Protein 6VLI (pdb70)

Organism: Escherichia phage 186 (NCBI:txid29252)

Radius of gyration: 29.35 Å; Cα contacts (8 Å, |Δi|>4): 976; chains: 4; bounding box: 58×49×102 Å

Nearest PDB structures (foldseek):
  6vli-assembly1_A  TM=9.812E-01  e=4.490E-22  Eganvirus ev186
  6vli-assembly1_D  TM=5.862E-01  e=4.854E-20  Eganvirus ev186
  6vmh-assembly1_B  TM=9.899E-01  e=2.681E-12  Eganvirus ev186
  6vmh-assembly1_C  TM=9.899E-01  e=1.920E-11  Eganvirus ev186
  6vli-assembly1_D  TM=9.745E-01  e=4.235E-22  Eganvirus ev186

Sequence (594 aa):
SGLVPRGSHMFDFQVSKHPHYDEACRAFAQRHNMAKLAERAGMNVQTLRNKLNPEQPHQFTPPELWLLTDLTEDSTLVDGFLAQIHCLPCVPVNELAKDKLQSYVMRAMSELGELASGAVSDERLTTARKHNMIESVNSGIRMLSLSALALHARGLVPRGSHMFDFQVSKHPHYDEACRAFAQRHNMAKLAERAGMNVQTLRNKLNPEQPHQFTPPELWLLTDLTEDSTLVDGFLAQIHCLPCVPVNELAKDKLQSYVMRAMSELGELASGAVSDERLTTARKHNMIESVNSGIRMLSLSALALHMFDFQVSKHPHYDEACRAFAQRHNMAKLAERAGMNVQTLRNKLNPEQPHQFTPPELWLLTDLTEDSTLVDGFLAQIHCLPCVPVNELAKDKLQSYVMRAMSELGELASGAVSDERLTTARKHNMIESVNSGIRMLSLSSALALHAHMFDFQVSKHPHYDEACRAFAQRHNMAKLAERAGMNVQTLRNKLNPEQPHQFTPPELWLLTDLTEDSTLVDGFLAQIHCLPCVPVNELAKDKLQSYVMRAMSELGELASGAVSDERLTTARKHNMIESVNSGIRMLSLSALALHA

Foldseek 3Di:
DVPDPDPDVVDAQAFDPDQLLLLLLVLVPVPDDLVVLCVQLVHDSVLSVLLSHPVHPRHDDPVSLVVSCVVPVDQSNQQSVQVRRVHAGDADCPVQDLQPLVVLVVQLVVLVVVLVVLVPDPDDQDSNNVVSNVVSVNSNVRSVVSSVSSVVVD/DPPDDDPVPDAQAFDPDQLLLVLLVVVPVPDPLVVLCVVLVHDSVLSNLQSHPVHPRHDDPVSLVSSCVVVVDQSNVQSVQVRRPHAGDADCPPQELVCLVVLVVLLVVLVVLLVVVVPDPDDQDVVNVVSNVVSVNSNVNSVVSNVVSVD/DDDFDFDPPQLLLVLLVVVPVPDDLVVLQVQLPHDSVLSVLCSHPVHPRHDDPVSLVSSCVVVVDQSNVQSVQVRRPHHGDDDDDDAQPDALVVLVVLLCVLVVLLVVPDPDCPVPDDVSVVSNVVSVVSNVVSVVSNVNNVVD/DDDDFDFDPDQLLLVLLVVVPVPDDLVVLCVQLVHDSVLSVLQSHPVHPRHDDPVSLVSSCVVVVDQSNVQSVQVRRPHHGDDDDDDAQPDALVVLVVLLVVLVVLLVVVVVPPDDCDPVNVVSNVVSVVSNVVSVVSSVNNVVD

Solvent-accessible surface area: 27888 Å² total; per-residue (Å²): 153,68,176,112,115,101,54,52,95,146,97,53,12,37,60,10,180,49,66,24,3,48,63,6,2,142,12,0,34,101,100,37,86,10,58,152,8,3,138,149,14,71,37,95,46,98,45,0,110,23,26,7,54,70,154,69,116,75,49,0,38,1,55,40,1,21,58,0,1,36,34,23,49,12,8,5,0,0,11,7,0,1,30,10,0,51,6,17,15,2,13,4,44,55,94,48,30,146,102,72,5,72,39,6,0,2,50,3,0,9,19,8,1,110,0,0,44,13,10,28,40,113,97,82,85,64,87,47,54,42,22,73,9,27,50,9,0,16,18,2,2,10,1,8,20,1,0,30,68,0,6,160,59,100,127,179,133,115,149,23,45,108,123,103,46,13,50,50,17,156,53,64,31,1,45,74,7,2,125,22,0,36,169,108,47,98,9,50,85,6,0,137,130,16,70,34,86,46,90,45,0,114,19,26,4,46,44,133,65,116,77,47,0,39,1,56,36,2,20,56,0,1,25,41,26,63,17,10,12,1,0,10,7,0,0,31,12,0,58,7,18,14,2,16,5,41,56,81,56,30,142,121,76,19,72,33,10,0,4,67,3,0,19,24,7,2,100,1,0,27,16,12,42,38,114,66,97,70,81,117,66,95,20,43,91,12,33,67,11,1,26,23,2,2,11,8,8,19,1,0,19,52,2,18,152,145,29,56,4,79,46,15,193,90,62,64,5,45,96,11,3,128,42,0,30,159,136,44,80,12,56,132,5,0,121,126,14,73,30,95,48,103,49,0,120,21,26,5,62,38,127,66,114,76,47,0,35,1,52,39,1,24,64,0,0,48,47,26,88,23,25,27,0,0,33,7,0,1,28,11,0,56,4,68,80,18,74,42,53,30,81,84,34,169,68,162,23,50,31,2,1,0,78,4,0,22,43,6,2,85,0,0,42,11,14,33,47,140,92,129,61,83,105,72,31,81,119,68,12,56,95,5,3,88,39,2,20,102,7,10,23,10,0,18,70,24,30,76,136,90,130,19,52,4,75,51,15,204,88,60,57,4,49,88,12,3,110,40,0,30,166,133,47,87,11,61,140,5,2,145,132,12,73,28,88,56,96,47,0,116,25,27,5,52,43,125,66,115,75,50,1,37,2,51,38,2,24,62,0,0,24,41,26,75,22,23,24,0,2,37,7,1,1,29,14,0,62,6,62,82,16,74,53,43,44,69,137,34,187,74,136,24,63,17,6,0,2,74,3,0,15,44,6,2,109,1,0,50,16,10,46,49,95,111,168,23,40,116,66,97,62,102,83,9,67,75,13,5,96,37,1,24,109,16,6,23,7,0,15,60,18,18,38,128

Secondary structure (DSSP, 8-state):
--SS---STTSSSPPPSS-HHHHHHHHHHHHS-HHHHHHHHTS-HHHHHHHT-TTSS----HHHHHHHHHHHT--HHHHHHHHHTTBPPP-B-TT--TT-HHHHHHHHHHHHHHHHHHHH--SPPPHHHHHHHHHHHHHHHHHHHHHHHHGGG-/--SPP-TTTSTTPPPSS-HHHHHHHHHHHHS-HHHHHHHHTS-HHHHHHHT-TTSS----HHHHHHHHHHH---HHHHHHHHTTTBPPP-B-TT--GGGHHHHHHHHHHHHHHHHHHHH--S---HHHHHHHHHHHHHHHHHHHHHHHHT-/-------SS-HHHHHHHHHHHHS-HHHHHHHTT--HHHHHHHH-TTSS----HHHHHHHHHHHT--HHHHHHHHTTTBPPP-B------S-HHHHHHHHHHHHHHHHHSSSSTTT--SHHHHHHHHHHHHHHHHHHHHHHHT--/--------SS-HHHHHHHHHHHHS-HHHHHHHTT--HHHHHHHH-TTSS----HHHHHHHHHHHT--HHHHHHHHHTTBPPP-B------S-HHHHHHHHHHHHHHHHHHHT-SS---HHHHHHHHHHHHHHHHHHHHHHHHTT-

InterPro domains:
  IPR009679 Bacteriophage 186, CII-like [PF06892] (10-145)

B-factor: mean 37.71, std 17.69, range [12.59, 138.12]

Structure (mmCIF, N/CA/C/O backbone):
data_6VLI
#
_entry.id   6VLI
#
_cell.length_a   55.470
_cell.length_b   53.510
_cell.length_c   106.350
_cell.angle_alpha   90.000
_cell.angle_beta   100.880
_cell.angle_gamma   90.000
#
_symmetry.space_group_name_H-M   'P 1 21 1'
#
loop_
_entity.id
_entity.type
_entity.pdbx_description
1 polymer 'Regulatory protein CII'
2 non-polymer 'ACETATE ION'
3 non-polymer 'SUCCINIC ACID'
4 non-polymer 'ACETIC ACID'
5 water water
#
loop_
_atom_site.group_PDB
_atom_site.id
_atom_site.type_symbol
_atom_site.label_atom_id
_atom_site.label_alt_id
_atom_site.label_comp_id
_atom_site.label_asym_id
_atom_site.label_entity_id
_atom_site.label_seq_id
_atom_site.pdbx_PDB_ins_code
_atom_site.Cartn_x
_atom_site.Cartn_y
_atom_site.Cartn_z
_atom_site.occupancy
_atom_site.B_iso_or_equiv
_atom_site.auth_seq_id
_atom_site.auth_comp_id
_atom_site.auth_asym_id
_atom_site.auth_atom_id
_atom_site.pdbx_PDB_model_num
ATOM 1 N N . SER A 1 12 ? 4.60282 -21.33336 94.72520 1.000 111.78720 12 SER A N 1
ATOM 2 C CA . SER A 1 12 ? 3.57878 -21.91641 95.58211 1.000 111.65205 12 SER A CA 1
ATOM 3 C C . SER A 1 12 ? 4.12977 -22.20469 96.97306 1.000 107.47469 12 SER A C 1
ATOM 4 O O . SER A 1 12 ? 4.29685 -21.29683 97.78721 1.000 108.85441 12 SER A O 1
ATOM 7 N N . GLY A 1 13 ? 4.41566 -23.47576 97.23785 1.000 62.40993 13 GLY A N 1
ATOM 8 C CA . GLY A 1 13 ? 4.89063 -23.88001 98.54378 1.000 60.72953 13 GLY A CA 1
ATOM 9 C C . GLY A 1 13 ? 6.39562 -24.01116 98.65575 1.000 58.27769 13 GLY A C 1
ATOM 10 O O . GLY A 1 13 ? 6.92462 -24.13439 99.76472 1.000 54.58791 13 GLY A O 1
ATOM 11 N N . LEU A 1 14 ? 7.10161 -23.98504 97.52375 1.000 53.59816 14 LEU A N 1
ATOM 12 C CA . LEU A 1 14 ? 8.54259 -24.19416 97.51870 1.000 52.60996 14 LEU A CA 1
ATOM 13 C C . LEU A 1 14 ? 9.34970 -22.94518 97.19290 1.000 51.56730 14 LEU A C 1
ATOM 14 O O . LEU A 1 14 ? 10.57170 -22.95932 97.37588 1.000 50.85447 14 LEU A O 1
ATOM 19 N N . VAL A 1 15 ? 8.71779 -21.88305 96.71507 1.000 51.89035 15 VAL A N 1
ATOM 20 C CA . VAL A 1 15 ? 9.41390 -20.61008 96.53627 1.000 51.33256 15 VAL A CA 1
ATOM 21 C C . VAL A 1 15 ? 9.44298 -19.88130 97.88439 1.000 50.66278 15 VAL A C 1
ATOM 22 O O . VAL A 1 15 ? 8.38799 -19.74931 98.52042 1.000 51.59368 15 VAL A O 1
ATOM 26 N N . PRO A 1 16 ? 10.60802 -19.42648 98.35146 1.000 60.05973 16 PRO A N 1
ATOM 27 C CA . PRO A 1 16 ? 10.67209 -18.80870 99.68356 1.000 60.56477 16 PRO A CA 1
ATOM 28 C C . PRO A 1 16 ? 9.74519 -17.60864 99.80976 1.000 64.98748 16 PRO A C 1
ATOM 29 O O . PRO A 1 16 ? 9.27824 -17.03644 98.82186 1.000 67.92336 16 PRO A O 1
ATOM 33 N N . ARG A 1 17 ? 9.47424 -17.24182 101.06582 1.000 61.32234 17 ARG A N 1
ATOM 34 C CA . ARG A 1 17 ? 8.59734 -16.12080 101.38301 1.000 66.42200 17 ARG A CA 1
ATOM 35 C C . ARG A 1 17 ? 9.04944 -14.86372 100.65421 1.000 67.68769 17 ARG A C 1
ATOM 36 O O . ARG A 1 17 ? 9.96951 -14.17287 101.10132 1.000 66.00780 17 ARG A O 1
ATOM 39 N N . GLY A 1 18 ? 8.41446 -14.56848 99.52327 1.000 78.55977 18 GLY A N 1
ATOM 40 C CA . GLY A 1 18 ? 8.81955 -13.44638 98.70345 1.000 77.93835 18 GLY A CA 1
ATOM 41 C C . GLY A 1 18 ? 7.73464 -12.41125 98.50762 1.000 80.37073 18 GLY A C 1
ATOM 42 O O . GLY A 1 18 ? 7.18664 -12.26803 97.40965 1.000 82.07835 18 GLY A O 1
ATOM 43 N N . SER A 1 19 ? 7.40871 -11.68840 99.57474 1.000 71.72916 19 SER A N 1
ATOM 44 C CA . SER A 1 19 ? 6.51381 -10.54031 99.48094 1.000 72.23807 19 SER A CA 1
ATOM 45 C C . SER A 1 19 ? 6.96692 -9.35848 100.31913 1.000 69.72959 19 SER A C 1
ATOM 46 O O . SER A 1 19 ? 6.53802 -8.23240 100.04432 1.000 71.20722 19 SER A O 1
ATOM 49 N N . HIS A 1 20 ? 7.81892 -9.56472 101.32409 1.000 65.25482 20 HIS A N 1
ATOM 50 C CA . HIS A 1 20 ? 8.38002 -8.46089 102.08726 1.000 64.06921 20 HIS A CA 1
ATOM 51 C C . HIS A 1 20 ? 9.46808 -7.71686 101.32337 1.000 63.01161 20 HIS A C 1
ATOM 52 O O . HIS A 1 20 ? 9.76918 -6.56795 101.66456 1.000 64.20923 20 HIS A O 1
ATOM 59 N N . MET A 1 21 ? 10.06201 -8.34075 100.30327 1.000 59.02952 21 MET A N 1
ATOM 60 C CA . MET A 1 21 ? 11.02207 -7.63670 99.45837 1.000 58.93621 21 MET A CA 1
ATOM 61 C C . MET A 1 21 ? 10.35215 -6.58650 98.58055 1.000 63.17913 21 MET A C 1
ATOM 62 O O . MET A 1 21 ? 11.04123 -5.71147 98.04469 1.000 64.20241 21 MET A O 1
ATOM 67 N N . PHE A 1 22 ? 9.03315 -6.65436 98.42755 1.000 32.79268 22 PHE A N 1
ATOM 68 C CA . PHE A 1 22 ? 8.27222 -5.70616 97.62971 1.000 33.01189 22 PHE A CA 1
ATOM 69 C C . PHE A 1 22 ? 7.34130 -4.90822 98.53085 1.000 31.77823 22 PHE A C 1
ATOM 70 O O . PHE A 1 22 ? 6.76326 -5.45033 99.47677 1.000 30.56589 22 PHE A O 1
ATOM 78 N N . ASP A 1 23 ? 7.18841 -3.62716 98.22506 1.000 29.30937 23 ASP A N 1
ATOM 79 C CA . ASP A 1 23 ? 6.28449 -2.75920 98.96421 1.000 27.41690 23 ASP A CA 1
ATOM 80 C C . ASP A 1 23 ? 4.89549 -2.78798 98.33822 1.000 25.15282 23 ASP A C 1
ATOM 81 O O . ASP A 1 23 ? 4.74246 -2.95077 97.12419 1.000 22.55748 23 ASP A O 1
ATOM 86 N N . PHE A 1 24 ? 3.87751 -2.64103 99.19225 1.000 26.36479 24 PHE A N 1
ATOM 87 C CA . PHE A 1 24 ? 2.49252 -2.42583 98.75930 1.000 23.22957 24 PHE A CA 1
ATOM 88 C C . PHE A 1 24 ? 1.94341 -3.60566 97.95811 1.000 23.66665 24 PHE A C 1
ATOM 89 O O . PHE A 1 24 ? 1.19442 -3.42843 96.99514 1.000 19.91220 24 PHE A O 1
ATOM 97 N N . GLN A 1 25 ? 2.29731 -4.81975 98.36191 1.000 28.60696 25 GLN A N 1
ATOM 98 C CA . GLN A 1 25 ? 1.78320 -6.00260 97.68672 1.000 26.67291 25 GLN A CA 1
ATOM 99 C C . GLN A 1 25 ? 0.33918 -6.25854 98.09669 1.000 23.71218 25 GLN A C 1
ATOM 100 O O . GLN A 1 25 ? -0.02880 -6.10269 99.26472 1.000 24.24480 25 GLN A O 1
ATOM 106 N N . VAL A 1 26 ? -0.48287 -6.64931 97.12564 1.000 23.97778 26 VAL A N 1
ATOM 107 C CA . VAL A 1 26 ? -1.90088 -6.87122 97.38461 1.000 22.80628 26 VAL A CA 1
ATOM 108 C C . VAL A 1 26 ? -2.05498 -8.11135 98.25441 1.000 25.33845 26 VAL A C 1
ATOM 109 O O . VAL A 1 26 ? -1.64908 -9.21332 97.86723 1.000 26.32870 26 VAL A O 1
ATOM 113 N N . SER A 1 27 ? -2.64196 -7.93349 99.43245 1.000 20.84533 27 SER A N 1
ATOM 114 C CA . SER A 1 27 ? -2.81305 -9.04463 100.35427 1.000 22.37838 27 SER A CA 1
ATOM 115 C C . SER A 1 27 ? -3.82914 -10.04245 99.81611 1.000 21.22187 27 SER A C 1
ATOM 116 O O . SER A 1 27 ? -4.78711 -9.68025 99.12618 1.000 19.41451 27 SER A O 1
ATOM 119 N N . LYS A 1 28 ? -3.60625 -11.31552 100.13390 1.000 32.21478 28 LYS A N 1
ATOM 120 C CA . LYS A 1 28 ? -4.58834 -12.34739 99.83174 1.000 32.77555 28 LYS A CA 1
ATOM 121 C C . LYS A 1 28 ? -5.79733 -12.29043 100.75576 1.000 31.73290 28 LYS A C 1
ATOM 122 O O . LYS A 1 28 ? -6.81539 -12.92329 100.45667 1.000 31.72351 28 LYS A O 1
ATOM 128 N N . HIS A 1 29 ? -5.70825 -11.55262 101.86588 1.000 24.20377 29 HIS A N 1
ATOM 129 C CA . HIS A 1 29 ? -6.84823 -11.40166 102.75992 1.000 24.83909 29 HIS A CA 1
ATOM 130 C C . HIS A 1 29 ? -7.77514 -10.30450 102.24111 1.000 22.52543 29 HIS A C 1
ATOM 131 O O . HIS A 1 29 ? -7.30605 -9.25447 101.79327 1.000 21.64844 29 HIS A O 1
ATOM 138 N N . PRO A 1 30 ? -9.08416 -10.52339 102.28208 1.000 23.70312 30 PRO A N 1
ATOM 139 C CA . PRO A 1 30 ? -10.03207 -9.47923 101.84326 1.000 23.66531 30 PRO A CA 1
ATOM 140 C C . PRO A 1 30 ? -10.26597 -8.43039 102.92443 1.000 25.29101 30 PRO A C 1
ATOM 141 O O . PRO A 1 30 ? -11.35395 -8.29539 103.49746 1.000 25.57796 30 PRO A O 1
ATOM 145 N N . HIS A 1 31 ? -9.21390 -7.66053 103.21655 1.000 19.08594 31 HIS A N 1
ATOM 146 C CA . HIS A 1 31 ? -9.31080 -6.61569 104.23072 1.000 18.97925 31 HIS A CA 1
ATOM 147 C C . HIS A 1 31 ? -10.35671 -5.57553 103.84690 1.000 17.99362 31 HIS A C 1
ATOM 148 O O . HIS A 1 31 ? -11.21467 -5.20859 104.65897 1.000 19.64424 31 HIS A O 1
ATOM 155 N N . TYR A 1 32 ? -10.29468 -5.08434 102.60698 1.000 21.31466 32 TYR A N 1
ATOM 156 C CA . TYR A 1 32 ? -11.21659 -4.04018 102.17516 1.000 21.59951 32 TYR A CA 1
ATOM 157 C C . TYR A 1 32 ? -12.64964 -4.5470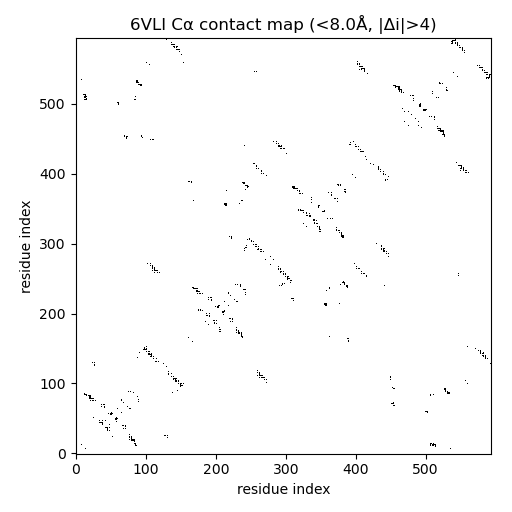5 102.10209 1.000 23.54779 32 TYR A C 1
ATOM 158 O O . TYR A 1 32 ? -13.58957 -3.78100 102.34222 1.000 25.78170 32 TYR A O 1
ATOM 167 N N . ASP A 1 33 ? -12.83875 -5.82497 101.76488 1.000 20.46127 33 ASP A N 1
ATOM 168 C CA . ASP A 1 33 ? -14.18680 -6.37985 101.71580 1.000 21.82571 33 ASP A CA 1
ATOM 169 C C . ASP A 1 33 ? -14.76080 -6.55803 103.11378 1.000 23.72280 33 ASP A C 1
ATOM 170 O O . ASP A 1 33 ? -15.95078 -6.30496 103.33783 1.000 24.46763 33 ASP A O 1
ATOM 175 N N . GLU A 1 34 ? -13.93383 -6.99125 104.06870 1.000 21.75041 34 GLU A N 1
ATOM 176 C CA . GLU A 1 34 ? -14.39283 -7.07544 105.45369 1.000 23.39576 34 GLU A CA 1
ATOM 177 C C . GLU A 1 34 ? -14.68070 -5.69251 106.02092 1.000 24.11130 34 GLU A C 1
ATOM 178 O O . GLU A 1 34 ? -15.63868 -5.51555 106.78196 1.000 24.46522 34 GLU A O 1
ATOM 184 N N . ALA A 1 35 ? -13.86362 -4.69752 105.66207 1.000 20.90107 35 ALA A N 1
ATOM 185 C CA . ALA A 1 35 ? -14.10749 -3.33657 106.12930 1.000 20.72359 35 ALA A CA 1
ATOM 186 C C . ALA A 1 35 ? -15.39845 -2.77337 105.54740 1.000 21.45471 35 ALA A C 1
ATOM 187 O O . ALA A 1 35 ? -16.12538 -2.03941 106.22953 1.000 22.34642 35 ALA A O 1
ATOM 189 N N . CYS A 1 36 ? -15.69849 -3.10313 104.28835 1.000 19.74189 36 CYS A N 1
ATOM 190 C CA . CYS A 1 36 ? -16.93345 -2.63192 103.66844 1.000 21.14392 36 CYS A CA 1
ATOM 191 C C . CYS A 1 36 ? -18.15850 -3.17693 104.38936 1.000 22.36381 36 CYS A C 1
ATOM 192 O O . CYS A 1 36 ? -19.11443 -2.43689 104.65349 1.000 21.91425 36 CYS A O 1
ATOM 195 N N . ARG A 1 37 ? -18.14861 -4.47299 104.71115 1.000 22.73855 37 ARG A N 1
ATOM 196 C CA . ARG A 1 37 ? -19.29765 -5.07499 105.37706 1.000 25.36524 37 ARG A CA 1
ATOM 197 C C . ARG A 1 37 ? -19.48259 -4.51221 106.77915 1.000 24.70698 37 ARG A C 1
ATOM 198 O O . ARG A 1 37 ? -20.61256 -4.24218 107.20021 1.000 25.47568 37 ARG A O 1
ATOM 206 N N . ALA A 1 38 ? -18.38657 -4.33042 107.52017 1.000 27.20957 38 ALA A N 1
ATOM 207 C CA . ALA A 1 38 ? -18.48750 -3.73763 108.84927 1.000 26.06100 38 ALA A CA 1
ATOM 208 C C . ALA A 1 38 ? -18.99338 -2.30357 108.77351 1.000 25.26411 38 ALA A C 1
ATOM 209 O O . ALA A 1 38 ? -19.76333 -1.86265 109.63459 1.000 24.43078 38 ALA A O 1
ATOM 211 N N . PHE A 1 39 ? -18.57132 -1.56444 107.74662 1.000 20.02330 39 PHE A N 1
ATOM 212 C CA . PHE A 1 39 ? -19.04320 -0.19737 107.55685 1.000 20.04384 39 PHE A CA 1
ATOM 213 C C . PHE A 1 39 ? -20.54020 -0.16719 107.27187 1.000 22.82071 39 PHE A C 1
ATOM 214 O O . PHE A 1 39 ? -21.26713 0.66578 107.82601 1.000 22.12971 39 PHE A O 1
ATOM 222 N N . ALA A 1 40 ? -21.01729 -1.07101 106.41273 1.000 23.30364 40 ALA A N 1
ATOM 223 C CA . ALA A 1 40 ? -22.44430 -1.11684 106.10473 1.000 25.00540 40 ALA A CA 1
ATOM 224 C C . ALA A 1 40 ? -23.27332 -1.50296 107.32368 1.000 24.85325 40 ALA A C 1
ATOM 225 O O . ALA A 1 40 ? -24.42028 -1.06088 107.45476 1.000 26.26272 40 ALA A O 1
ATOM 227 N N . GLN A 1 41 ? -22.71639 -2.32116 108.21954 1.000 41.44045 41 GLN A N 1
ATOM 228 C CA . GLN A 1 41 ? -23.44341 -2.70829 109.42448 1.000 42.62741 41 GLN A CA 1
ATOM 229 C C . GLN A 1 41 ? -23.55830 -1.54644 110.40267 1.000 41.60695 41 GLN A C 1
ATOM 230 O O . GLN A 1 41 ? -24.60228 -1.36245 111.03971 1.000 42.82646 41 GLN A O 1
ATOM 236 N N . ARG A 1 42 ? -22.49523 -0.75155 110.53179 1.000 43.84187 42 ARG A N 1
ATOM 237 C CA . ARG A 1 42 ? -22.44913 0.27027 111.57296 1.000 43.02907 42 ARG A CA 1
ATOM 238 C C . ARG A 1 42 ? -23.37503 1.43741 111.25916 1.000 42.28158 42 ARG A C 1
ATOM 239 O O . ARG A 1 42 ? -24.06998 1.93932 112.15124 1.000 44.41995 42 ARG A O 1
ATOM 247 N N . HIS A 1 43 ? -23.40500 1.88161 110.00923 1.000 24.66079 43 HIS A N 1
ATOM 248 C CA . HIS A 1 43 ? -24.08689 3.11473 109.65044 1.000 24.35841 43 HIS A CA 1
ATOM 249 C C . HIS A 1 43 ? -25.41493 2.83196 108.96340 1.000 26.17990 43 HIS A C 1
ATOM 250 O O . HIS A 1 43 ? -25.58602 1.81208 108.29024 1.000 27.84660 43 HIS A O 1
ATOM 257 N N . ASN A 1 44 ? -26.36084 3.75001 109.14656 1.000 26.85503 44 ASN A N 1
ATOM 258 C CA . ASN A 1 44 ? -27.62886 3.68024 108.43156 1.000 28.43800 44 ASN A CA 1
ATOM 259 C C . ASN A 1 44 ? -27.40483 4.09546 106.98362 1.000 29.24479 44 ASN A C 1
ATOM 260 O O . ASN A 1 44 ? -27.05973 5.24947 106.70881 1.000 28.38557 44 ASN A O 1
ATOM 265 N N . MET A 1 45 ? -27.59692 3.15463 106.05647 1.000 27.13734 45 MET A N 1
ATOM 266 C CA . MET A 1 45 ? -27.27491 3.42082 104.65751 1.000 27.86344 45 MET A CA 1
ATOM 267 C C . MET A 1 45 ? -28.19983 4.47400 104.05869 1.000 28.20841 45 MET A C 1
ATOM 268 O O . MET A 1 45 ? -27.76876 5.28610 103.23182 1.000 28.29926 45 MET A O 1
ATOM 273 N N . ALA A 1 46 ? -29.47082 4.48305 104.46671 1.000 25.69108 46 ALA A N 1
ATOM 274 C CA . ALA A 1 46 ? -30.41474 5.46022 103.93187 1.000 27.53853 46 ALA A CA 1
ATOM 275 C C . ALA A 1 46 ? -30.01961 6.88112 104.32010 1.000 26.97310 46 ALA A C 1
ATOM 276 O O . ALA A 1 46 ? -30.02554 7.79026 103.48225 1.000 27.13536 46 ALA A O 1
ATOM 278 N N . LYS A 1 47 ? -29.67158 7.09188 105.59313 1.000 32.35874 47 LYS A N 1
ATOM 279 C CA . LYS A 1 47 ? -29.26646 8.42478 106.03035 1.000 32.15103 47 LYS A CA 1
ATOM 280 C C . LYS A 1 47 ? -27.93643 8.83276 105.40740 1.000 30.42065 47 LYS A C 1
ATOM 281 O O . LYS A 1 47 ? -27.74633 9.99980 105.04459 1.000 30.61375 47 LYS A O 1
ATOM 287 N N . LEU A 1 48 ? -27.00751 7.88470 105.27024 1.000 24.67932 48 LEU A N 1
ATOM 288 C CA . LEU A 1 48 ? -25.69849 8.19568 104.70428 1.000 22.66186 48 LEU A CA 1
ATOM 289 C C . LEU A 1 48 ? -25.80847 8.54193 103.22433 1.000 23.95813 48 LEU A C 1
ATOM 290 O O . LEU A 1 48 ? -25.20839 9.51995 102.75949 1.000 22.12273 48 LEU A O 1
ATOM 295 N N . ALA A 1 49 ? -26.56955 7.74812 102.46721 1.000 25.28195 49 ALA A N 1
ATOM 296 C CA . ALA A 1 49 ? -26.75854 8.03337 101.04826 1.000 26.21470 49 ALA A CA 1
ATOM 297 C C . ALA A 1 49 ? -27.44742 9.37246 100.83048 1.000 25.41300 49 ALA A C 1
ATOM 298 O O . ALA A 1 49 ? -27.17637 10.05560 99.83559 1.000 25.02341 49 ALA A O 1
ATOM 300 N N . GLU A 1 50 ? -28.33638 9.76739 101.74556 1.000 37.31839 50 GLU A N 1
ATOM 301 C CA . GLU A 1 50 ? -28.98227 11.07047 101.63477 1.000 37.88444 50 GLU A CA 1
ATOM 302 C C . GLU A 1 50 ? -27.97217 12.19935 101.79095 1.000 36.75197 50 GLU A C 1
ATOM 303 O O . GLU A 1 50 ? -27.99809 13.17748 101.03511 1.000 36.23958 50 GLU A O 1
ATOM 309 N N . ARG A 1 51 ? -27.06717 12.08111 102.76792 1.000 39.44810 51 ARG A N 1
ATOM 310 C CA . ARG A 1 51 ? -26.03808 13.10099 102.94308 1.000 38.17525 51 ARG A CA 1
ATOM 311 C C . ARG A 1 51 ? -24.99709 13.04208 101.83506 1.000 38.02752 51 ARG A C 1
ATOM 312 O O . ARG A 1 51 ? -24.47500 14.08411 101.42222 1.000 38.48245 51 ARG A O 1
ATOM 320 N N . ALA A 1 52 ? -24.68120 11.84514 101.34486 1.000 30.99361 52 ALA A N 1
ATOM 321 C CA . ALA A 1 52 ? -23.68523 11.67422 100.29483 1.000 30.31491 52 ALA A CA 1
ATOM 322 C C . ALA A 1 52 ? -24.21721 12.00449 98.90588 1.000 33.10684 52 ALA A C 1
ATOM 323 O O . ALA A 1 52 ? -23.43922 11.98958 97.94687 1.000 34.10229 52 ALA A O 1
ATOM 325 N N . GLY A 1 53 ? -25.50718 12.29463 98.77094 1.000 40.66839 53 GLY A N 1
ATOM 326 C CA . GLY A 1 53 ? -26.06117 12.63189 97.46700 1.000 41.82026 53 GLY A CA 1
ATOM 327 C C . GLY A 1 53 ? -26.01828 11.49605 96.46982 1.000 41.53897 53 GLY A C 1
ATOM 328 O O . GLY A 1 53 ? -25.80027 11.72922 95.27385 1.000 43.10585 53 GLY A O 1
ATOM 329 N N . MET A 1 54 ? -26.21938 10.26499 96.93362 1.000 40.24183 54 MET A N 1
ATOM 330 C CA . MET A 1 54 ? -26.20949 9.10313 96.05843 1.000 41.85806 54 MET A CA 1
ATOM 331 C C . MET A 1 54 ? -27.39057 8.20718 96.40329 1.000 42.99741 54 MET A C 1
ATOM 332 O O . MET A 1 54 ? -27.95455 8.28005 97.49731 1.000 41.37339 54 MET A O 1
ATOM 337 N N . ASN A 1 55 ? -27.77065 7.36337 95.44516 1.000 35.16142 55 ASN A N 1
ATOM 338 C CA . ASN A 1 55 ? -28.83973 6.40242 95.68101 1.000 38.53869 55 ASN A CA 1
ATOM 339 C C . ASN A 1 55 ? -28.39781 5.36722 96.70984 1.000 36.09313 55 ASN A C 1
ATOM 340 O O . ASN A 1 55 ? -27.24885 4.92212 96.71076 1.000 32.96025 55 ASN A O 1
ATOM 345 N N . VAL A 1 56 ? -29.32884 4.97516 97.58479 1.000 36.79751 56 VAL A N 1
ATOM 346 C CA . VAL A 1 56 ? -28.96290 4.12994 98.71864 1.000 35.07965 56 VAL A CA 1
ATOM 347 C C . VAL A 1 56 ? -28.60203 2.72298 98.25241 1.000 35.11355 56 VAL A C 1
ATOM 348 O O . VAL A 1 56 ? -27.67508 2.09882 98.78430 1.000 32.10540 56 VAL A O 1
ATOM 352 N N . GLN A 1 57 ? -29.30209 2.20821 97.23933 1.000 38.83324 57 GLN A N 1
ATOM 353 C CA . GLN A 1 57 ? -28.96621 0.88426 96.72812 1.000 39.98366 57 GLN A CA 1
ATOM 354 C C . GLN A 1 57 ? -27.60821 0.87826 96.03710 1.000 38.96921 57 GLN A C 1
ATOM 355 O O . GLN A 1 57 ? -26.87930 -0.11882 96.11093 1.000 36.65016 57 GLN A O 1
ATOM 361 N N . THR A 1 58 ? -27.24912 1.97333 95.36628 1.000 32.83467 58 THR A N 1
ATOM 362 C CA . THR A 1 58 ? -25.92312 2.06032 94.76428 1.000 29.44121 58 THR A CA 1
ATOM 363 C C . THR A 1 58 ? -24.84211 2.12405 95.83828 1.000 26.67079 58 THR A C 1
ATOM 364 O O . THR A 1 58 ? -23.76816 1.53398 95.68218 1.000 25.67349 58 THR A O 1
ATOM 368 N N . LEU A 1 59 ? -25.11803 2.82089 96.94540 1.000 28.74447 59 LEU A N 1
ATOM 369 C CA . LEU A 1 59 ? -24.18302 2.82963 98.06639 1.000 24.17428 59 LEU A CA 1
ATOM 370 C C . LEU A 1 59 ? -23.97114 1.42452 98.61716 1.000 22.72232 59 LEU A C 1
ATOM 371 O O . LEU A 1 59 ? -22.83218 1.01138 98.86408 1.000 20.02676 59 LEU A O 1
ATOM 376 N N . ARG A 1 60 ? -25.05921 0.67158 98.81005 1.000 26.20926 60 ARG A N 1
ATOM 377 C CA . ARG A 1 60 ? -24.93232 -0.70051 99.29182 1.000 26.00317 60 ARG A CA 1
ATOM 378 C C . ARG A 1 60 ? -24.17441 -1.57041 98.29467 1.000 26.23308 60 ARG A C 1
ATOM 379 O O . ARG A 1 60 ? -23.39748 -2.44655 98.68852 1.000 24.40693 60 ARG A O 1
ATOM 387 N N . ASN A 1 61 ? -24.39040 -1.34718 96.99571 1.000 26.96980 61 ASN A N 1
ATOM 388 C CA . ASN A 1 61 ? -23.68248 -2.13208 95.99058 1.000 26.25015 61 ASN A CA 1
ATOM 389 C C . ASN A 1 61 ? -22.19145 -1.81921 95.99462 1.000 21.75000 61 ASN A C 1
ATOM 390 O O . ASN A 1 61 ? -21.36253 -2.71425 95.79246 1.000 19.01407 61 ASN A O 1
ATOM 395 N N . LYS A 1 62 ? -21.82834 -0.55628 96.22282 1.000 29.36097 62 LYS A N 1
ATOM 396 C CA . LYS A 1 62 ? -20.41731 -0.21042 96.32786 1.000 24.92019 62 LYS A CA 1
ATOM 397 C C . LYS A 1 62 ? -19.77035 -0.81768 97.56676 1.000 23.23585 62 LYS A C 1
ATOM 398 O O . LYS A 1 62 ? -18.54436 -0.97479 97.59572 1.000 18.50861 62 LYS A O 1
ATOM 404 N N . LEU A 1 63 ? -20.56337 -1.17978 98.57271 1.000 23.46117 63 LEU A N 1
ATOM 405 C CA . LEU A 1 63 ? -20.07142 -1.81602 99.78560 1.000 24.41931 63 LEU A CA 1
ATOM 406 C C . LEU A 1 63 ? -20.16455 -3.33700 99.73635 1.000 26.37287 63 LEU A C 1
ATOM 407 O O . LEU A 1 63 ? -19.79460 -3.99619 100.71524 1.000 26.92672 63 LEU A O 1
ATOM 412 N N . ASN A 1 64 ? -20.63961 -3.90578 98.62626 1.000 25.50337 64 ASN A N 1
ATOM 413 C CA . ASN A 1 64 ? -20.82574 -5.34474 98.49903 1.000 24.63726 64 ASN A CA 1
ATOM 414 C C . ASN A 1 64 ? -19.84779 -5.87466 97.45893 1.000 25.62757 64 ASN A C 1
ATOM 415 O O . ASN A 1 64 ? -19.87776 -5.42247 96.30401 1.000 26.93572 64 ASN A O 1
ATOM 420 N N . PRO A 1 65 ? -18.95787 -6.80279 97.81978 1.000 35.03845 65 PRO A N 1
ATOM 421 C CA . PRO A 1 65 ? -17.99393 -7.31772 96.83268 1.000 35.77583 65 PRO A CA 1
ATOM 422 C C . PRO A 1 65 ? -18.64600 -8.08048 95.69756 1.000 36.71199 65 PRO A C 1
ATOM 423 O O . PRO A 1 65 ? -18.10102 -8.11334 94.58655 1.000 38.07107 65 PRO A O 1
ATOM 427 N N . GLU A 1 66 ? -19.79806 -8.70642 95.94447 1.000 37.74446 66 GLU A N 1
ATOM 428 C CA . GLU A 1 66 ? -20.46713 -9.48319 94.91135 1.000 39.35764 66 GLU A CA 1
ATOM 429 C C . GLU A 1 66 ? -21.11707 -8.60996 93.84650 1.000 38.79614 66 GLU A C 1
ATOM 430 O O . GLU A 1 66 ? -21.54212 -9.13975 92.81542 1.000 41.90300 66 GLU A O 1
ATOM 436 N N . GLN A 1 67 ? -21.20995 -7.30299 94.06971 1.000 32.03716 67 GLN A N 1
ATOM 437 C CA . GLN A 1 67 ? -21.70188 -6.38978 93.04887 1.000 32.12007 67 GLN A CA 1
ATOM 438 C C . GLN A 1 67 ? -20.53882 -5.63578 92.41698 1.000 32.15452 67 GLN A C 1
ATOM 439 O O . GLN A 1 67 ? -19.57278 -5.29497 93.10803 1.000 31.45458 67 GLN A O 1
ATOM 445 N N . PRO A 1 68 ? -20.59381 -5.35156 91.11103 1.000 33.99300 68 PRO A N 1
ATOM 446 C CA . PRO A 1 68 ? -19.45075 -4.69755 90.45612 1.000 33.87906 68 PRO A CA 1
ATOM 447 C C . PRO A 1 68 ? -19.29762 -3.22962 90.81336 1.000 31.68802 68 PRO A C 1
ATOM 448 O O . PRO A 1 68 ? -18.22157 -2.66568 90.57144 1.000 31.41442 68 PRO A O 1
ATOM 452 N N . HIS A 1 69 ? -20.32656 -2.59662 91.37347 1.000 33.78442 69 HIS A N 1
ATOM 453 C CA . HIS A 1 69 ? -20.22043 -1.19870 91.76970 1.000 33.35657 69 HIS A CA 1
ATOM 454 C C . HIS A 1 69 ? -19.13241 -1.03396 92.81972 1.000 32.93879 69 HIS A C 1
ATOM 455 O O . HIS A 1 69 ? -19.06347 -1.80213 93.78459 1.000 32.87574 69 HIS A O 1
ATOM 462 N N . GLN A 1 70 ? -18.27032 -0.04001 92.62487 1.000 30.05380 70 GLN A N 1
ATOM 463 C CA . GLN A 1 70 ? -17.18929 0.23074 93.56090 1.000 30.18434 70 GLN A CA 1
ATOM 464 C C . GLN A 1 70 ? -17.05916 1.73270 93.75715 1.000 29.78474 70 GLN A C 1
ATOM 465 O O . GLN A 1 70 ? -17.48910 2.53087 92.91928 1.000 30.46149 70 GLN A O 1
ATOM 471 N N . PHE A 1 71 ? -16.46311 2.11146 94.88320 1.000 26.42362 71 PHE A N 1
ATOM 472 C CA . PHE A 1 71 ? -16.29999 3.52040 95.20443 1.000 22.56628 71 PHE A CA 1
ATOM 473 C C . PHE A 1 71 ? -15.21694 4.15644 94.34053 1.000 23.38405 71 PHE A C 1
ATOM 474 O O . PHE A 1 71 ? -14.22200 3.52141 93.98141 1.000 24.87458 71 PHE A O 1
ATOM 482 N N . THR A 1 72 ? -15.41883 5.41951 94.01473 1.000 21.85238 72 THR A N 1
ATOM 483 C CA . THR A 1 72 ? -14.34276 6.24450 93.48986 1.000 23.44379 72 THR A CA 1
ATOM 484 C C . THR A 1 72 ? -13.59970 6.90025 94.64596 1.000 21.72563 72 THR A C 1
ATOM 485 O O . THR A 1 72 ? -14.10268 6.93811 95.77197 1.000 20.41099 72 THR A O 1
ATOM 489 N N . PRO A 1 73 ? -12.39165 7.41118 94.41603 1.000 20.47641 73 PRO A N 1
ATOM 490 C CA . PRO A 1 73 ? -11.66058 8.09594 95.49414 1.000 21.68363 73 PRO A CA 1
ATOM 491 C C . PRO A 1 73 ? -12.44348 9.26192 96.08033 1.000 23.10804 73 PRO A C 1
ATOM 492 O O . PRO A 1 73 ? -12.49945 9.39372 97.31235 1.000 23.08545 73 PRO A O 1
ATOM 496 N N . PRO A 1 74 ? -13.07041 10.13110 95.26648 1.000 22.23963 74 PRO A N 1
ATOM 497 C CA . PRO A 1 74 ? -13.86331 11.21407 95.87766 1.000 22.59026 74 PRO A CA 1
ATOM 498 C C . PRO A 1 74 ? -14.96734 10.71702 96.79159 1.000 23.03333 74 PRO A C 1
ATOM 499 O O . PRO A 1 74 ? -15.26028 11.36488 97.80470 1.000 22.53190 74 PRO A O 1
ATOM 503 N N . GLU A 1 75 ? -15.58944 9.58113 96.46841 1.000 23.75959 75 GLU A N 1
ATOM 504 C CA . GLU A 1 75 ? -16.63648 9.04808 97.33433 1.000 24.02552 75 GLU A CA 1
ATOM 505 C C . GLU A 1 75 ? -16.05452 8.51382 98.63524 1.000 25.21017 75 GLU A C 1
ATOM 506 O O . GLU A 1 75 ? -16.67750 8.64070 99.69627 1.000 26.15485 75 GLU A O 1
ATOM 512 N N . LEU A 1 76 ? -14.86157 7.91272 98.57513 1.000 19.77796 76 LEU A N 1
ATOM 513 C CA . LEU A 1 76 ? -14.22060 7.42447 99.79205 1.000 20.06793 76 LEU A CA 1
ATOM 514 C C . LEU A 1 76 ? -13.88349 8.57328 100.73723 1.000 20.72123 76 LEU A C 1
ATOM 515 O O . LEU A 1 76 ? -14.08649 8.46510 101.95222 1.000 20.39540 76 LEU A O 1
ATOM 520 N N . TRP A 1 77 ? -13.36340 9.68133 100.19941 1.000 20.16735 77 TRP A N 1
ATOM 521 C CA . TRP A 1 77 ? -13.10429 10.85117 101.03760 1.000 19.90850 77 TRP A CA 1
ATOM 522 C C . TRP A 1 77 ? -14.40024 11.40919 101.60870 1.000 20.48055 77 TRP A C 1
ATOM 523 O O . TRP A 1 77 ? -14.45119 11.82000 102.77377 1.000 20.84985 77 TRP A O 1
ATOM 534 N N . LEU A 1 78 ? -15.45824 11.43441 100.79771 1.000 15.33435 78 LEU A N 1
ATOM 535 C CA . LEU A 1 78 ? -16.73819 11.96745 101.24881 1.000 16.80654 78 LEU A CA 1
ATOM 536 C C . LEU A 1 78 ? -17.31626 11.12632 102.38168 1.000 16.41078 78 LEU A C 1
ATOM 537 O O . LEU A 1 78 ? -17.72120 11.66019 103.42077 1.000 17.30500 78 LEU A O 1
ATOM 542 N N . LEU A 1 79 ? -17.35737 9.80335 102.20046 1.000 22.42846 79 LEU A N 1
ATOM 543 C CA . LEU A 1 79 ? -17.92744 8.93124 103.22533 1.000 22.83462 79 LEU A CA 1
ATOM 544 C C . LEU A 1 79 ? -17.14642 9.02195 104.53134 1.000 22.27238 79 LEU A C 1
ATOM 545 O O . LEU A 1 79 ? -17.73741 9.02983 105.61834 1.000 22.20198 79 LEU A O 1
ATOM 550 N N . THR A 1 80 ? -15.81642 9.09385 104.44234 1.000 20.60884 80 THR A N 1
ATOM 551 C CA . THR A 1 80 ? -14.99739 9.23258 105.64235 1.000 19.28898 80 THR A CA 1
ATOM 552 C C . THR A 1 80 ? -15.27327 10.55349 106.34457 1.000 19.26310 80 THR A C 1
ATOM 553 O O . THR A 1 80 ? -15.40726 10.59731 107.57358 1.000 19.17644 80 THR A O 1
ATOM 557 N N . ASP A 1 81 ? -15.37018 11.64063 105.57475 1.000 22.02667 81 ASP A N 1
ATOM 558 C CA . ASP A 1 81 ? -15.69106 12.94756 106.13796 1.000 24.25270 81 ASP A CA 1
ATOM 559 C C . ASP A 1 81 ? -17.05106 12.93257 106.83097 1.000 25.47712 81 ASP A C 1
ATOM 560 O O . ASP A 1 81 ? -17.19300 13.42440 107.95705 1.000 25.75157 81 ASP A O 1
ATOM 565 N N . LEU A 1 82 ? -18.06411 12.36177 106.17389 1.000 24.00394 82 LEU A N 1
ATOM 566 C CA . LEU A 1 82 ? -19.42410 12.43380 106.70391 1.000 24.64187 82 LEU A CA 1
ATOM 567 C C . LEU A 1 82 ? -19.60217 11.58361 107.95577 1.000 24.98895 82 LEU A C 1
ATOM 568 O O . LEU A 1 82 ? -20.37612 11.95554 108.84784 1.000 25.91183 82 LEU A O 1
ATOM 573 N N . THR A 1 83 ? -18.91326 10.44854 108.04458 1.000 25.43125 83 THR A N 1
ATOM 574 C CA . THR A 1 83 ? -19.10434 9.52337 109.15343 1.000 25.57097 83 THR A CA 1
ATOM 575 C C . THR A 1 83 ? -18.02732 9.62710 110.22444 1.000 24.97770 83 THR A C 1
ATOM 576 O O . THR A 1 83 ? -18.19636 9.04194 111.30035 1.000 25.87546 83 THR A O 1
ATOM 580 N N . GLU A 1 84 ? -16.93426 10.34905 109.95955 1.000 30.40922 84 GLU A N 1
ATOM 581 C CA . GLU A 1 84 ? -15.77325 10.37380 110.85154 1.000 29.75590 84 GLU A CA 1
ATOM 582 C C . GLU A 1 84 ? -15.25137 8.96372 111.11231 1.000 29.27203 84 GLU A C 1
ATOM 583 O O . GLU A 1 84 ? -14.71038 8.66949 112.18026 1.000 30.76981 84 GLU A O 1
ATOM 589 N N . ASP A 1 85 ? -15.42045 8.08189 110.12817 1.000 17.40680 85 ASP A N 1
ATOM 590 C CA . ASP A 1 85 ? -15.05058 6.67684 110.23493 1.000 17.57229 85 ASP A CA 1
ATOM 591 C C . ASP A 1 85 ? -14.03961 6.36493 109.14388 1.000 19.43684 85 ASP A C 1
ATOM 592 O O . ASP A 1 85 ? -14.35261 6.47815 107.95290 1.000 20.03920 85 ASP A O 1
ATOM 597 N N . SER A 1 86 ? -12.83264 5.97176 109.55180 1.000 26.44833 86 SER A N 1
ATOM 598 C CA . SER A 1 86 ? -11.76568 5.61981 108.62673 1.000 26.42118 86 SER A CA 1
ATOM 599 C C . SER A 1 86 ? -11.75082 4.13287 108.28649 1.000 27.17285 86 SER A C 1
ATOM 600 O O . SER A 1 86 ? -10.72687 3.62886 107.80940 1.000 26.70403 86 SER A O 1
ATOM 603 N N . THR A 1 87 ? -12.86388 3.43093 108.51239 1.000 20.32576 87 THR A N 1
ATOM 604 C CA . THR A 1 87 ? -12.89901 1.98697 108.29215 1.000 18.63143 87 THR A CA 1
ATOM 605 C C . THR A 1 87 ? -12.56305 1.63417 106.84809 1.000 18.45984 87 THR A C 1
ATOM 606 O O . THR A 1 87 ? -11.73913 0.74914 106.58794 1.000 17.49402 87 THR A O 1
ATOM 610 N N . LEU A 1 88 ? -13.18600 2.32638 105.89121 1.000 14.77367 88 LEU A N 1
ATOM 611 C CA . LEU A 1 88 ? -12.94304 2.02759 104.48216 1.000 14.14803 88 LEU A CA 1
ATOM 612 C C . LEU A 1 88 ? -11.51201 2.36753 104.08220 1.000 14.87756 88 LEU A C 1
ATOM 613 O O . LEU A 1 88 ? -10.86408 1.59359 103.36707 1.000 13.21389 88 LEU A O 1
ATOM 618 N N . VAL A 1 89 ? -11.00391 3.51641 104.52938 1.000 17.07537 89 VAL A N 1
ATOM 619 C CA . VAL A 1 89 ? -9.62688 3.89034 104.21643 1.000 16.42792 89 VAL A CA 1
ATOM 620 C C . VAL A 1 89 ? -8.64896 2.90616 104.84826 1.000 15.48625 89 VAL A C 1
ATOM 621 O O . VAL A 1 89 ? -7.71200 2.43318 104.19318 1.000 14.37885 89 VAL A O 1
ATOM 625 N N . ASP A 1 90 ? -8.85697 2.57297 106.12621 1.000 22.39967 90 ASP A N 1
ATOM 626 C CA . ASP A 1 90 ? -7.96205 1.63678 106.80305 1.000 22.00577 90 ASP A CA 1
ATOM 627 C C . ASP A 1 90 ? -7.99518 0.26089 106.14983 1.000 20.77141 90 ASP A C 1
ATOM 628 O O . ASP A 1 90 ? -6.96724 -0.42219 106.07271 1.000 20.63137 90 ASP A O 1
ATOM 633 N N . GLY A 1 91 ? -9.16922 -0.17194 105.68477 1.000 16.14159 91 GLY A N 1
ATOM 634 C CA . GLY A 1 91 ? -9.24034 -1.43181 104.95956 1.000 15.34558 91 GLY A CA 1
ATOM 635 C C . GLY A 1 91 ? -8.58134 -1.34665 103.59557 1.000 15.58208 91 GLY A C 1
ATOM 636 O O . GLY A 1 91 ? -7.96943 -2.31162 103.12641 1.000 16.78433 91 GLY A O 1
ATOM 637 N N . PHE A 1 92 ? -8.70725 -0.19253 102.93976 1.000 17.09012 92 PHE A N 1
ATOM 638 C CA . PHE A 1 92 ? -7.98423 0.05561 101.69579 1.000 18.11409 92 PHE A CA 1
ATOM 639 C C . PHE A 1 92 ? -6.48024 -0.07356 101.90676 1.000 20.72648 92 PHE A C 1
ATOM 640 O O . PHE A 1 92 ? -5.77830 -0.67448 101.08466 1.000 21.97293 92 PHE A O 1
ATOM 648 N N . LEU A 1 93 ? -5.96819 0.47522 103.01184 1.000 19.77431 93 LEU A N 1
ATOM 649 C CA . LEU A 1 93 ? -4.52919 0.44905 103.25683 1.000 19.47715 93 LEU A CA 1
ATOM 650 C C . LEU A 1 93 ? -4.05731 -0.94305 103.65760 1.000 19.23517 93 LEU A C 1
ATOM 651 O O . LEU A 1 93 ? -2.98335 -1.38608 103.23451 1.000 19.89166 93 LEU A O 1
ATOM 656 N N . ALA A 1 94 ? -4.84436 -1.64612 104.47649 1.000 14.84083 94 ALA A N 1
ATOM 657 C CA . ALA A 1 94 ? -4.49448 -3.01421 104.83926 1.000 15.38599 94 ALA A CA 1
ATOM 658 C C . ALA A 1 94 ? -4.45257 -3.91901 103.61712 1.000 16.24697 94 ALA A C 1
ATOM 659 O O . ALA A 1 94 ? -3.67865 -4.88208 103.57895 1.000 15.71413 94 ALA A O 1
ATOM 661 N N . GLN A 1 95 ? -5.27055 -3.62278 102.60617 1.000 17.54306 95 GLN A N 1
ATOM 662 C CA . GLN A 1 95 ? -5.27863 -4.43058 101.39304 1.000 18.16816 95 GLN A CA 1
ATOM 663 C C . GLN A 1 95 ? -3.93264 -4.39958 100.67803 1.000 17.18019 95 GLN A C 1
ATOM 664 O O . GLN A 1 95 ? -3.58773 -5.35750 99.97687 1.000 17.92746 95 GLN A O 1
ATOM 670 N N . ILE A 1 96 ? -3.15654 -3.32668 100.85020 1.000 12.91828 96 ILE A N 1
ATOM 671 C CA . ILE A 1 96 ? -1.84654 -3.21869 100.21121 1.000 15.57671 96 ILE A CA 1
ATOM 672 C C . ILE A 1 96 ? -0.73753 -3.19896 101.25620 1.000 14.63602 96 ILE A C 1
ATOM 673 O O . ILE A 1 96 ? 0.28153 -2.51902 101.07730 1.000 13.59385 96 ILE A O 1
ATOM 678 N N . HIS A 1 97 ? -0.92658 -3.93912 102.34908 1.000 21.45927 97 HIS A N 1
ATOM 679 C CA . HIS A 1 97 ? 0.10841 -4.12637 103.36904 1.000 20.30731 97 HIS A CA 1
ATOM 680 C C . HIS A 1 97 ? 0.60853 -2.79451 103.93025 1.000 20.18094 97 HIS A C 1
ATOM 681 O O . HIS A 1 97 ? 1.81055 -2.59465 104.11428 1.000 20.45349 97 HIS A O 1
ATOM 688 N N . CYS A 1 98 ? -0.31238 -1.87547 104.20841 1.000 20.17795 98 CYS A N 1
ATOM 689 C CA . CYS A 1 98 ? 0.03574 -0.58360 104.78262 1.000 19.95858 98 CYS A CA 1
ATOM 690 C C . CYS A 1 98 ? -0.64424 -0.39776 106.13465 1.000 19.38998 98 CYS A C 1
ATOM 691 O O . CYS A 1 98 ? -1.65429 -1.03372 106.43856 1.000 19.06827 98 CYS A O 1
ATOM 694 N N . LEU A 1 99 ? -0.06915 0.49106 106.94479 1.000 18.12858 99 LEU A N 1
ATOM 695 C CA . LEU A 1 99 ? -0.66611 0.85190 108.22186 1.000 18.41235 99 LEU A CA 1
ATOM 696 C C . LEU A 1 99 ? -1.93404 1.67605 107.99500 1.000 18.11668 99 LEU A C 1
ATOM 697 O O . LEU A 1 99 ? -2.14900 2.21425 106.90609 1.000 18.63860 99 LEU A O 1
ATOM 702 N N . PRO A 1 100 ? -2.79502 1.78596 109.00703 1.000 15.12225 100 PRO A N 1
ATOM 703 C CA . PRO A 1 100 ? -3.98694 2.63009 108.86918 1.000 15.40785 100 PRO A CA 1
ATOM 704 C C . PRO A 1 100 ? -3.61782 4.10108 108.73441 1.000 16.21665 100 PRO A C 1
ATOM 705 O O . PRO A 1 100 ? -2.50278 4.52593 109.04647 1.000 16.99004 100 PRO A O 1
ATOM 709 N N . CYS A 1 101 ? -4.59075 4.88324 108.26555 1.000 17.29822 101 CYS A N 1
ATOM 710 C CA . CYS A 1 101 ? -4.35563 6.29626 107.99978 1.000 18.46118 101 CYS A CA 1
ATOM 711 C C . CYS A 1 101 ? -4.19055 7.07604 109.29990 1.000 19.11938 101 CYS A C 1
ATOM 712 O O . CYS A 1 101 ? -4.69257 6.68391 110.35684 1.000 19.30167 101 CYS A O 1
ATOM 715 N N . VAL A 1 102 ? -3.46245 8.18599 109.21408 1.000 15.34309 102 VAL A N 1
ATOM 716 C CA . VAL A 1 102 ? -3.22037 9.05178 110.36622 1.000 16.77151 102 VAL A CA 1
ATOM 717 C C . VAL A 1 102 ? -3.55524 10.48987 109.98545 1.000 17.67696 102 VAL A C 1
ATOM 718 O O . VAL A 1 102 ? -2.75519 11.15091 109.30655 1.000 17.69227 102 VAL A O 1
ATOM 722 N N . PRO A 1 103 ? -4.70919 11.01491 110.39755 1.000 19.45848 103 PRO A N 1
ATOM 723 C CA . PRO A 1 103 ? -5.04307 12.40499 110.07278 1.000 18.71010 103 PRO A CA 1
ATOM 724 C C . PRO A 1 103 ? -4.30498 13.37077 110.98593 1.000 19.64589 103 PRO A C 1
ATOM 725 O O . PRO A 1 103 ? -4.12199 13.11256 112.17789 1.000 21.46512 103 PRO A O 1
ATOM 729 N N . VAL A 1 104 ? -3.87889 14.49683 110.41511 1.000 15.84630 104 VAL A N 1
ATOM 730 C CA . VAL A 1 104 ? -3.09279 15.47064 111.16226 1.000 16.49634 104 VAL A CA 1
ATOM 731 C C . VAL A 1 104 ? -3.71567 16.85571 111.06049 1.000 17.90969 104 VAL A C 1
ATOM 732 O O . VAL A 1 104 ? -3.07258 17.85860 111.39365 1.000 18.69880 104 VAL A O 1
ATOM 736 N N . ASN A 1 105 ? -4.96767 16.93189 110.60551 1.000 14.95825 105 ASN A N 1
ATOM 737 C CA . ASN A 1 105 ? -5.63056 18.23096 110.56373 1.000 16.64145 105 ASN A CA 1
ATOM 738 C C . ASN A 1 105 ? -5.97550 18.74376 111.95482 1.000 17.69698 105 ASN A C 1
ATOM 739 O O . ASN A 1 105 ? -6.18339 19.94975 112.12402 1.000 19.31993 105 ASN A O 1
ATOM 744 N N . GLU A 1 106 ? -6.02757 17.86061 112.95468 1.000 30.34811 106 GLU A N 1
ATOM 745 C CA . GLU A 1 106 ? -6.28352 18.24940 114.33574 1.000 32.09284 106 GLU A CA 1
ATOM 746 C C . GLU A 1 106 ? -5.05953 18.05315 115.22370 1.000 33.48199 106 GLU A C 1
ATOM 747 O O . GLU A 1 106 ? -5.19453 17.97096 116.44869 1.000 34.43657 106 GLU A O 1
ATOM 753 N N . LEU A 1 107 ? -3.87054 17.98214 114.62968 1.000 29.58618 107 LEU A N 1
ATOM 754 C CA . LEU A 1 107 ? -2.65956 17.68891 115.38362 1.000 29.23013 107 LEU A CA 1
ATOM 755 C C . LEU A 1 107 ? -2.40546 18.75872 116.43479 1.000 29.97174 107 LEU A C 1
ATOM 756 O O . LEU A 1 107 ? -2.19136 19.92875 116.10698 1.000 31.01549 107 LEU A O 1
ATOM 761 N N . ALA A 1 108 ? -2.44148 18.35252 117.69972 1.000 27.58269 108 ALA A N 1
ATOM 762 C CA . ALA A 1 108 ? -2.13440 19.22731 118.82686 1.000 29.00720 108 ALA A CA 1
ATOM 763 C C . ALA A 1 108 ? -0.68542 18.96712 119.21881 1.000 28.53704 108 ALA A C 1
ATOM 764 O O . ALA A 1 108 ? -0.38050 17.98098 119.89164 1.000 27.80159 108 ALA A O 1
ATOM 766 N N . LYS A 1 109 ? 0.21066 19.86011 118.78795 1.000 29.55966 109 LYS A N 1
ATOM 767 C CA . LYS A 1 109 ? 1.64164 19.61496 118.93289 1.000 28.80810 109 LYS A CA 1
ATOM 768 C C . LYS A 1 109 ? 2.07665 19.57968 120.38988 1.000 28.73078 109 LYS A C 1
ATOM 769 O O . LYS A 1 109 ? 3.06259 18.91054 120.72277 1.000 28.72389 109 LYS A O 1
ATOM 775 N N . ASP A 1 110 ? 1.36572 20.27560 121.27200 1.000 38.11989 110 ASP A N 1
ATOM 776 C CA . ASP A 1 110 ? 1.71574 20.35434 122.68501 1.000 37.87164 110 ASP A CA 1
ATOM 777 C C . ASP A 1 110 ? 0.73568 19.57528 123.55789 1.000 38.81970 110 ASP A C 1
ATOM 778 O O . ASP A 1 110 ? 0.39572 19.99813 124.66397 1.000 41.25806 110 ASP A O 1
ATOM 781 N N . LYS A 1 111 ? 0.27457 18.42240 123.07871 1.000 31.30090 111 LYS A N 1
ATOM 782 C CA . LYS A 1 111 ? -0.65950 17.58336 123.82758 1.000 30.94030 111 LYS A CA 1
ATOM 783 C C . LYS A 1 111 ? -0.22462 16.12433 123.77534 1.000 29.11926 111 LYS A C 1
ATOM 784 O O . LYS A 1 111 ? -1.01671 15.21645 123.51120 1.000 29.44240 111 LYS A O 1
ATOM 788 N N . LEU A 1 112 ? 1.06236 15.88618 124.04129 1.000 29.64919 112 LEU A N 1
ATOM 789 C CA . LEU A 1 112 ? 1.58724 14.52413 124.03106 1.000 26.02988 112 LEU A CA 1
ATOM 790 C C . LEU A 1 112 ? 0.85717 13.64203 125.03593 1.000 24.88890 112 LEU A C 1
ATOM 791 O O . LEU A 1 112 ? 0.54006 12.48311 124.73774 1.000 23.34001 112 LEU A O 1
ATOM 796 N N . GLN A 1 113 ? 0.57523 14.17686 126.22702 1.000 32.02209 113 GLN A N 1
ATOM 797 C CA . GLN A 1 113 ? -0.06883 13.37875 127.26389 1.000 30.67743 113 GLN A CA 1
ATOM 798 C C . GLN A 1 113 ? -1.45488 12.91794 126.82783 1.000 30.44320 113 GLN A C 1
ATOM 799 O O . GLN A 1 113 ? -1.84198 11.77094 127.08065 1.000 31.21293 113 GLN A O 1
ATOM 805 N N . SER A 1 114 ? -2.21281 13.79612 126.16598 1.000 29.37152 114 SER A N 1
ATOM 806 C CA . SER A 1 114 ? -3.54484 13.42131 125.69993 1.000 31.26237 114 SER A CA 1
ATOM 807 C C . SER A 1 114 ? -3.48096 12.25647 124.71974 1.000 29.66481 114 SER A C 1
ATOM 808 O O . SER A 1 114 ? -4.26704 11.30652 124.82159 1.000 29.10725 114 SER A O 1
ATOM 811 N N . TYR A 1 115 ? -2.54496 12.30554 123.76674 1.000 24.64040 115 TYR A N 1
ATOM 812 C CA . TYR A 1 115 ? -2.40906 11.21968 122.80156 1.000 22.19887 115 TYR A CA 1
ATOM 813 C C . TYR A 1 115 ? -2.02517 9.91154 123.48435 1.000 20.42302 115 TYR A C 1
ATOM 814 O O . TYR A 1 115 ? -2.50227 8.83764 123.10018 1.000 19.29804 115 TYR A O 1
ATOM 823 N N . VAL A 1 116 ? -1.16016 9.98130 124.49935 1.000 22.95433 116 VAL A N 1
ATOM 824 C CA . VAL A 1 116 ? -0.75326 8.77215 125.21015 1.000 21.80750 116 VAL A CA 1
ATOM 825 C C . VAL A 1 116 ? -1.93230 8.17113 125.96606 1.000 20.89006 116 VAL A C 1
ATOM 826 O O . VAL A 1 116 ? -2.12441 6.94914 125.97486 1.000 20.67531 116 VAL A O 1
ATOM 830 N N . MET A 1 117 ? -2.74222 9.01409 126.60721 1.000 29.36613 117 MET A N 1
ATOM 831 C CA . MET A 1 117 ? -3.88826 8.50107 127.35113 1.000 30.81300 117 MET A CA 1
ATOM 832 C C . MET A 1 117 ? -4.94432 7.92532 126.41405 1.000 30.79849 117 MET A C 1
ATOM 833 O O . MET A 1 117 ? -5.58841 6.92032 126.73989 1.000 30.87163 117 MET A O 1
ATOM 838 N N . ARG A 1 118 ? -5.13228 8.53653 125.24615 1.000 28.33302 118 ARG A N 1
ATOM 839 C CA . ARG A 1 118 ? -6.07234 7.97176 124.28607 1.000 28.85565 118 ARG A CA 1
ATOM 840 C C . ARG A 1 118 ? -5.54446 6.67081 123.69185 1.000 25.85359 118 ARG A C 1
ATOM 841 O O . ARG A 1 118 ? -6.33254 5.80295 123.30672 1.000 25.40324 118 ARG A O 1
ATOM 849 N N . ALA A 1 119 ? -4.22047 6.51371 123.62681 1.000 23.81310 119 ALA A N 1
ATOM 850 C CA . ALA A 1 119 ? -3.64759 5.23072 123.23460 1.000 21.80324 119 ALA A CA 1
ATOM 851 C C . ALA A 1 119 ? -3.95367 4.14958 124.26542 1.000 21.74360 119 ALA A C 1
ATOM 852 O O . ALA A 1 119 ? -4.22078 2.99766 123.90524 1.000 21.90213 119 ALA A O 1
ATOM 854 N N . MET A 1 120 ? -3.91363 4.50137 125.55248 1.000 26.63417 120 MET A N 1
ATOM 855 C CA . MET A 1 120 ? -4.24671 3.52823 126.59033 1.000 27.92591 120 MET A CA 1
ATOM 856 C C . MET A 1 120 ? -5.70175 3.09237 126.48927 1.000 27.62651 120 MET A C 1
ATOM 857 O O . MET A 1 120 ? -6.02285 1.92136 126.72208 1.000 29.23421 120 MET A O 1
ATOM 862 N N . SER A 1 121 ? -6.59967 4.02151 126.14643 1.000 23.63561 121 SER A N 1
ATOM 863 C CA . SER A 1 121 ? -8.00770 3.66666 126.00038 1.000 23.51453 121 SER A CA 1
ATOM 864 C C . SER A 1 121 ? -8.20380 2.65085 124.88222 1.000 22.90113 121 SER A C 1
ATOM 865 O O . SER A 1 121 ? -9.00888 1.72090 125.01107 1.000 24.07007 121 SER A O 1
ATOM 868 N N . GLU A 1 122 ? -7.46680 2.80497 123.77824 1.000 23.53676 122 GLU A N 1
ATOM 869 C CA . GLU A 1 122 ? -7.58289 1.85616 122.67408 1.000 25.81754 122 GLU A CA 1
ATOM 870 C C . GLU A 1 122 ? -6.91500 0.53205 123.00986 1.000 24.86544 122 GLU A C 1
ATOM 871 O O . GLU A 1 122 ? -7.44110 -0.53785 122.67669 1.000 25.23395 122 GLU A O 1
ATOM 877 N N . LEU A 1 123 ? -5.75099 0.58284 123.65886 1.000 16.96680 123 LEU A N 1
ATOM 878 C CA . LEU A 1 123 ? -5.08810 -0.64429 124.08065 1.000 18.15876 123 LEU A CA 1
ATOM 879 C C . LEU A 1 123 ? -5.94615 -1.40638 125.07954 1.000 19.35798 123 LEU A C 1
ATOM 880 O O . LEU A 1 123 ? -6.01926 -2.63936 125.03434 1.000 20.75260 123 LEU A O 1
ATOM 885 N N . GLY A 1 124 ? -6.61508 -0.68446 125.98166 1.000 21.00518 124 GLY A N 1
ATOM 886 C CA . GLY A 1 124 ? -7.46413 -1.34355 126.95956 1.000 22.00931 124 GLY A CA 1
ATOM 887 C C . GLY A 1 124 ? -8.63720 -2.06334 126.32246 1.000 21.31041 124 GLY A C 1
ATOM 888 O O . GLY A 1 124 ? -8.98030 -3.18338 126.71628 1.000 21.70114 124 GLY A O 1
ATOM 889 N N . GLU A 1 125 ? -9.26616 -1.43612 125.32756 1.000 35.33296 125 GLU A N 1
ATOM 890 C CA . GLU A 1 125 ? -10.36022 -2.09691 124.62547 1.000 35.14126 125 GLU A CA 1
ATOM 891 C C . GLU A 1 125 ? -9.86033 -3.27782 123.80027 1.000 34.61736 125 GLU A C 1
ATOM 892 O O . GLU A 1 125 ? -10.56542 -4.28574 123.67511 1.000 33.09443 125 GLU A O 1
ATOM 898 N N . LEU A 1 126 ? -8.65333 -3.18184 123.24027 1.000 22.94947 126 LEU A N 1
ATOM 899 C CA . LEU A 1 126 ? -8.06143 -4.33578 122.57208 1.000 23.58663 126 LEU A CA 1
ATOM 900 C C . LEU A 1 126 ? -7.82253 -5.46596 123.56389 1.000 26.03523 126 LEU A C 1
ATOM 901 O O . LEU A 1 126 ? -8.18363 -6.62089 123.30871 1.000 27.59448 126 LEU A O 1
ATOM 906 N N . ALA A 1 127 ? -7.22649 -5.14520 124.71494 1.000 20.71456 127 ALA A N 1
ATOM 907 C CA . ALA A 1 127 ? -7.02757 -6.14939 125.75778 1.000 22.70186 127 ALA A CA 1
ATOM 908 C C . ALA A 1 127 ? -8.34462 -6.77435 126.19369 1.000 23.68698 127 ALA A C 1
ATOM 909 O O . ALA A 1 127 ? -8.39172 -7.97039 126.50349 1.000 25.47452 127 ALA A O 1
ATOM 911 N N . SER A 1 128 ? -9.42555 -5.98825 126.20382 1.000 29.97945 128 SER A N 1
ATOM 912 C CA . SER A 1 128 ? -10.73659 -6.51320 126.57275 1.000 29.48671 128 SER A CA 1
ATOM 913 C C . SER A 1 128 ? -11.14870 -7.66301 125.65957 1.000 28.46382 128 SER A C 1
ATOM 914 O O . SER A 1 128 ? -11.57179 -8.72505 126.12840 1.000 29.58461 128 SER A O 1
ATOM 917 N N . GLY A 1 129 ? -11.02269 -7.47081 124.34460 1.000 23.45190 129 GLY A N 1
ATOM 918 C CA . GLY A 1 129 ? -11.38880 -8.52563 123.41543 1.000 24.10051 129 GLY A CA 1
ATOM 919 C C . GLY A 1 129 ? -10.47190 -9.73172 123.47522 1.000 29.83959 129 GLY A C 1
ATOM 920 O O . GLY A 1 129 ? -10.90500 -10.85663 123.20404 1.000 31.09082 129 GLY A O 1
ATOM 921 N N . ALA A 1 130 ? -9.20288 -9.52189 123.83625 1.000 31.41975 130 ALA A N 1
ATOM 922 C CA . ALA A 1 130 ? -8.24098 -10.61997 123.84706 1.000 35.46354 130 ALA A CA 1
ATOM 923 C C . ALA A 1 130 ? -8.55606 -11.63712 124.94090 1.000 38.78562 130 ALA A C 1
ATOM 924 O O . ALA A 1 130 ? -8.47616 -12.85009 124.70870 1.000 41.46765 130 ALA A O 1
ATOM 926 N N . VAL A 1 131 ? -8.91200 -11.16629 126.14198 1.000 43.92147 131 VAL A N 1
ATOM 927 C CA . VAL A 1 131 ? -9.21607 -12.07544 127.24883 1.000 43.67900 131 VAL A CA 1
ATOM 928 C C . VAL A 1 131 ? -10.65412 -12.56231 127.23876 1.000 42.32042 131 VAL A C 1
ATOM 929 O O . VAL A 1 131 ? -11.01818 -13.39742 128.07863 1.000 44.00886 131 VAL A O 1
ATOM 933 N N . SER A 1 132 ? -11.48308 -12.07309 126.32185 1.000 89.30650 132 SER A N 1
ATOM 934 C CA . SER A 1 132 ? -12.87912 -12.48596 126.27280 1.000 92.44691 132 SER A CA 1
ATOM 935 C C . SER A 1 132 ? -12.99025 -13.93488 125.81756 1.000 90.51123 132 SER A C 1
ATOM 936 O O . SER A 1 132 ? -12.36929 -14.33677 124.82849 1.000 86.35604 132 SER A O 1
ATOM 939 N N . ASP A 1 133 ? -13.78331 -14.72093 126.54344 1.000 75.64152 133 ASP A N 1
ATOM 940 C CA . ASP A 1 133 ? -14.03244 -16.11285 126.20222 1.000 77.05339 133 ASP A CA 1
ATOM 941 C C . ASP A 1 133 ? -15.18846 -16.28059 125.22320 1.000 79.21381 133 ASP A C 1
ATOM 942 O O . ASP A 1 133 ? -15.65156 -17.40651 125.01402 1.000 81.77400 133 ASP A O 1
ATOM 944 N N . GLU A 1 134 ? -15.66237 -15.19345 124.62438 1.000 93.99026 134 GLU A N 1
ATOM 945 C CA . GLU A 1 134 ? -16.77639 -15.26020 123.69138 1.000 96.71930 134 GLU A CA 1
ATOM 946 C C . GLU A 1 134 ? -16.28643 -15.64001 122.29731 1.000 92.36889 134 GLU A C 1
ATOM 947 O O . GLU A 1 134 ? -15.15541 -15.33905 121.91035 1.000 87.89353 134 GLU A O 1
ATOM 953 N N . ARG A 1 135 ? -17.15350 -16.32082 121.54921 1.000 78.95254 135 ARG A N 1
ATOM 954 C CA . ARG A 1 135 ? -16.82954 -16.69362 120.17815 1.000 75.49866 135 ARG A CA 1
ATOM 955 C C . ARG A 1 135 ? -16.68444 -15.44749 119.31535 1.000 71.85341 135 ARG A C 1
ATOM 956 O O . ARG A 1 135 ? -17.56737 -14.58541 119.29350 1.000 74.17211 135 ARG A O 1
ATOM 958 N N . LEU A 1 136 ? -15.56944 -15.35947 118.59435 1.000 79.15017 136 LEU A N 1
ATOM 959 C CA . LEU A 1 136 ? -15.25034 -14.15538 117.83655 1.000 77.81638 136 LEU A CA 1
ATOM 960 C C . LEU A 1 136 ? -16.26333 -13.93611 116.71759 1.000 78.65113 136 LEU A C 1
ATOM 961 O O . LEU A 1 136 ? -16.40841 -14.77995 115.82645 1.000 76.61382 136 LEU A O 1
ATOM 966 N N . THR A 1 137 ? -16.95823 -12.80405 116.76978 1.000 73.06850 137 THR A N 1
ATOM 967 C CA . THR A 1 137 ? -17.88920 -12.37081 115.73786 1.000 72.78259 137 THR A CA 1
ATOM 968 C C . THR A 1 137 ? -17.19012 -11.37572 114.81702 1.000 68.52089 137 THR A C 1
ATOM 969 O O . THR A 1 137 ? -16.26506 -10.67187 115.23312 1.000 67.13397 137 THR A O 1
ATOM 973 N N . THR A 1 138 ? -17.61613 -11.34347 113.54902 1.000 42.39869 138 THR A N 1
ATOM 974 C CA . THR A 1 138 ? -17.07505 -10.36637 112.60818 1.000 42.35435 138 THR A CA 1
ATOM 975 C C . THR A 1 138 ? -17.15292 -8.95245 113.17141 1.000 42.13289 138 THR A C 1
ATOM 976 O O . THR A 1 138 ? -16.23786 -8.14450 112.97253 1.000 40.36609 138 THR A O 1
ATOM 980 N N . ALA A 1 139 ? -18.23989 -8.63347 113.88147 1.000 38.64417 139 ALA A N 1
ATOM 981 C CA . ALA A 1 139 ? -18.31177 -7.34858 114.56668 1.000 40.32032 139 ALA A CA 1
ATOM 982 C C . ALA A 1 139 ? -17.25775 -7.25185 115.66269 1.000 39.92928 139 ALA A C 1
ATOM 983 O O . ALA A 1 139 ? -16.59866 -6.21493 115.80885 1.000 40.17745 139 ALA A O 1
ATOM 985 N N . ARG A 1 140 ? -17.08384 -8.32299 116.44051 1.000 52.25730 140 ARG A N 1
ATOM 986 C CA . ARG A 1 140 ? -16.06583 -8.32725 117.48550 1.000 50.67008 140 ARG A CA 1
ATOM 987 C C . ARG A 1 140 ? -14.66583 -8.24528 116.88950 1.000 49.08688 140 ARG A C 1
ATOM 988 O O . ARG A 1 140 ? -13.81776 -7.49143 117.38362 1.000 46.89753 140 ARG A O 1
ATOM 996 N N . LYS A 1 141 ? -14.40791 -9.01513 115.83037 1.000 35.45510 141 LYS A N 1
ATOM 997 C CA . LYS A 1 141 ? -13.10191 -8.96414 115.18037 1.000 33.02930 141 LYS A CA 1
ATOM 998 C C . LYS A 1 141 ? -12.80779 -7.56807 114.64960 1.000 33.18452 141 LYS A C 1
ATOM 999 O O . LYS A 1 141 ? -11.70474 -7.04420 114.83967 1.000 33.32320 141 LYS A O 1
ATOM 1005 N N . HIS A 1 142 ? -13.79174 -6.93688 113.99871 1.000 30.65333 142 HIS A N 1
ATOM 1006 C CA . HIS A 1 142 ? -13.55063 -5.61481 113.43392 1.000 31.89040 142 HIS A CA 1
ATOM 1007 C C . HIS A 1 142 ? -13.43553 -4.54400 114.51209 1.000 31.88265 142 HIS A C 1
ATOM 1008 O O . HIS A 1 142 ? -12.72044 -3.55403 114.32225 1.000 31.63046 142 HIS A O 1
ATOM 1015 N N . ASN A 1 143 ? -14.12953 -4.71012 115.63807 1.000 30.82307 143 ASN A N 1
ATOM 1016 C CA . ASN A 1 143 ? -13.99243 -3.73931 116.71723 1.000 30.88705 143 ASN A CA 1
ATOM 1017 C C . ASN A 1 143 ? -12.59843 -3.79853 117.33221 1.000 29.05108 143 ASN A C 1
ATOM 1018 O O . ASN A 1 143 ? -12.03634 -2.76464 117.71037 1.000 28.13983 143 ASN A O 1
ATOM 1023 N N . MET A 1 144 ? -12.01754 -4.99760 117.42901 1.000 32.28147 144 MET A N 1
ATOM 1024 C CA . MET A 1 144 ? -10.63054 -5.09479 117.86698 1.000 31.88573 144 MET A CA 1
ATOM 1025 C C . MET A 1 144 ? -9.67651 -4.56270 116.80606 1.000 31.60919 144 MET A C 1
ATOM 1026 O O . MET A 1 144 ? -8.63645 -3.98485 117.14514 1.000 29.74665 144 MET A O 1
ATOM 1031 N N . ILE A 1 145 ? -10.01353 -4.74446 115.52503 1.000 25.14438 145 ILE A N 1
ATOM 1032 C CA . ILE A 1 145 ? -9.23949 -4.13236 114.44712 1.000 24.01448 145 ILE A CA 1
ATOM 1033 C C . ILE A 1 145 ? -9.27935 -2.61437 114.57137 1.000 22.62288 145 ILE A C 1
ATOM 1034 O O . ILE A 1 145 ? -8.25030 -1.93445 114.46847 1.000 19.17991 145 ILE A O 1
ATOM 1039 N N . GLU A 1 146 ? -10.47530 -2.06130 114.79047 1.000 29.32664 146 GLU A N 1
ATOM 1040 C CA . GLU A 1 146 ? -10.60318 -0.61932 114.96971 1.000 29.47589 146 GLU A CA 1
ATOM 1041 C C . GLU A 1 146 ? -9.76912 -0.12959 116.14578 1.000 28.40561 146 GLU A C 1
ATOM 1042 O O . GLU A 1 146 ? -9.08103 0.89437 116.04394 1.000 26.23982 146 GLU A O 1
ATOM 1048 N N . SER A 1 147 ? -9.82118 -0.84476 117.27466 1.000 25.56353 147 SER A N 1
ATOM 1049 C CA . SER A 1 147 ? -8.99513 -0.47802 118.42072 1.000 25.15327 147 SER A CA 1
ATOM 1050 C C . SER A 1 147 ? -7.51514 -0.51810 118.06670 1.000 24.13962 147 SER A C 1
ATOM 1051 O O . SER A 1 147 ? -6.74106 0.34777 118.49783 1.000 22.82601 147 SER A O 1
ATOM 1054 N N . VAL A 1 148 ? -7.10223 -1.51801 117.28453 1.000 25.91756 148 VAL A N 1
ATOM 1055 C CA . VAL A 1 148 ? -5.72024 -1.57905 116.81551 1.000 22.26750 148 VAL A CA 1
ATOM 1056 C C . VAL A 1 148 ? -5.39514 -0.34494 115.98171 1.000 20.02672 148 VAL A C 1
ATOM 1057 O O . VAL A 1 148 ? -4.38608 0.33393 116.20981 1.000 17.45093 148 VAL A O 1
ATOM 1061 N N . ASN A 1 149 ? -6.25712 -0.02971 115.01176 1.000 17.95392 149 ASN A N 1
ATOM 1062 C CA . ASN A 1 149 ? -6.00103 1.10741 114.13595 1.000 16.21504 149 ASN A CA 1
ATOM 1063 C C . ASN A 1 149 ? -6.07091 2.42329 114.90016 1.000 16.76917 149 ASN A C 1
ATOM 1064 O O . ASN A 1 149 ? -5.30783 3.35427 114.61331 1.000 16.43843 149 ASN A O 1
ATOM 1069 N N . SER A 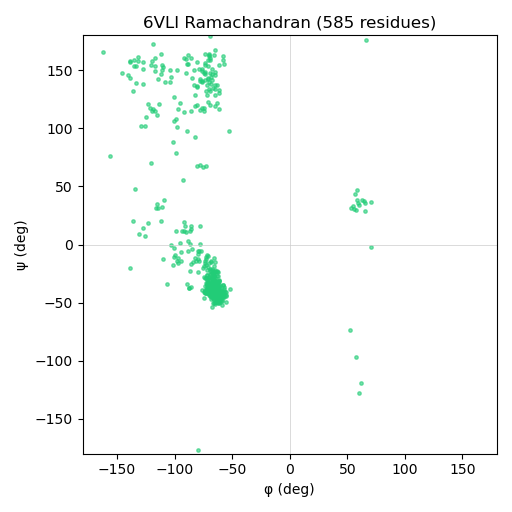1 150 ? -6.97589 2.51921 115.87919 1.000 17.82087 150 SER A N 1
ATOM 1070 C CA . SER A 1 150 ? -7.03478 3.71508 116.71538 1.000 18.72491 150 SER A CA 1
ATOM 1071 C C . SER A 1 150 ? -5.77276 3.85483 117.55739 1.000 17.30347 150 SER A C 1
ATOM 1072 O O . SER A 1 150 ? -5.24066 4.96176 117.72057 1.000 17.38538 150 SER A O 1
ATOM 1075 N N . GLY A 1 151 ? -5.28185 2.74170 118.10621 1.000 16.46925 151 GLY A N 1
ATOM 1076 C CA . GLY A 1 151 ? -4.05384 2.79047 118.87920 1.000 15.54687 151 GLY A CA 1
ATOM 1077 C C . GLY A 1 151 ? -2.85881 3.19350 118.03926 1.000 14.34738 151 GLY A C 1
ATOM 1078 O O . GLY A 1 151 ? -2.04174 4.01436 118.45939 1.000 14.14112 151 GLY A O 1
ATOM 1079 N N . ILE A 1 152 ? -2.74787 2.62568 116.83617 1.000 16.14312 152 ILE A N 1
ATOM 1080 C CA . ILE A 1 152 ? -1.69685 3.03874 115.91022 1.000 14.64288 152 ILE A CA 1
ATOM 1081 C C . ILE A 1 152 ? -1.78872 4.53380 115.63547 1.000 15.29482 152 ILE A C 1
ATOM 1082 O O . ILE A 1 152 ? -0.76966 5.22772 115.54257 1.000 15.16424 152 ILE A O 1
ATOM 1087 N N . ARG A 1 153 ? -3.01167 5.05792 115.52956 1.000 15.16305 153 ARG A N 1
ATOM 1088 C CA . ARG A 1 153 ? -3.19255 6.48498 115.27880 1.000 16.44459 153 ARG A CA 1
ATOM 1089 C C . ARG A 1 153 ? -2.66446 7.32574 116.43693 1.000 16.42584 153 ARG A C 1
ATOM 1090 O O . ARG A 1 153 ? -1.90938 8.28171 116.22408 1.000 16.70115 153 ARG A O 1
ATOM 1098 N N . MET A 1 154 ? -3.05248 6.98758 117.67188 1.000 21.97307 154 MET A N 1
ATOM 1099 C CA . MET A 1 154 ? -2.59240 7.76035 118.82300 1.000 23.88475 154 MET A CA 1
ATOM 1100 C C . MET A 1 154 ? -1.08041 7.67019 118.98797 1.000 24.82676 154 MET A C 1
ATOM 1101 O O . MET A 1 154 ? -0.43332 8.65807 119.35813 1.000 26.00209 154 MET A O 1
ATOM 1106 N N . LEU A 1 155 ? -0.50052 6.49318 118.73478 1.000 20.26380 155 LEU A N 1
ATOM 1107 C CA . LEU A 1 155 ? 0.94647 6.34903 118.85574 1.000 18.45984 155 LEU A CA 1
ATOM 1108 C C . LEU A 1 155 ? 1.67254 7.17514 117.80387 1.000 19.52905 155 LEU A C 1
ATOM 1109 O O . LEU A 1 155 ? 2.68459 7.82100 118.10496 1.000 19.36404 155 LEU A O 1
ATOM 1114 N N . SER A 1 156 ? 1.17352 7.16538 116.56387 1.000 19.90916 156 SER A N 1
ATOM 1115 C CA . SER A 1 156 ? 1.76859 7.98850 115.51700 1.000 19.83153 156 SER A CA 1
ATOM 1116 C C . SER A 1 156 ? 1.67272 9.46745 115.86424 1.000 22.39252 156 SER A C 1
ATOM 1117 O O . SER A 1 156 ? 2.63578 10.22140 115.67935 1.000 22.87599 156 SER A O 1
ATOM 1120 N N . LEU A 1 157 ? 0.51576 9.90247 116.36132 1.000 16.61592 157 LEU A N 1
ATOM 1121 C CA . LEU A 1 157 ? 0.37189 11.28942 116.78355 1.000 18.12125 157 LEU A CA 1
ATOM 1122 C C . LEU A 1 157 ? 1.25493 11.59815 117.98559 1.000 18.59902 157 LEU A C 1
ATOM 1123 O O . LEU A 1 157 ? 1.76803 12.71708 118.10277 1.000 19.78519 157 LEU A O 1
ATOM 1128 N N . SER A 1 158 ? 1.44585 10.61998 118.87543 1.000 22.62414 158 SER A N 1
ATOM 1129 C CA . SER A 1 158 ? 2.33487 10.80472 120.02145 1.000 22.74343 158 SER A CA 1
ATOM 1130 C C . SER A 1 158 ? 3.75090 11.14467 119.57449 1.000 22.72292 158 SER A C 1
ATOM 1131 O O . SER A 1 158 ? 4.41698 11.99051 120.18363 1.000 23.74360 158 SER A O 1
ATOM 1134 N N . ALA A 1 159 ? 4.23283 10.48280 118.52038 1.000 24.53596 159 ALA A N 1
ATOM 1135 C CA . ALA A 1 159 ? 5.57785 10.75376 118.02541 1.000 22.69059 159 ALA A CA 1
ATOM 1136 C C . ALA A 1 159 ? 5.70197 12.18783 117.52665 1.000 26.22125 159 ALA A C 1
ATOM 1137 O O . ALA A 1 159 ? 6.70204 12.86270 117.79775 1.000 26.29678 159 ALA A O 1
ATOM 1139 N N . LEU A 1 160 ? 4.69201 12.67204 116.79873 1.000 26.73500 160 LEU A N 1
ATOM 1140 C CA . LEU A 1 160 ? 4.71413 14.05611 116.33696 1.000 27.98010 160 LEU A CA 1
ATOM 1141 C C . LEU A 1 160 ? 4.66222 15.02792 117.51012 1.000 30.10378 160 LEU A C 1
ATOM 1142 O O . LEU A 1 160 ? 5.34331 16.06086 117.50428 1.000 30.20119 160 LEU A O 1
ATOM 1147 N N . ALA A 1 161 ? 3.86520 14.70983 118.53307 1.000 21.98899 161 ALA A N 1
ATOM 1148 C CA . ALA A 1 161 ? 3.76429 15.57465 119.70222 1.000 22.78339 161 ALA A CA 1
ATOM 1149 C C . ALA A 1 161 ? 5.00829 15.51139 120.58119 1.000 22.52642 161 ALA A C 1
ATOM 1150 O O . ALA A 1 161 ? 5.21538 16.41124 121.40234 1.000 23.44006 161 ALA A O 1
ATOM 1152 N N . LEU A 1 162 ? 5.83820 14.47735 120.42702 1.000 32.44629 162 LEU A N 1
ATOM 1153 C CA . LEU A 1 162 ? 7.08420 14.39711 121.18199 1.000 29.75430 162 LEU A CA 1
ATOM 1154 C C . LEU A 1 162 ? 8.03030 15.54908 120.86117 1.000 31.76345 162 LEU A C 1
ATOM 1155 O O . LEU A 1 162 ? 8.88934 15.88087 121.68622 1.000 29.51326 162 LEU A O 1
ATOM 1160 N N . HIS A 1 163 ? 7.88534 16.17029 119.68628 1.000 41.30858 163 HIS A N 1
ATOM 1161 C CA . HIS A 1 163 ? 8.78843 17.24827 119.29444 1.000 41.23425 163 HIS A CA 1
ATOM 1162 C C . HIS A 1 163 ? 8.71755 18.43112 120.25464 1.000 44.23600 163 HIS A C 1
ATOM 1163 O O . HIS A 1 163 ? 9.72361 19.12100 120.46274 1.000 44.11005 163 HIS A O 1
ATOM 1170 N N . ALA A 1 164 ? 7.55057 18.68113 120.84869 1.000 33.59273 164 ALA A N 1
ATOM 1171 C CA . ALA A 1 164 ? 7.40068 19.79699 121.77287 1.000 35.27211 164 ALA A CA 1
ATOM 1172 C C . ALA A 1 164 ? 7.88067 19.47472 123.18181 1.000 34.70492 164 ALA A C 1
ATOM 1173 O O . ALA A 1 164 ? 8.01675 20.39457 123.99496 1.000 34.75818 164 ALA A O 1
ATOM 1175 N N . ARG A 1 165 ? 8.13856 18.20665 123.48461 1.000 60.88793 165 ARG A N 1
ATOM 1176 C CA . ARG A 1 165 ? 8.57953 17.80839 124.81754 1.000 60.05124 165 ARG A CA 1
ATOM 1177 C C . ARG A 1 165 ? 10.04450 17.38326 124.81345 1.000 59.13280 165 ARG A C 1
ATOM 1178 O O . ARG A 1 165 ? 10.93057 18.16313 125.16457 1.000 60.89698 165 ARG A O 1
ATOM 1186 N N . GLY B 1 13 ? -8.17502 23.99101 163.43858 1.000 59.54683 13 GLY B N 1
ATOM 1187 C CA . GLY B 1 13 ? -7.41291 23.92597 162.20464 1.000 57.51253 13 GLY B CA 1
ATOM 1188 C C . GLY B 1 13 ? -5.91892 24.10387 162.40378 1.000 53.29067 13 GLY B C 1
ATOM 1189 O O . GLY B 1 13 ? -5.14883 24.07182 161.44385 1.000 51.41034 13 GLY B O 1
ATOM 1190 N N . LEU B 1 14 ? -5.50902 24.29183 163.65782 1.000 40.10695 14 LEU B N 1
ATOM 1191 C CA . LEU B 1 14 ? -4.10304 24.47374 163.99295 1.000 35.86201 14 LEU B CA 1
ATOM 1192 C C . LEU B 1 14 ? -3.42817 23.19469 164.46800 1.000 36.41669 14 LEU B C 1
ATOM 1193 O O . LEU B 1 14 ? -2.19418 23.15461 164.53712 1.000 31.27372 14 LEU B O 1
ATOM 1198 N N . VAL B 1 15 ? -4.19327 22.16474 164.79993 1.000 36.83569 15 VAL B N 1
ATOM 1199 C CA . VAL B 1 15 ? -3.60038 20.87270 165.16098 1.000 36.22587 15 VAL B CA 1
ATOM 1200 C C . VAL B 1 15 ? -3.04931 20.21467 163.90003 1.000 34.84637 15 VAL B C 1
ATOM 1201 O O . VAL B 1 15 ? -3.74822 20.17472 162.87296 1.000 36.29401 15 VAL B O 1
ATOM 1205 N N . PRO B 1 16 ? -1.81935 19.70259 163.91814 1.000 43.57948 16 PRO B N 1
ATOM 1206 C CA . PRO B 1 16 ? -1.24728 19.11655 162.70319 1.000 43.47027 16 PRO B CA 1
ATOM 1207 C C . PRO B 1 16 ? -2.05931 17.92861 162.20611 1.000 47.71963 16 PRO B C 1
ATOM 1208 O O . PRO B 1 16 ? -2.76842 17.25765 162.95904 1.000 48.70971 16 PRO B O 1
ATOM 1212 N N . ARG B 1 17 ? -1.95021 17.68761 160.90212 1.000 54.54097 17 ARG B N 1
ATOM 1213 C CA . ARG B 1 17 ? -2.65422 16.57966 160.26705 1.000 60.01730 17 ARG B CA 1
ATOM 1214 C C . ARG B 1 17 ? -2.16436 15.25062 160.82609 1.000 62.56791 17 ARG B C 1
ATOM 1215 O O . ARG B 1 17 ? -0.97038 14.94154 160.75920 1.000 62.32479 17 ARG B O 1
ATOM 1223 N N . GLY B 1 18 ? -3.08547 14.46468 161.38000 1.000 55.60244 18 GLY B N 1
ATOM 1224 C CA . GLY B 1 18 ? -2.72560 13.19766 161.98003 1.000 55.69043 18 GLY B CA 1
ATOM 1225 C C . GLY B 1 18 ? -3.58264 12.03271 161.52395 1.000 55.98542 18 GLY B C 1
ATOM 1226 O O . GLY B 1 18 ? -3.48376 10.93171 162.07295 1.000 55.93698 18 GLY B O 1
ATOM 1227 N N . SER B 1 19 ? -4.42653 12.26277 160.51587 1.000 66.13052 19 SER B N 1
ATOM 1228 C CA . SER B 1 19 ? -5.29556 11.20483 160.01679 1.000 62.56311 19 SER B CA 1
ATOM 1229 C C . SER B 1 19 ? -4.51657 10.07178 159.36186 1.000 65.18474 19 SER B C 1
ATOM 1230 O O . SER B 1 19 ? -5.02164 8.94582 159.29480 1.000 64.58834 19 SER B O 1
ATOM 1233 N N . HIS B 1 20 ? -3.30151 10.33771 158.87697 1.000 57.45584 20 HIS B N 1
ATOM 1234 C CA . HIS B 1 20 ? -2.49152 9.29665 158.26004 1.000 58.42302 20 HIS B CA 1
ATOM 1235 C C . HIS B 1 20 ? -1.92368 8.31261 159.27208 1.000 59.73215 20 HIS B C 1
ATOM 1236 O O . HIS B 1 20 ? -1.40671 7.26558 158.86813 1.000 57.57658 20 HIS B O 1
ATOM 1243 N N . MET B 1 21 ? -2.00078 8.62061 160.56608 1.000 70.31578 21 MET B N 1
ATOM 1244 C CA . MET B 1 21 ? -1.48493 7.73157 161.59912 1.000 70.48264 21 MET B CA 1
ATOM 1245 C C . MET B 1 21 ? -2.49604 6.67164 162.01303 1.000 69.55865 21 MET B C 1
ATOM 1246 O O . MET B 1 21 ? -2.11514 5.53261 162.30306 1.000 68.93808 21 MET B O 1
ATOM 1251 N N . PHE B 1 22 ? -3.77602 7.02672 162.05191 1.000 51.76287 22 PHE B N 1
ATOM 1252 C CA . PHE B 1 22 ? -4.81513 6.13879 162.55681 1.000 52.20707 22 PHE B CA 1
ATOM 1253 C C . PHE B 1 22 ? -5.45607 5.38684 161.39675 1.000 51.96520 22 PHE B C 1
ATOM 1254 O O . PHE B 1 22 ? -5.99594 6.00288 160.47070 1.000 49.62799 22 PHE B O 1
ATOM 1262 N N . ASP B 1 23 ? -5.39916 4.05983 161.45275 1.000 42.05169 23 ASP B N 1
ATOM 1263 C CA . ASP B 1 23 ? -5.99512 3.23088 160.41969 1.000 42.02885 23 ASP B CA 1
ATOM 1264 C C . ASP B 1 23 ? -7.50015 3.09098 160.64056 1.000 39.11117 23 ASP B C 1
ATOM 1265 O O . ASP B 1 23 ? -8.01324 3.26201 161.74951 1.000 36.54755 23 ASP B O 1
ATOM 1270 N N . PHE B 1 24 ? -8.20407 2.78003 159.55049 1.000 40.89371 24 PHE B N 1
ATOM 1271 C CA . PHE B 1 24 ? -9.63610 2.47412 159.58136 1.000 35.65850 24 PHE B CA 1
ATOM 1272 C C . PHE B 1 24 ? -10.46707 3.63318 160.12429 1.000 36.67784 24 PHE B C 1
ATOM 1273 O O . PHE B 1 24 ? -11.47915 3.42124 160.79419 1.000 33.98301 24 PHE B O 1
ATOM 1281 N N . GLN B 1 25 ? -10.05296 4.86815 159.84733 1.000 35.50310 25 GLN B N 1
ATOM 1282 C CA . GLN B 1 25 ? -10.87592 6.01720 160.19926 1.000 35.20107 25 GLN B CA 1
ATOM 1283 C C . GLN B 1 25 ? -12.11384 6.05129 159.31115 1.000 32.65543 25 GLN B C 1
ATOM 1284 O O . GLN B 1 25 ? -12.01774 5.87929 158.09216 1.000 33.16502 25 GLN B O 1
ATOM 1290 N N . VAL B 1 26 ? -13.27888 6.26736 159.92104 1.000 31.21279 26 VAL B N 1
ATOM 1291 C CA . VAL B 1 26 ? -14.53081 6.27245 159.16993 1.000 29.04228 26 VAL B CA 1
ATOM 1292 C C . VAL B 1 26 ? -14.64565 7.58646 158.40892 1.000 33.01054 26 VAL B C 1
ATOM 1293 O O . VAL B 1 26 ? -14.69863 8.66646 159.00992 1.000 34.91562 26 VAL B O 1
ATOM 1297 N N . SER B 1 27 ? -14.68854 7.49547 157.08092 1.000 29.39134 27 SER B N 1
ATOM 1298 C CA . SER B 1 27 ? -14.69638 8.68347 156.24092 1.000 34.19476 27 SER B CA 1
ATOM 1299 C C . SER B 1 27 ? -15.99634 9.46456 156.39781 1.000 33.89385 27 SER B C 1
ATOM 1300 O O . SER B 1 27 ? -17.05841 8.90863 156.68971 1.000 30.03653 27 SER B O 1
ATOM 1303 N N . LYS B 1 28 ? -15.90124 10.77855 156.19282 1.000 42.68786 28 LYS B N 1
ATOM 1304 C CA . LYS B 1 28 ? -17.08418 11.62563 156.17172 1.000 43.67578 28 LYS B CA 1
ATOM 1305 C C . LYS B 1 28 ? -17.80506 11.58568 154.83265 1.000 44.13092 28 LYS B C 1
ATOM 1306 O O . LYS B 1 28 ? -18.95002 12.04276 154.74955 1.000 45.57851 28 LYS B O 1
ATOM 1310 N N . HIS B 1 29 ? -17.16700 11.05265 153.79071 1.000 36.81431 29 HIS B N 1
ATOM 1311 C CA . HIS B 1 29 ? -17.80389 10.92669 152.48765 1.000 38.08075 29 HIS B CA 1
ATOM 1312 C C . HIS B 1 29 ? -18.71997 9.70375 152.46556 1.000 34.17333 29 HIS B C 1
ATOM 1313 O O . HIS B 1 29 ? -18.34508 8.63573 152.95859 1.000 30.55564 29 HIS B O 1
ATOM 1320 N N . PRO B 1 30 ? -19.92191 9.83184 151.90345 1.000 34.13448 30 PRO B N 1
ATOM 1321 C CA . PRO B 1 30 ? -20.87498 8.70290 151.88936 1.000 32.26956 30 PRO B CA 1
ATOM 1322 C C . PRO B 1 30 ? -20.54095 7.66988 150.82039 1.000 33.47797 30 PRO B C 1
ATOM 1323 O O . PRO B 1 30 ? -21.25488 7.48493 149.83032 1.000 35.87420 30 PRO B O 1
ATOM 1327 N N . HIS B 1 31 ? -19.42402 6.96481 151.02448 1.000 27.99391 31 HIS B N 1
ATOM 1328 C CA . HIS B 1 31 ? -19.00600 5.93978 150.07352 1.000 26.18220 31 HIS B CA 1
ATOM 1329 C C . HIS B 1 31 ? -20.00307 4.78685 150.03042 1.000 25.99742 31 HIS B C 1
ATOM 1330 O O . HIS B 1 31 ? -20.45300 4.37988 148.95238 1.000 26.30892 31 HIS B O 1
ATOM 1337 N N . TYR B 1 32 ? -20.35322 4.24187 151.19839 1.000 31.78313 32 TYR B N 1
ATOM 1338 C CA . TYR B 1 32 ? -21.24530 3.08893 151.24430 1.000 30.70495 32 TYR B CA 1
ATOM 1339 C C . TYR B 1 32 ? -22.65923 3.45902 150.81118 1.000 35.42215 32 TYR B C 1
ATOM 1340 O O . TYR B 1 32 ? -23.35123 2.65207 150.17911 1.000 37.36645 32 TYR B O 1
ATOM 1349 N N . ASP B 1 33 ? -23.11118 4.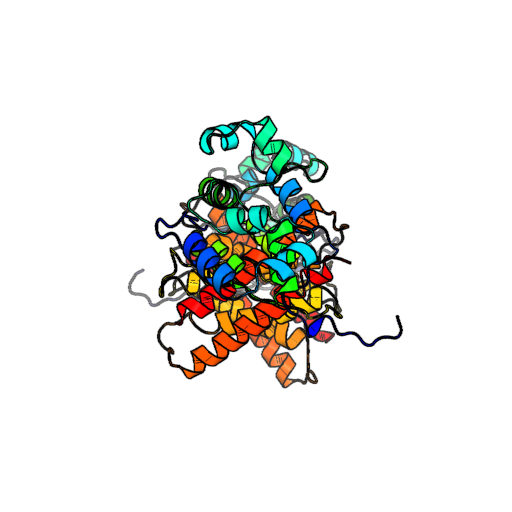66805 151.14714 1.000 38.96042 33 ASP B N 1
ATOM 1350 C CA . ASP B 1 33 ? -24.45012 5.08614 150.74402 1.000 42.16347 33 ASP B CA 1
ATOM 1351 C C . ASP B 1 33 ? -24.53097 5.30615 149.23801 1.000 45.16292 33 ASP B C 1
ATOM 1352 O O . ASP B 1 33 ? -25.53993 4.96622 148.60892 1.000 46.78768 33 ASP B O 1
ATOM 1357 N N . GLU B 1 34 ? -23.47887 5.87408 148.64311 1.000 47.02907 34 GLU B N 1
ATOM 1358 C CA . GLU B 1 34 ? -23.44273 6.02009 147.19111 1.000 48.86504 34 GLU B CA 1
ATOM 1359 C C . GLU B 1 34 ? -23.41476 4.66209 146.50411 1.000 49.22195 34 GLU B C 1
ATOM 1360 O O . GLU B 1 34 ? -24.02368 4.48313 145.44306 1.000 50.68640 34 GLU B O 1
ATOM 1366 N N . ALA B 1 35 ? -22.71088 3.69204 147.09317 1.000 35.54012 35 ALA B N 1
ATOM 1367 C CA . ALA B 1 35 ? -22.67892 2.35004 146.52317 1.000 36.11207 35 ALA B CA 1
ATOM 1368 C C . ALA B 1 35 ? -24.04597 1.68513 146.60604 1.000 36.15128 35 ALA B C 1
ATOM 1369 O O . ALA B 1 35 ? -24.44593 0.96216 145.68600 1.000 37.95801 35 ALA B O 1
ATOM 1371 N N . CYS B 1 36 ? -24.77505 1.90817 147.70298 1.000 35.81606 36 CYS B N 1
ATOM 1372 C CA . CYS B 1 36 ? -26.12210 1.36126 147.81985 1.000 37.49375 36 CYS B CA 1
ATOM 1373 C C . CYS B 1 36 ? -27.04496 1.94433 146.75677 1.000 39.98574 36 CYS B C 1
ATOM 1374 O O . CYS B 1 36 ? -27.87796 1.22839 146.18669 1.000 41.29451 36 CYS B O 1
ATOM 1377 N N . ARG B 1 37 ? -26.90685 3.24232 146.47579 1.000 46.95251 37 ARG B N 1
ATOM 1378 C CA . ARG B 1 37 ? -27.74272 3.87238 145.45871 1.000 49.95939 37 ARG B CA 1
ATOM 1379 C C . ARG B 1 37 ? -27.40763 3.34736 144.06774 1.000 51.19741 37 ARG B C 1
ATOM 1380 O O . ARG B 1 37 ? -28.30656 3.14343 143.24266 1.000 51.61133 37 ARG B O 1
ATOM 1388 N N . ALA B 1 38 ? -26.12162 3.12028 143.79286 1.000 43.28520 38 ALA B N 1
ATOM 1389 C CA . ALA B 1 38 ? -25.72053 2.58226 142.49789 1.000 41.44072 38 ALA B CA 1
ATOM 1390 C C . ALA B 1 38 ? -26.06062 1.10528 142.36586 1.000 40.49232 38 ALA B C 1
ATOM 1391 O O . ALA B 1 38 ? -26.41055 0.64931 141.27082 1.000 39.66379 38 ALA B O 1
ATOM 1393 N N . PHE B 1 39 ? -25.95577 0.34727 143.45886 1.000 33.44920 39 PHE B N 1
ATOM 1394 C CA . PHE B 1 39 ? -26.34986 -1.05771 143.43182 1.000 32.88284 39 PHE B CA 1
ATOM 1395 C C . PHE B 1 39 ? -27.84585 -1.20161 143.18168 1.000 35.20540 39 PHE B C 1
ATOM 1396 O O . PHE B 1 39 ? -28.27183 -2.06657 142.40864 1.000 36.01033 39 PHE B O 1
ATOM 1404 N N . ALA B 1 40 ? -28.65785 -0.36255 143.83161 1.000 44.42267 40 ALA B N 1
ATOM 1405 C CA . ALA B 1 40 ? -30.10184 -0.44146 143.64848 1.000 47.40623 40 ALA B CA 1
ATOM 1406 C C . ALA B 1 40 ? -30.51268 -0.04642 142.23845 1.000 48.30884 40 ALA B C 1
ATOM 1407 O O . ALA B 1 40 ? -31.51167 -0.55636 141.71835 1.000 49.94742 40 ALA B O 1
ATOM 1409 N N . GLN B 1 41 ? -29.75757 0.85153 141.60252 1.000 69.48191 41 GLN B N 1
ATOM 1410 C CA . GLN B 1 41 ? -30.09541 1.31456 140.26349 1.000 70.56902 41 GLN B CA 1
ATOM 1411 C C . GLN B 1 41 ? -29.68438 0.33353 139.17352 1.000 69.62386 41 GLN B C 1
ATOM 1412 O O . GLN B 1 41 ? -30.26828 0.36058 138.08547 1.000 70.83320 41 GLN B O 1
ATOM 1418 N N . ARG B 1 42 ? -28.70246 -0.52953 139.43861 1.000 78.13804 42 ARG B N 1
ATOM 1419 C CA . ARG B 1 42 ? -28.18043 -1.41656 138.40465 1.000 77.00743 42 ARG B CA 1
ATOM 1420 C C . ARG B 1 42 ? -28.95350 -2.72651 138.30158 1.000 77.48611 42 ARG B C 1
ATOM 1421 O O . ARG B 1 42 ? -29.15144 -3.23850 137.19456 1.000 79.88093 42 ARG B O 1
ATOM 1429 N N . HIS B 1 43 ? -29.39264 -3.28249 139.42754 1.000 44.07798 43 HIS B N 1
ATOM 1430 C CA . HIS B 1 43 ? -30.12773 -4.53644 139.44546 1.000 44.53542 43 HIS B CA 1
ATOM 1431 C C . HIS B 1 43 ? -31.58574 -4.29534 139.81533 1.000 47.19725 43 HIS B C 1
ATOM 1432 O O . HIS B 1 43 ? -31.91774 -3.33332 140.51631 1.000 48.41238 43 HIS B O 1
ATOM 1439 N N . ASN B 1 44 ? -32.45876 -5.17928 139.33625 1.000 53.81396 44 ASN B N 1
ATOM 1440 C CA . ASN B 1 44 ? -33.87878 -5.10719 139.65712 1.000 56.93264 44 ASN B CA 1
ATOM 1441 C C . ASN B 1 44 ? -34.11195 -5.71718 141.03410 1.000 57.95838 44 ASN B C 1
ATOM 1442 O O . ASN B 1 44 ? -33.82305 -6.89920 141.25212 1.000 57.87287 44 ASN B O 1
ATOM 1447 N N . MET B 1 45 ? -34.63698 -4.91615 141.95905 1.000 62.92508 45 MET B N 1
ATOM 1448 C CA . MET B 1 45 ? -34.74914 -5.32715 143.35304 1.000 63.20526 45 MET B CA 1
ATOM 1449 C C . MET B 1 45 ? -35.89422 -6.29507 143.61193 1.000 65.59935 45 MET B C 1
ATOM 1450 O O . MET B 1 45 ? -36.02436 -6.77907 144.73992 1.000 65.79890 45 MET B O 1
ATOM 1455 N N . ALA B 1 46 ? -36.72515 -6.58601 142.61485 1.000 53.76635 46 ALA B N 1
ATOM 1456 C CA . ALA B 1 46 ? -37.78723 -7.56794 142.79475 1.000 57.73670 46 ALA B CA 1
ATOM 1457 C C . ALA B 1 46 ? -37.31030 -8.98297 142.49479 1.000 57.89292 46 ALA B C 1
ATOM 1458 O O . ALA B 1 46 ? -37.71543 -9.93095 143.17675 1.000 59.97288 46 ALA B O 1
ATOM 1460 N N . LYS B 1 47 ? -36.44722 -9.14303 141.48887 1.000 57.67082 47 LYS B N 1
ATOM 1461 C CA . LYS B 1 47 ? -35.90228 -10.45906 141.17091 1.000 58.00527 47 LYS B CA 1
ATOM 1462 C C . LYS B 1 47 ? -34.84940 -10.88514 142.18801 1.000 55.04521 47 LYS B C 1
ATOM 1463 O O . LYS B 1 47 ? -34.86152 -12.02614 142.66500 1.000 56.62762 47 LYS B O 1
ATOM 1467 N N . LEU B 1 48 ? -33.93037 -9.97820 142.52810 1.000 49.50846 48 LEU B N 1
ATOM 1468 C CA . LEU B 1 48 ? -32.87748 -10.31227 143.48119 1.000 46.69127 48 LEU B CA 1
ATOM 1469 C C . LEU B 1 48 ? -33.44462 -10.62024 144.86014 1.000 47.77877 48 LEU B C 1
ATOM 1470 O O . LEU B 1 48 ? -32.91175 -11.47728 145.57318 1.000 47.38045 48 LEU B O 1
ATOM 1475 N N . ALA B 1 49 ? -34.52461 -9.93917 145.25104 1.000 64.10462 49 ALA B N 1
ATOM 1476 C CA . ALA B 1 49 ? -35.15475 -10.23013 146.53398 1.000 66.51171 49 ALA B CA 1
ATOM 1477 C C . ALA B 1 49 ? -35.71485 -11.64610 146.56393 1.000 69.77105 49 ALA B C 1
ATOM 1478 O O . ALA B 1 49 ? -35.69299 -12.31110 147.60693 1.000 70.11782 49 ALA B O 1
ATOM 1480 N N . GLU B 1 50 ? -36.22178 -12.12706 145.42588 1.000 76.43013 50 GLU B N 1
ATOM 1481 C CA . GLU B 1 50 ? -36.70086 -13.50303 145.35683 1.000 80.67861 50 GLU B CA 1
ATOM 1482 C C . GLU B 1 50 ? -35.54693 -14.49210 145.44593 1.000 78.80048 50 GLU B C 1
ATOM 1483 O O . GLU B 1 50 ? -35.64907 -15.51510 146.13192 1.000 81.32090 50 GLU B O 1
ATOM 1489 N N . ARG B 1 51 ? -34.43985 -14.20417 144.75903 1.000 64.66732 51 ARG B N 1
ATOM 1490 C CA . ARG B 1 51 ? -33.26792 -15.06825 144.85414 1.000 63.94320 51 ARG B CA 1
ATOM 1491 C C . ARG B 1 51 ? -32.67404 -15.03730 146.25519 1.000 63.12639 51 ARG B C 1
ATOM 1492 O O . ARG B 1 51 ? -32.21116 -16.06533 146.76323 1.000 64.16107 51 ARG B O 1
ATOM 1500 N N . ALA B 1 52 ? -32.68003 -13.86930 146.89620 1.000 64.79239 52 ALA B N 1
ATOM 1501 C CA . ALA B 1 52 ? -32.16014 -13.73334 148.24924 1.000 63.28786 52 ALA B CA 1
ATOM 1502 C C . ALA B 1 52 ? -33.13027 -14.22528 149.31315 1.000 64.39343 52 ALA B C 1
ATOM 1503 O O . ALA B 1 52 ? -32.71739 -14.41331 150.46219 1.000 63.22608 52 ALA B O 1
ATOM 1505 N N . GLY B 1 53 ? -34.39625 -14.43519 148.96904 1.000 57.04064 53 GLY B N 1
ATOM 1506 C CA . GLY B 1 53 ? -35.36737 -14.86813 149.95595 1.000 60.03388 53 GLY B CA 1
ATOM 1507 C C . GLY B 1 53 ? -35.73239 -13.79911 150.96392 1.000 60.65422 53 GLY B C 1
ATOM 1508 O O . GLY B 1 53 ? -35.93652 -14.10910 152.14490 1.000 61.58560 53 GLY B O 1
ATOM 1509 N N . MET B 1 54 ? -35.80527 -12.54311 150.52792 1.000 64.23566 54 MET B N 1
ATOM 1510 C CA . MET B 1 54 ? -36.20027 -11.42908 151.37888 1.000 65.11518 54 MET B CA 1
ATOM 1511 C C . MET B 1 54 ? -37.24815 -10.58501 150.66279 1.000 68.46434 54 MET B C 1
ATOM 1512 O O . MET B 1 54 ? -37.39904 -10.65500 149.43878 1.000 69.42056 54 MET B O 1
ATOM 1517 N N . ASN B 1 55 ? -37.97017 -9.77996 151.44673 1.000 66.24522 55 ASN B N 1
ATOM 1518 C CA . ASN B 1 55 ? -39.02306 -8.92989 150.90364 1.000 70.33706 55 ASN B CA 1
ATOM 1519 C C . ASN B 1 55 ? -38.41691 -7.82493 150.04470 1.000 68.36723 55 ASN B C 1
ATOM 1520 O O . ASN B 1 55 ? -37.33290 -7.31100 150.33880 1.000 63.79595 55 ASN B O 1
ATOM 1525 N N . VAL B 1 56 ? -39.12079 -7.47088 148.96563 1.000 66.30570 56 VAL B N 1
ATOM 1526 C CA . VAL B 1 56 ? -38.61764 -6.46091 148.03768 1.000 65.84719 56 VAL B CA 1
ATOM 1527 C C . VAL B 1 56 ? -38.50261 -5.10692 148.72970 1.000 65.97641 56 VAL B C 1
ATOM 1528 O O . VAL B 1 56 ? -37.48255 -4.41799 148.61179 1.000 63.12197 56 VAL B O 1
ATOM 1532 N N . GLN B 1 57 ? -39.54165 -4.70885 149.46861 1.000 71.24228 57 GLN B N 1
ATOM 1533 C CA . GLN B 1 57 ? -39.49863 -3.41886 150.15061 1.000 71.12883 57 GLN B CA 1
ATOM 1534 C C . GLN B 1 57 ? -38.46273 -3.40593 151.26871 1.000 66.35702 57 GLN B C 1
ATOM 1535 O O . GLN B 1 57 ? -37.84068 -2.36797 151.52077 1.000 64.73932 57 GLN B O 1
ATOM 1541 N N . THR B 1 58 ? -38.26587 -4.53895 151.94672 1.000 60.80419 58 THR B N 1
ATOM 1542 C CA . THR B 1 58 ? -37.20196 -4.62502 152.94182 1.000 56.26667 58 THR B CA 1
ATOM 1543 C C . THR B 1 58 ? -35.82890 -4.52311 152.28594 1.000 51.97877 58 THR B C 1
ATOM 1544 O O . THR B 1 58 ? -34.92190 -3.87917 152.82403 1.000 49.19336 58 THR B O 1
ATOM 1548 N N . LEU B 1 59 ? -35.66283 -5.14412 151.11396 1.000 51.68353 59 LEU B N 1
ATOM 1549 C CA . LEU B 1 59 ? -34.39076 -5.05520 150.40507 1.000 48.13311 59 LEU B CA 1
ATOM 1550 C C . LEU B 1 59 ? -34.10663 -3.62422 149.96410 1.000 49.08585 59 LEU B C 1
ATOM 1551 O O . LEU B 1 59 ? -32.97861 -3.13529 150.10621 1.000 46.04830 59 LEU B O 1
ATOM 1556 N N . ARG B 1 60 ? -35.11753 -2.93715 149.43002 1.000 56.40031 60 ARG B N 1
ATOM 1557 C CA . ARG B 1 60 ? -34.91840 -1.56316 148.98404 1.000 57.75541 60 ARG B CA 1
ATOM 1558 C C . ARG B 1 60 ? -34.64344 -0.62618 150.15207 1.000 57.22470 60 ARG B C 1
ATOM 1559 O O . ARG B 1 60 ? -33.89737 0.34677 149.99814 1.000 56.52966 60 ARG B O 1
ATOM 1567 N N . ASN B 1 61 ? -35.22557 -0.90115 151.32201 1.000 55.08427 61 ASN B N 1
ATOM 1568 C CA . ASN B 1 61 ? -34.96762 -0.06217 152.48804 1.000 54.55320 61 ASN B CA 1
ATOM 1569 C C . ASN B 1 61 ? -33.52767 -0.19727 152.97317 1.000 49.33644 61 ASN B C 1
ATOM 1570 O O . ASN B 1 61 ? -32.95465 0.77169 153.48123 1.000 48.72808 61 ASN B O 1
ATOM 1575 N N . LYS B 1 62 ? -32.93074 -1.38330 152.82322 1.000 50.54875 62 LYS B N 1
ATOM 1576 C CA . LYS B 1 62 ? -31.54579 -1.57140 153.24435 1.000 46.92437 62 LYS B CA 1
ATOM 1577 C C . LYS B 1 62 ? -30.56666 -0.91346 152.27744 1.000 48.30833 62 LYS B C 1
ATOM 1578 O O . LYS B 1 62 ? -29.46567 -0.52253 152.68254 1.000 46.35295 62 LYS B O 1
ATOM 1584 N N . LEU B 1 63 ? -30.94253 -0.78543 151.00640 1.000 43.58871 63 LEU B N 1
ATOM 1585 C CA . LEU B 1 63 ? -30.13740 -0.08648 150.01548 1.000 44.74509 63 LEU B CA 1
ATOM 1586 C C . LEU B 1 63 ? -30.48029 1.39454 149.92845 1.000 45.76798 63 LEU B C 1
ATOM 1587 O O . LEU B 1 63 ? -30.02116 2.07452 149.00450 1.000 47.11687 63 LEU B O 1
ATOM 1592 N N . ASN B 1 64 ? -31.26934 1.90259 150.86538 1.000 55.96219 64 ASN B N 1
ATOM 1593 C CA . ASN B 1 64 ? -31.75825 3.28063 150.83135 1.000 58.04485 64 ASN B CA 1
ATOM 1594 C C . ASN B 1 64 ? -31.19030 4.05058 152.01440 1.000 57.53327 64 ASN B C 1
ATOM 1595 O O . ASN B 1 64 ? -31.56543 3.76860 153.16836 1.000 56.83999 64 ASN B O 1
ATOM 1600 N N . PRO B 1 65 ? -30.29422 5.01452 151.79249 1.000 47.42371 65 PRO B N 1
ATOM 1601 C CA . PRO B 1 65 ? -29.66028 5.70248 152.93055 1.000 46.71198 65 PRO B CA 1
ATOM 1602 C C . PRO B 1 65 ? -30.63430 6.48354 153.79346 1.000 48.91914 65 PRO B C 1
ATOM 1603 O O . PRO B 1 65 ? -30.41641 6.59652 155.00648 1.000 48.32600 65 PRO B O 1
ATOM 1607 N N . GLU B 1 66 ? -31.70321 7.02361 153.21136 1.000 75.66968 66 GLU B N 1
ATOM 1608 C CA . GLU B 1 66 ? -32.68923 7.79267 153.95928 1.000 80.75860 66 GLU B CA 1
ATOM 1609 C C . GLU B 1 66 ? -33.65736 6.90774 154.74819 1.000 80.33674 66 GLU B C 1
ATOM 1610 O O . GLU B 1 66 ? -34.70637 7.39280 155.18809 1.000 84.32794 66 GLU B O 1
ATOM 1616 N N . GLN B 1 67 ? -33.32346 5.63171 154.93921 1.000 68.59965 67 GLN B N 1
ATOM 1617 C CA . GLN B 1 67 ? -34.13560 4.68676 155.68813 1.000 67.89750 67 GLN B CA 1
ATOM 1618 C C . GLN B 1 67 ? -33.27674 4.01370 156.75121 1.000 65.47343 67 GLN B C 1
ATOM 1619 O O . GLN B 1 67 ? -32.12474 3.65463 156.48031 1.000 64.06092 67 GLN B O 1
ATOM 1625 N N . PRO B 1 68 ? -33.80186 3.83173 157.96816 1.000 59.57214 68 PRO B N 1
ATOM 1626 C CA . PRO B 1 68 ? -32.98300 3.24267 159.04323 1.000 56.23572 68 PRO B CA 1
ATOM 1627 C C . PRO B 1 68 ? -32.58807 1.79165 158.80726 1.000 53.25106 68 PRO B C 1
ATOM 1628 O O . PRO B 1 68 ? -31.72017 1.28659 159.53234 1.000 51.50950 68 PRO B O 1
ATOM 1632 N N . HIS B 1 69 ? -33.18103 1.11169 157.82921 1.000 54.56413 69 HIS B N 1
ATOM 1633 C CA . HIS B 1 69 ? -32.87610 -0.29433 157.60123 1.000 52.19256 69 HIS B CA 1
ATOM 1634 C C . HIS B 1 69 ? -31.46506 -0.45742 157.05136 1.000 50.50575 69 HIS B C 1
ATOM 1635 O O . HIS B 1 69 ? -31.01393 0.32455 156.20840 1.000 52.20546 69 HIS B O 1
ATOM 1642 N N . GLN B 1 70 ? -30.76217 -1.48147 157.53342 1.000 38.00155 70 GLN B N 1
ATOM 1643 C CA . GLN B 1 70 ? -29.40115 -1.75556 157.09754 1.000 37.20228 70 GLN B CA 1
ATOM 1644 C C . GLN B 1 70 ? -29.21623 -3.25457 156.90855 1.000 35.68882 70 GLN B C 1
ATOM 1645 O O . GLN B 1 70 ? -29.93634 -4.07152 157.48448 1.000 34.38158 70 GLN B O 1
ATOM 1651 N N . PHE B 1 71 ? -28.22918 -3.60463 156.08864 1.000 35.79911 71 PHE B N 1
ATOM 1652 C CA . PHE B 1 71 ? -27.94025 -4.99765 155.78566 1.000 35.01598 71 PHE B CA 1
ATOM 1653 C C . PHE B 1 71 ? -27.22140 -5.67670 156.94572 1.000 33.84763 71 PHE B C 1
ATOM 1654 O O . PHE B 1 71 ? -26.45942 -5.05175 157.68880 1.000 33.40362 71 PHE B O 1
ATOM 1662 N N . THR B 1 72 ? -27.46750 -6.97368 157.08870 1.000 35.58519 72 THR B N 1
ATOM 1663 C CA . THR B 1 72 ? -26.65663 -7.80074 157.96777 1.000 35.10433 72 THR B CA 1
ATOM 1664 C C . THR B 1 72 ? -25.48860 -8.38982 157.18687 1.000 35.26365 72 THR B C 1
ATOM 1665 O O . THR B 1 72 ? -25.51749 -8.43981 155.95287 1.000 35.26545 72 THR B O 1
ATOM 1669 N N . PRO B 1 73 ? -24.42769 -8.81589 157.86997 1.000 38.13153 73 PRO B N 1
ATOM 1670 C CA . PRO B 1 73 ? -23.28767 -9.42596 157.16707 1.000 38.56417 73 PRO B CA 1
ATOM 1671 C C . PRO B 1 73 ? -23.70367 -10.60993 156.30803 1.000 39.60490 73 PRO B C 1
ATOM 1672 O O . PRO B 1 73 ? -23.23457 -10.72396 155.16507 1.000 40.70868 73 PRO B O 1
ATOM 1676 N N . PRO B 1 74 ? -24.57477 -11.51387 156.78894 1.000 37.20615 74 PRO B N 1
ATOM 1677 C CA . PRO B 1 74 ? -25.03776 -12.58484 155.89090 1.000 37.98218 74 PRO B CA 1
ATOM 1678 C C . PRO B 1 74 ? -25.77861 -12.07279 154.66683 1.000 37.60238 74 PRO B C 1
ATOM 1679 O O . PRO B 1 74 ? -25.70956 -12.70479 153.60584 1.000 38.66213 74 PRO B O 1
ATOM 1683 N N . GLU B 1 75 ? -26.48455 -10.94574 154.77777 1.000 37.93244 75 GLU B N 1
ATOM 1684 C CA . GLU B 1 75 ? -27.17641 -10.39869 153.61571 1.000 38.94813 75 GLU B CA 1
ATOM 1685 C C . GLU B 1 75 ? -26.20028 -9.80775 152.60580 1.000 38.67121 75 GLU B C 1
ATOM 1686 O O . GLU B 1 75 ? -26.42417 -9.91273 151.39578 1.000 38.80931 75 GLU B O 1
ATOM 1692 N N . LEU B 1 76 ? -25.11428 -9.19182 153.07790 1.000 30.67048 76 LEU B N 1
ATOM 1693 C CA . LEU B 1 76 ? -24.13716 -8.61889 152.15899 1.000 30.53047 76 LEU B CA 1
ATOM 1694 C C . LEU B 1 76 ? -23.39416 -9.70793 151.39206 1.000 31.27183 76 LEU B C 1
ATOM 1695 O O . LEU B 1 76 ? -23.17104 -9.57594 150.18308 1.000 31.57589 76 LEU B O 1
ATOM 1700 N N . TRP B 1 77 ? -22.99829 -10.78596 152.07709 1.000 31.92298 77 TRP B N 1
ATOM 1701 C CA . TRP B 1 77 ? -22.37030 -11.90700 151.38514 1.000 33.05621 77 TRP B CA 1
ATOM 1702 C C . TRP B 1 77 ? -23.32225 -12.52793 150.37205 1.000 32.92020 77 TRP B C 1
ATOM 1703 O O . TRP B 1 77 ? -22.91718 -12.87796 149.25709 1.000 32.81640 77 TRP B O 1
ATOM 1714 N N . LEU B 1 78 ? -24.59430 -12.67685 150.74894 1.000 32.78610 78 LEU B N 1
ATOM 1715 C CA . LEU B 1 78 ? -25.56526 -13.31478 149.86885 1.000 33.35362 78 LEU B CA 1
ATOM 1716 C C . LEU B 1 78 ? -25.75609 -12.51376 148.58683 1.000 33.44461 78 LEU B C 1
ATOM 1717 O O . LEU B 1 78 ? -25.75103 -13.07476 147.48483 1.000 34.46777 78 LEU B O 1
ATOM 1722 N N . LEU B 1 79 ? -25.91901 -11.19475 148.71082 1.000 40.50206 79 LEU B N 1
ATOM 1723 C CA . LEU B 1 79 ? -26.12585 -10.37074 147.52181 1.000 41.54122 79 LEU B CA 1
ATOM 1724 C C . LEU B 1 79 ? -24.88377 -10.34882 146.64292 1.000 40.98887 79 LEU B C 1
ATOM 1725 O O . LEU B 1 79 ? -24.98466 -10.40080 145.41291 1.000 41.05708 79 LEU B O 1
ATOM 1730 N N . THR B 1 80 ? -23.70382 -10.26290 147.25903 1.000 36.41897 80 THR B N 1
ATOM 1731 C CA . THR B 1 80 ? -22.46375 -10.32398 146.49214 1.000 35.82367 80 THR B CA 1
ATOM 1732 C C . THR B 1 80 ? -22.33478 -11.65798 145.77015 1.000 36.73825 80 THR B C 1
ATOM 1733 O O . THR B 1 80 ? -21.85568 -11.71601 144.63119 1.000 37.67217 80 THR B O 1
ATOM 1737 N N . ASP B 1 81 ? -22.76791 -12.74195 146.41610 1.000 43.58487 81 ASP B N 1
ATOM 1738 C CA . ASP B 1 81 ? -22.76993 -14.04495 145.75910 1.000 45.03621 81 ASP B CA 1
ATOM 1739 C C . ASP B 1 81 ? -23.73483 -14.06188 144.57801 1.000 44.94321 81 ASP B C 1
ATOM 1740 O O . ASP B 1 81 ? -23.36975 -14.47790 143.47304 1.000 46.76960 81 ASP B O 1
ATOM 1745 N N . LEU B 1 82 ? -24.97282 -13.60380 144.78990 1.000 42.27697 82 LEU B N 1
ATOM 1746 C CA . LEU B 1 82 ? -25.98673 -13.68873 143.74081 1.000 44.40030 82 LEU B CA 1
ATOM 1747 C C . LEU B 1 82 ? -25.67656 -12.75475 142.57884 1.000 45.37457 82 LEU B C 1
ATOM 1748 O O . LEU B 1 82 ? -25.87548 -13.11773 141.41382 1.000 47.20020 82 LEU B O 1
ATOM 1753 N N . THR B 1 83 ? -25.19850 -11.54578 142.87289 1.000 35.60525 83 THR B N 1
ATOM 1754 C CA . THR B 1 83 ? -24.96234 -10.55079 141.83391 1.000 37.08967 83 THR B CA 1
ATOM 1755 C C . THR B 1 83 ? -23.59429 -10.67488 141.18704 1.000 38.16283 83 THR B C 1
ATOM 1756 O O . THR B 1 83 ? -23.41416 -10.19389 140.06205 1.000 40.65767 83 THR B O 1
ATOM 1760 N N . GLU B 1 84 ? -22.62940 -11.28695 141.87612 1.000 51.43599 84 GLU B N 1
ATOM 1761 C CA . GLU B 1 84 ? -21.22536 -11.25004 141.47425 1.000 49.43474 84 GLU B CA 1
ATOM 1762 C C . GLU B 1 84 ? -20.73825 -9.81307 141.31930 1.000 48.28163 84 GLU B C 1
ATOM 1763 O O . GLU B 1 84 ? -19.89415 -9.51212 140.46938 1.000 48.30800 84 GLU B O 1
ATOM 1769 N N . ASP B 1 85 ? -21.28126 -8.92404 142.14625 1.000 43.44596 85 ASP B N 1
ATOM 1770 C CA . ASP B 1 85 ? -20.98817 -7.49806 142.11329 1.000 42.82664 85 ASP B CA 1
ATOM 1771 C C . ASP B 1 85 ? -20.48726 -7.08709 143.48933 1.000 42.50042 85 ASP B C 1
ATOM 1772 O O . ASP B 1 85 ? -21.19837 -7.25005 144.48527 1.000 43.64341 85 ASP B O 1
ATOM 1777 N N . SER B 1 86 ? -19.26523 -6.55918 143.53945 1.000 37.39158 86 SER B N 1
ATOM 1778 C CA . SER B 1 86 ? -18.62132 -6.17522 144.78651 1.000 36.83034 86 SER B CA 1
ATOM 1779 C C . SER B 1 86 ? -18.88326 -4.72021 145.16449 1.000 35.86605 86 SER B C 1
ATOM 1780 O O . SER B 1 86 ? -18.18530 -4.18126 146.03055 1.000 35.09247 86 SER B O 1
ATOM 1783 N N . THR B 1 87 ? -19.87816 -4.08314 144.54140 1.000 26.83286 87 THR B N 1
ATOM 1784 C CA . THR B 1 87 ? -20.12609 -2.66212 144.77638 1.000 27.09782 87 THR B CA 1
ATOM 1785 C C . THR B 1 87 ? -20.38820 -2.37311 146.25136 1.000 27.89665 87 THR B C 1
ATOM 1786 O O . THR B 1 87 ? -19.84419 -1.41315 146.80841 1.000 27.37005 87 THR B O 1
ATOM 1790 N N . LEU B 1 88 ? -21.21332 -3.19706 146.90428 1.000 24.20981 88 LEU B N 1
ATOM 1791 C CA . LEU B 1 88 ? -21.52943 -2.95504 148.30925 1.000 23.87975 88 LEU B CA 1
ATOM 1792 C C . LEU B 1 88 ? -20.31953 -3.19713 149.20336 1.000 21.57891 88 LEU B C 1
ATOM 1793 O O . LEU B 1 88 ? -20.09157 -2.45115 150.16339 1.000 20.87267 88 LEU B O 1
ATOM 1798 N N . VAL B 1 89 ? -19.53457 -4.23618 148.91143 1.000 23.16157 89 VAL B N 1
ATOM 1799 C CA . VAL B 1 89 ? -18.35866 -4.51826 149.72654 1.000 23.33019 89 VAL B CA 1
ATOM 1800 C C . VAL B 1 89 ? -17.31057 -3.42733 149.54664 1.000 21.29576 89 VAL B C 1
ATOM 1801 O O . VAL B 1 89 ? -16.71963 -2.95037 150.52369 1.000 20.21168 89 VAL B O 1
ATOM 1805 N N . ASP B 1 90 ? -17.07643 -3.00034 148.30266 1.000 30.68491 90 ASP B N 1
ATOM 1806 C CA . ASP B 1 90 ? -16.06434 -1.97841 148.04576 1.000 28.56095 90 ASP B CA 1
ATOM 1807 C C . ASP B 1 90 ? -16.44631 -0.64838 148.67973 1.000 28.32457 90 ASP B C 1
ATOM 1808 O O . ASP B 1 90 ? -15.58831 0.05056 149.23181 1.000 27.23595 90 ASP B O 1
ATOM 1813 N N . GLY B 1 91 ? -17.72528 -0.27530 148.60361 1.000 24.96101 91 GLY B N 1
ATOM 1814 C CA . GLY B 1 91 ? -18.17626 0.91473 149.30757 1.000 25.59719 91 GLY B CA 1
ATOM 1815 C C . GLY B 1 91 ? -18.09641 0.75572 150.81358 1.000 24.49381 91 GLY B C 1
ATOM 1816 O O . GLY B 1 91 ? -17.79441 1.71270 151.53461 1.000 22.99225 91 GLY B O 1
ATOM 1817 N N . PHE B 1 92 ? -18.37054 -0.45327 151.30955 1.000 26.89504 92 PHE B N 1
ATOM 1818 C CA . PHE B 1 92 ? -18.17569 -0.74428 152.72557 1.000 25.71651 92 PHE B CA 1
ATOM 1819 C C . PHE B 1 92 ? -16.72671 -0.50838 153.13970 1.000 24.11667 92 PHE B C 1
ATOM 1820 O O . PHE B 1 92 ? -16.46276 0.08760 154.18973 1.000 23.73301 92 PHE B O 1
ATOM 1828 N N . LEU B 1 93 ? -15.77466 -0.96944 152.32379 1.000 26.95486 93 LEU B N 1
ATOM 1829 C CA . LEU B 1 93 ? -14.36469 -0.82754 152.67492 1.000 26.72160 93 LEU B CA 1
ATOM 1830 C C . LEU B 1 93 ? -13.89258 0.60943 152.50296 1.000 27.53421 93 LEU B C 1
ATOM 1831 O O . LEU B 1 93 ? -13.10062 1.11138 153.31104 1.000 28.61289 93 LEU B O 1
ATOM 1836 N N . ALA B 1 94 ? -14.35643 1.28847 151.45192 1.000 24.66413 94 ALA B N 1
ATOM 1837 C CA . ALA B 1 94 ? -13.97032 2.67844 151.24596 1.000 25.47682 94 ALA B CA 1
ATOM 1838 C C . ALA B 1 94 ? -14.44837 3.57747 152.37792 1.000 26.05770 94 ALA B C 1
ATOM 1839 O O . ALA B 1 94 ? -13.85932 4.63943 152.60198 1.000 27.75851 94 ALA B O 1
ATOM 1841 N N . GLN B 1 95 ? -15.49546 3.17054 153.10183 1.000 21.96886 95 GLN B N 1
ATOM 1842 C CA . GLN B 1 95 ? -15.99151 3.98757 154.20479 1.000 25.26533 95 GLN B CA 1
ATOM 1843 C C . GLN B 1 95 ? -14.99961 4.04950 155.35988 1.000 25.03049 95 GLN B C 1
ATOM 1844 O O . GLN B 1 95 ? -15.02161 5.01249 156.13588 1.000 25.72572 95 GLN B O 1
ATOM 1850 N N . ILE B 1 96 ? -14.12569 3.05044 155.49195 1.000 27.36959 96 ILE B N 1
ATOM 1851 C CA . ILE B 1 96 ? -13.10978 3.05737 156.54204 1.000 28.24921 96 ILE B CA 1
ATOM 1852 C C . ILE B 1 96 ? -11.72272 3.15828 155.92017 1.000 28.49509 96 ILE B C 1
ATOM 1853 O O . ILE B 1 96 ? -10.74680 2.62321 156.46226 1.000 28.72234 96 ILE B O 1
ATOM 1858 N N . HIS B 1 97 ? -11.63057 3.84427 154.77918 1.000 28.52893 97 HIS B N 1
ATOM 1859 C CA . HIS B 1 97 ? -10.35649 4.15119 154.12530 1.000 28.33145 97 HIS B CA 1
ATOM 1860 C C . HIS B 1 97 ? -9.56754 2.88414 153.79337 1.000 27.17511 97 HIS B C 1
ATOM 1861 O O . HIS B 1 97 ? -8.36257 2.79406 154.03848 1.000 27.52590 97 HIS B O 1
ATOM 1868 N N . CYS B 1 98 ? -10.25355 1.90319 153.21330 1.000 25.61386 98 CYS B N 1
ATOM 1869 C CA . CYS B 1 98 ? -9.63260 0.64115 152.84335 1.000 25.12114 98 CYS B CA 1
ATOM 1870 C C . CYS B 1 98 ? -9.76648 0.40116 151.34534 1.000 25.98985 98 CYS B C 1
ATOM 1871 O O . CYS B 1 98 ? -10.68639 0.91023 150.69726 1.000 25.54027 98 CYS B O 1
ATOM 1874 N N . LEU B 1 99 ? -8.83349 -0.37990 150.80542 1.000 25.87077 99 LEU B N 1
ATOM 1875 C CA . LEU B 1 99 ? -8.86038 -0.75489 149.40342 1.000 24.36090 99 LEU B CA 1
ATOM 1876 C C . LEU B 1 99 ? -10.02442 -1.70581 149.12931 1.000 22.69717 99 LEU B C 1
ATOM 1877 O O . LEU B 1 99 ? -10.54555 -2.34378 150.04826 1.000 22.52587 99 LEU B O 1
ATOM 1882 N N . PRO B 1 100 ? -10.45831 -1.81078 147.87227 1.000 20.85069 100 PRO B N 1
ATOM 1883 C CA . PRO B 1 100 ? -11.54435 -2.74170 147.53717 1.000 18.54288 100 PRO B CA 1
ATOM 1884 C C . PRO B 1 100 ? -11.13446 -4.18873 147.76320 1.000 20.02250 100 PRO B C 1
ATOM 1885 O O . PRO B 1 100 ? -9.96050 -4.52081 147.95130 1.000 18.96236 100 PRO B O 1
ATOM 1889 N N . CYS B 1 101 ? -12.13552 -5.06567 147.73010 1.000 24.80302 101 CYS B N 1
ATOM 1890 C CA . CYS B 1 101 ? -11.93764 -6.46368 148.08712 1.000 25.31167 101 CYS B CA 1
ATOM 1891 C C . CYS B 1 101 ? -11.30159 -7.24472 146.94217 1.000 25.80612 101 CYS B C 1
ATOM 1892 O O . CYS B 1 101 ? -11.48046 -6.92470 145.76315 1.000 26.23089 101 CYS B O 1
ATOM 1895 N N . VAL B 1 102 ? -10.55569 -8.28277 147.30923 1.000 26.34478 102 VAL B N 1
ATOM 1896 C CA . VAL B 1 102 ? -9.84966 -9.12381 146.34430 1.000 26.77233 102 VAL B CA 1
ATOM 1897 C C . VAL B 1 102 ? -10.24478 -10.57979 146.56625 1.000 28.13086 102 VAL B C 1
ATOM 1898 O O . VAL B 1 102 ? -9.74391 -11.21982 147.50430 1.000 26.79455 102 VAL B O 1
ATOM 1902 N N . PRO B 1 103 ? -11.13374 -11.13972 145.74617 1.000 24.34292 103 PRO B N 1
ATOM 1903 C CA . PRO B 1 103 ? -11.48785 -12.55570 145.89213 1.000 26.73580 103 PRO B CA 1
ATOM 1904 C C . PRO B 1 103 ? -10.39286 -13.45577 145.34323 1.000 25.79295 103 PRO B C 1
ATOM 1905 O O . PRO B 1 103 ? -9.79474 -13.17481 144.30228 1.000 25.55089 103 PRO B O 1
ATOM 1909 N N . VAL B 1 104 ? -10.14199 -14.55479 146.05125 1.000 26.68787 104 VAL B N 1
ATOM 1910 C CA . VAL B 1 104 ? -9.03502 -15.43886 145.70735 1.000 25.98195 104 VAL B CA 1
ATOM 1911 C C . VAL B 1 104 ? -9.51410 -16.87283 145.51730 1.000 30.35159 104 VAL B C 1
ATOM 1912 O O . VAL B 1 104 ? -8.69815 -17.78888 145.35737 1.000 29.67026 104 VAL B O 1
ATOM 1916 N N . ASN B 1 105 ? -10.83211 -17.08674 145.52818 1.000 22.76542 105 ASN B N 1
ATOM 1917 C CA . ASN B 1 105 ? -11.33919 -18.44771 145.38112 1.000 24.86464 105 ASN B CA 1
ATOM 1918 C C . ASN B 1 105 ? -11.14610 -18.99972 143.97414 1.000 25.94514 105 ASN B C 1
ATOM 1919 O O . ASN B 1 105 ? -11.35216 -20.19970 143.76512 1.000 27.87338 105 ASN B O 1
ATOM 1924 N N . GLU B 1 106 ? -10.75496 -18.16274 143.01218 1.000 39.82631 106 GLU B N 1
ATOM 1925 C CA . GLU B 1 106 ? -10.42786 -18.61776 141.66621 1.000 39.00730 106 GLU B CA 1
ATOM 1926 C C . GLU B 1 106 ? -9.01280 -18.21885 141.26134 1.000 36.63772 106 GLU B C 1
ATOM 1927 O O . GLU B 1 106 ? -8.69269 -18.20786 140.06937 1.000 36.22271 106 GLU B O 1
ATOM 1933 N N . LEU B 1 107 ? -8.16087 -17.89091 142.23242 1.000 31.65315 107 LEU B N 1
ATOM 1934 C CA . LEU B 1 107 ? -6.79281 -17.49400 141.93054 1.000 27.35403 107 LEU B CA 1
ATOM 1935 C C . LEU B 1 107 ? -6.01484 -18.67305 141.36361 1.000 27.95325 107 LEU B C 1
ATOM 1936 O O . LEU B 1 107 ? -6.09196 -19.79004 141.88360 1.000 30.36977 107 LEU B O 1
ATOM 1941 N N . ALA B 1 108 ? -5.26473 -18.42309 140.29368 1.000 34.37809 108 ALA B N 1
ATOM 1942 C CA . ALA B 1 108 ? -4.47674 -19.45914 139.64575 1.000 36.11470 108 ALA B CA 1
ATOM 1943 C C . ALA B 1 108 ? -3.19165 -18.85223 139.10486 1.000 36.17369 108 ALA B C 1
ATOM 1944 O O . ALA B 1 108 ? -3.15953 -17.69223 138.68687 1.000 37.05981 108 ALA B O 1
ATOM 1946 N N . LYS B 1 109 ? -2.12970 -19.66030 139.11196 1.000 47.70490 109 LYS B N 1
ATOM 1947 C CA . LYS B 1 109 ? -0.83363 -19.18338 138.64408 1.000 44.69561 109 LYS B CA 1
ATOM 1948 C C . LYS B 1 109 ? -0.86247 -18.86737 137.15208 1.000 44.60844 109 LYS B C 1
ATOM 1949 O O . LYS B 1 109 ? -0.27836 -17.87041 136.71013 1.000 39.01021 109 LYS B O 1
ATOM 1955 N N . ASP B 1 110 ? -1.54645 -19.69432 136.36301 1.000 42.46591 110 ASP B N 1
ATOM 1956 C CA . ASP B 1 110 ? -1.58731 -19.51532 134.91701 1.000 43.98763 110 ASP B CA 1
ATOM 1957 C C . ASP B 1 110 ? -2.54319 -18.41325 134.47493 1.000 41.63843 110 ASP B C 1
ATOM 1958 O O . ASP B 1 110 ? -2.66707 -18.17324 133.26892 1.000 42.79230 110 ASP B O 1
ATOM 1963 N N . LYS B 1 111 ? -3.21524 -17.74221 135.40587 1.000 38.83115 111 LYS B N 1
ATOM 1964 C CA . LYS B 1 111 ? -4.09913 -16.63315 135.07779 1.000 36.84850 111 LYS B CA 1
ATOM 1965 C C . LYS B 1 111 ? -3.40005 -15.28220 135.15786 1.000 32.68258 111 LYS B C 1
ATOM 1966 O O . LYS B 1 111 ? -4.07398 -14.24815 135.11280 1.000 30.81578 111 LYS B O 1
ATOM 1972 N N . LEU B 1 112 ? -2.06906 -15.27329 135.26898 1.000 37.58036 112 LEU B N 1
ATOM 1973 C CA . LEU B 1 112 ? -1.33099 -14.02034 135.41405 1.000 33.75460 112 LEU B CA 1
ATOM 1974 C C . LEU B 1 112 ? -1.58582 -13.08631 134.23803 1.000 32.90541 112 LEU B C 1
ATOM 1975 O O . LEU B 1 112 ? -1.94176 -11.91629 134.42601 1.000 31.61364 112 LEU B O 1
ATOM 1980 N N . GLN B 1 113 ? -1.40074 -13.58732 133.01205 1.000 33.02286 113 GLN B N 1
ATOM 1981 C CA . GLN B 1 113 ? -1.55858 -12.73731 131.83504 1.000 33.60221 113 GLN B CA 1
ATOM 1982 C C . GLN B 1 113 ? -2.97853 -12.19521 131.72691 1.000 35.49352 113 GLN B C 1
ATOM 1983 O O . GLN B 1 113 ? -3.18442 -11.04920 131.30690 1.000 32.30235 113 GLN B O 1
ATOM 1989 N N . SER B 1 114 ? -3.97462 -13.00515 132.09682 1.000 33.11510 114 SER B N 1
ATOM 1990 C CA . SER B 1 114 ? -5.35558 -12.53706 132.05469 1.000 34.94093 114 SER B CA 1
ATOM 1991 C C . SER B 1 114 ? -5.58760 -11.41904 133.06467 1.000 33.64999 114 SER B C 1
ATOM 1992 O O . SER B 1 114 ? -6.32051 -10.46399 132.78461 1.000 31.72898 114 SER B O 1
ATOM 1995 N N . TYR B 1 115 ? -4.96472 -11.52109 134.24473 1.000 27.92218 115 TYR B N 1
ATOM 1996 C CA . TYR B 1 115 ? -5.06373 -10.44409 135.22473 1.000 26.68484 115 TYR B CA 1
ATOM 1997 C C . TYR B 1 115 ? -4.46460 -9.15112 134.68479 1.000 22.09771 115 TYR B C 1
ATOM 1998 O O . TYR B 1 115 ? -5.04554 -8.07409 134.85274 1.000 21.17088 115 TYR B O 1
ATOM 2007 N N . VAL B 1 116 ? -3.30355 -9.23620 134.03889 1.000 27.90022 116 VAL B N 1
ATOM 2008 C CA . VAL B 1 116 ? -2.65742 -8.02824 133.53496 1.000 25.12828 116 VAL B CA 1
ATOM 2009 C C . VAL B 1 116 ? -3.50328 -7.38918 132.44088 1.000 27.10469 116 VAL B C 1
ATOM 2010 O O . VAL B 1 116 ? -3.70320 -6.16817 132.43087 1.000 26.87491 116 VAL B O 1
ATOM 2014 N N . MET B 1 117 ? -4.03425 -8.20014 131.52083 1.000 28.26772 117 MET B N 1
ATOM 2015 C CA . MET B 1 117 ? -4.81511 -7.64208 130.42176 1.000 29.94628 117 MET B CA 1
ATOM 2016 C C . MET B 1 117 ? -6.13111 -7.04100 130.90364 1.000 30.42843 117 MET B C 1
ATOM 2017 O O . MET B 1 117 ? -6.58400 -6.03197 130.35160 1.000 29.17886 117 MET B O 1
ATOM 2022 N N . ARG B 1 118 ? -6.76025 -7.63496 131.92458 1.000 28.85689 118 ARG B N 1
ATOM 2023 C CA . ARG B 1 118 ? -7.96026 -7.02288 132.49048 1.000 27.89149 118 ARG B CA 1
ATOM 2024 C C . ARG B 1 118 ? -7.63323 -5.68591 133.14151 1.000 25.18270 118 ARG B C 1
ATOM 2025 O O . ARG B 1 118 ? -8.43116 -4.74285 133.07044 1.000 25.34753 118 ARG B O 1
ATOM 2033 N N . ALA B 1 119 ? -6.46828 -5.58799 133.78862 1.000 25.28528 119 ALA B N 1
ATOM 2034 C CA . ALA B 1 119 ? -6.04125 -4.31302 134.35966 1.000 22.58940 119 ALA B CA 1
ATOM 2035 C C . ALA B 1 119 ? -5.85308 -3.26303 133.27268 1.000 21.97671 119 ALA B C 1
ATOM 2036 O O . ALA B 1 119 ? -6.18902 -2.08901 133.46866 1.000 21.00577 119 ALA B O 1
ATOM 2038 N N . MET B 1 120 ? -5.31500 -3.66506 132.11873 1.000 26.62441 120 MET B N 1
ATOM 2039 C CA . MET B 1 120 ? -5.18584 -2.72906 131.00974 1.000 29.36130 120 MET B CA 1
ATOM 2040 C C . MET B 1 120 ? -6.54776 -2.19497 130.58662 1.000 29.39242 120 MET B C 1
ATOM 2041 O O . MET B 1 120 ? -6.69266 -0.99896 130.30061 1.000 28.56228 120 MET B O 1
ATOM 2046 N N . SER B 1 121 ? -7.56282 -3.06290 130.56053 1.000 20.78235 121 SER B N 1
ATOM 2047 C CA . SER B 1 121 ? -8.90075 -2.62981 130.17141 1.000 22.42733 121 SER B CA 1
ATOM 2048 C C . SER B 1 121 ? -9.46478 -1.62078 131.16236 1.000 22.59406 121 SER B C 1
ATOM 2049 O O . SER B 1 121 ? -10.07368 -0.62274 130.76231 1.000 23.32840 121 SER B O 1
ATOM 2052 N N . GLU B 1 122 ? -9.27491 -1.86480 132.46138 1.000 26.58424 122 GLU B N 1
ATOM 2053 C CA . GLU B 1 122 ? -9.75794 -0.92477 133.46934 1.000 25.87365 122 GLU B CA 1
ATOM 2054 C C . GLU B 1 122 ? -9.00185 0.39718 133.39341 1.000 25.56588 122 GLU B C 1
ATOM 2055 O O . GLU B 1 122 ? -9.60978 1.47222 133.43136 1.000 27.31985 122 GLU B O 1
ATOM 2061 N N . LEU B 1 123 ? -7.67184 0.33609 133.28853 1.000 22.24995 123 LEU B N 1
ATOM 2062 C CA . LEU B 1 123 ? -6.89775 1.56504 133.13761 1.000 23.85718 123 LEU B CA 1
ATOM 2063 C C . LEU B 1 123 ? -7.27658 2.30607 131.86357 1.000 23.94143 123 LEU B C 1
ATOM 2064 O O . LEU B 1 123 ? -7.29250 3.54207 131.84658 1.000 24.68469 123 LEU B O 1
ATOM 2069 N N . GLY B 1 124 ? -7.59353 1.57410 130.79354 1.000 25.34015 124 GLY B N 1
ATOM 2070 C CA . GLY B 1 124 ? -8.07238 2.22313 129.58450 1.000 26.40595 124 GLY B CA 1
ATOM 2071 C C . GLY B 1 124 ? -9.38835 2.94722 129.79838 1.000 27.94786 124 GLY B C 1
ATOM 2072 O O . GLY B 1 124 ? -9.59623 4.04624 129.27737 1.000 28.88163 124 GLY B O 1
ATOM 2073 N N . GLU B 1 125 ? -10.29446 2.34128 130.57130 1.000 34.13387 125 GLU B N 1
ATOM 2074 C CA . GLU B 1 125 ? -11.55545 3.00036 130.89419 1.000 35.78362 125 GLU B CA 1
ATOM 2075 C C . GLU B 1 125 ? -11.32044 4.25534 131.72421 1.000 35.49423 125 GLU B C 1
ATOM 2076 O O . GLU B 1 125 ? -11.95735 5.28939 131.49616 1.000 35.58085 125 GLU B O 1
ATOM 2082 N N . LEU B 1 126 ? -10.41353 4.17928 132.69929 1.000 30.83797 126 LEU B N 1
ATOM 2083 C CA . LEU B 1 126 ? -10.08053 5.35925 133.48733 1.000 32.01079 126 LEU B CA 1
ATOM 2084 C C . LEU B 1 126 ? -9.43138 6.43021 132.61939 1.000 33.21216 126 LEU B C 1
ATOM 2085 O O . LEU B 1 126 ? -9.69431 7.62623 132.79537 1.000 34.90002 126 LEU B O 1
ATOM 2090 N N . ALA B 1 127 ? -8.58932 6.01816 131.66947 1.000 25.15403 127 ALA B N 1
ATOM 2091 C CA . ALA B 1 127 ? -7.94817 6.97612 130.77453 1.000 27.65713 127 ALA B CA 1
ATOM 2092 C C . ALA B 1 127 ? -8.96304 7.70019 129.89944 1.000 28.47543 127 ALA B C 1
ATOM 2093 O O . ALA B 1 127 ? -8.75894 8.87118 129.55946 1.000 30.11093 127 ALA B O 1
ATOM 2095 N N . SER B 1 128 ? -10.05706 7.02927 129.52934 1.000 37.35077 128 SER B N 1
ATOM 2096 C CA . SER B 1 128 ? -11.08494 7.67234 128.71825 1.000 38.24240 128 SER B CA 1
ATOM 2097 C C . SER B 1 128 ? -11.72893 8.83138 129.47019 1.000 39.74222 128 SER B C 1
ATOM 2098 O O . SER B 1 128 ? -11.86381 9.93739 128.93418 1.000 41.81881 128 SER B O 1
ATOM 2101 N N . GLY B 1 129 ? -12.13506 8.59540 130.71915 1.000 39.60602 129 GLY B N 1
ATOM 2102 C CA . GLY B 1 129 ? -12.73906 9.65844 131.50210 1.000 40.45895 129 GLY B CA 1
ATOM 2103 C C . GLY B 1 129 ? -11.77502 10.77937 131.83220 1.000 42.41859 129 GLY B C 1
ATOM 2104 O O . GLY B 1 129 ? -12.18095 11.94040 131.93216 1.000 44.09861 129 GLY B O 1
ATOM 2105 N N . ALA B 1 130 ? -10.48905 10.45429 131.98831 1.000 33.47844 130 ALA B N 1
ATOM 2106 C CA . ALA B 1 130 ? -9.50702 11.45922 132.38141 1.000 34.40605 130 ALA B CA 1
ATOM 2107 C C . ALA B 1 130 ? -9.24485 12.47721 131.27643 1.000 34.71237 130 ALA B C 1
ATOM 2108 O O . ALA B 1 130 ? -8.83680 13.60718 131.56847 1.000 37.19629 130 ALA B O 1
ATOM 2110 N N . VAL B 1 131 ? -9.46076 12.10623 130.01041 1.000 40.05989 131 VAL B N 1
ATOM 2111 C CA . VAL B 1 131 ? -9.25660 13.03122 128.89943 1.000 41.86067 131 VAL B CA 1
ATOM 2112 C C . VAL B 1 131 ? -10.56051 13.59030 128.35632 1.000 44.53241 131 VAL B C 1
ATOM 2113 O O . VAL B 1 131 ? -10.53337 14.39731 127.41732 1.000 46.37573 131 VAL B O 1
ATOM 2117 N N . SER B 1 132 ? -11.70059 13.19138 128.91421 1.000 59.68142 132 SER B N 1
ATOM 2118 C CA . SER B 1 132 ? -12.98351 13.65247 128.40410 1.000 64.10494 132 SER B CA 1
ATOM 2119 C C . SER B 1 132 ? -13.17044 15.14048 128.67309 1.000 64.92111 132 SER B C 1
ATOM 2120 O O . SER B 1 132 ? -12.84650 15.63945 129.75512 1.000 62.10169 132 SER B O 1
ATOM 2123 N N . ASP B 1 133 ? -13.69430 15.85152 127.67504 1.000 74.97796 133 ASP B N 1
ATOM 2124 C CA . ASP B 1 133 ? -14.00722 17.26454 127.83302 1.000 77.21766 133 ASP B CA 1
ATOM 2125 C C . ASP B 1 133 ? -15.36526 17.49762 128.47789 1.000 79.44923 133 ASP B C 1
ATOM 2126 O O . ASP B 1 133 ? -15.64023 18.61764 128.92087 1.000 81.08345 133 ASP B O 1
ATOM 2128 N N . GLU B 1 134 ? -16.21434 16.47568 128.54281 1.000 94.13469 134 GLU B N 1
ATOM 2129 C CA . GLU B 1 134 ? -17.52339 16.61376 129.16069 1.000 95.98162 134 GLU B CA 1
ATOM 2130 C C . GLU B 1 134 ? -17.40152 16.61275 130.67871 1.000 92.03115 134 GLU B C 1
ATOM 2131 O O . GLU B 1 134 ? -16.48462 16.01469 131.25079 1.000 88.64999 134 GLU B O 1
ATOM 2133 N N . ARG B 1 135 ? -18.33754 17.29681 131.33062 1.000 78.53197 135 ARG B N 1
ATOM 2134 C CA . ARG B 1 135 ? -18.34167 17.35080 132.78562 1.000 75.65596 135 ARG B CA 1
ATOM 2135 C C . ARG B 1 135 ? -18.59781 15.96582 133.36559 1.000 74.61421 135 ARG B C 1
ATOM 2136 O O . ARG B 1 135 ? -19.33881 15.15587 132.80252 1.000 77.44696 135 ARG B O 1
ATOM 2138 N N . LEU B 1 136 ? -17.96893 15.69577 134.50565 1.000 73.53669 136 LEU B N 1
ATOM 2139 C CA . LEU B 1 136 ? -18.04408 14.38378 135.14564 1.000 72.65745 136 LEU B CA 1
ATOM 2140 C C . LEU B 1 136 ? -19.24317 14.36285 136.08453 1.000 74.84697 136 LEU B C 1
ATOM 2141 O O . LEU B 1 136 ? -19.16424 14.83384 137.22154 1.000 73.42370 136 LEU B O 1
ATOM 2143 N N . THR B 1 137 ? -20.35916 13.81893 135.60843 1.000 80.98901 137 THR B N 1
ATOM 2144 C CA . THR B 1 137 ? -21.48826 13.57500 136.48932 1.000 83.94396 137 THR B CA 1
ATOM 2145 C C . THR B 1 137 ? -21.15742 12.43797 137.45235 1.000 84.90513 137 THR B C 1
ATOM 2146 O O . THR B 1 137 ? -20.21845 11.66391 137.24443 1.000 83.62014 137 THR B O 1
ATOM 2150 N N . THR B 1 138 ? -21.94152 12.34602 138.52828 1.000 91.26878 138 THR B N 1
ATOM 2151 C CA . THR B 1 138 ? -21.67768 11.32900 139.53930 1.000 93.22520 138 THR B CA 1
ATOM 2152 C C . THR B 1 138 ? -21.88773 9.91602 139.00927 1.000 93.32117 138 THR B C 1
ATOM 2153 O O . THR B 1 138 ? -21.32284 8.96998 139.56732 1.000 94.22287 138 THR B O 1
ATOM 2157 N N . ALA B 1 139 ? -22.68064 9.74907 137.94820 1.000 69.91214 139 ALA B N 1
ATOM 2158 C CA . ALA B 1 139 ? -22.78367 8.44008 137.31318 1.000 69.25338 139 ALA B CA 1
ATOM 2159 C C . ALA B 1 139 ? -21.52162 8.11700 136.52430 1.000 68.23400 139 ALA B C 1
ATOM 2160 O O . ALA B 1 139 ? -21.02970 6.98297 136.56434 1.000 68.79765 139 ALA B O 1
ATOM 2162 N N . ARG B 1 140 ? -20.98449 9.10297 135.80235 1.000 60.49048 140 ARG B N 1
ATOM 2163 C CA . ARG B 1 140 ? -19.71544 8.91189 135.11047 1.000 59.68873 140 ARG B CA 1
ATOM 2164 C C . ARG B 1 140 ? -18.56854 8.76581 136.10257 1.000 59.52097 140 ARG B C 1
ATOM 2165 O O . ARG B 1 140 ? -17.64757 7.96975 135.88665 1.000 58.90102 140 ARG B O 1
ATOM 2173 N N . LYS B 1 141 ? -18.61159 9.52580 137.20057 1.000 50.84967 141 LYS B N 1
ATOM 2174 C CA . LYS B 1 141 ? -17.60269 9.37973 138.24266 1.000 50.32497 141 LYS B CA 1
ATOM 2175 C C . LYS B 1 141 ? -17.68084 8.01174 138.90665 1.000 49.81631 141 LYS B C 1
ATOM 2176 O O . LYS B 1 141 ? -16.64892 7.45967 139.30074 1.000 48.35842 141 LYS B O 1
ATOM 2178 N N . HIS B 1 142 ? -18.88689 7.44882 139.03053 1.000 47.19055 142 HIS B N 1
ATOM 2179 C CA . HIS B 1 142 ? -19.02104 6.13382 139.64552 1.000 47.48724 142 HIS B CA 1
ATOM 2180 C C . HIS B 1 142 ? -18.46303 5.03979 138.74556 1.000 46.41743 142 HIS B C 1
ATOM 2181 O O . HIS B 1 142 ? -17.90214 4.05275 139.23561 1.000 46.38075 142 HIS B O 1
ATOM 2188 N N . ASN B 1 143 ? -18.61290 5.18980 137.42755 1.000 42.68836 143 ASN B N 1
ATOM 2189 C CA . ASN B 1 143 ? -18.04688 4.20877 136.50860 1.000 42.44319 143 ASN B CA 1
ATOM 2190 C C . ASN B 1 143 ? -16.52488 4.21367 136.55174 1.000 41.83397 143 ASN B C 1
ATOM 2191 O O . ASN B 1 143 ? -15.89794 3.16063 136.38879 1.000 40.99677 143 ASN B O 1
ATOM 2196 N N . MET B 1 144 ? -15.91482 5.38063 136.76980 1.000 38.76097 144 MET B N 1
ATOM 2197 C CA . MET B 1 144 ? -14.46083 5.43753 136.86893 1.000 38.46581 144 MET B CA 1
ATOM 2198 C C . MET B 1 144 ? -13.97999 4.86749 138.19797 1.000 37.67364 144 MET B C 1
ATOM 2199 O O . MET B 1 144 ? -12.97804 4.14243 138.23906 1.000 35.75871 144 MET B O 1
ATOM 2204 N N . ILE B 1 145 ? -14.68107 5.18054 139.29191 1.000 26.92971 145 ILE B N 1
ATOM 2205 C CA . ILE B 1 145 ? -14.37423 4.55451 140.57594 1.000 27.74724 145 ILE B CA 1
ATOM 2206 C C . ILE B 1 145 ? -14.50032 3.04052 140.46592 1.000 28.00565 145 ILE B C 1
ATOM 2207 O O . ILE B 1 145 ? -13.67342 2.29046 141.00099 1.000 27.38595 145 ILE B O 1
ATOM 2212 N N . GLU B 1 146 ? -15.53428 2.56959 139.76482 1.000 37.80776 146 GLU B N 1
ATOM 2213 C CA . GLU B 1 146 ? -15.68536 1.13660 139.53480 1.000 38.29600 146 GLU B CA 1
ATOM 2214 C C . GLU B 1 146 ? -14.48133 0.57252 138.79591 1.000 36.69041 146 GLU B C 1
ATOM 2215 O O . GLU B 1 146 ? -13.95943 -0.48851 139.15795 1.000 36.03893 146 GLU B O 1
ATOM 2221 N N . SER B 1 147 ? -14.01719 1.27750 137.76096 1.000 25.52180 147 SER B N 1
ATOM 2222 C CA . SER B 1 147 ? -12.84315 0.82442 137.02406 1.000 24.03463 147 SER B CA 1
ATOM 2223 C C . SER B 1 147 ? -11.58522 0.89434 137.87718 1.000 22.58917 147 SER B C 1
ATOM 2224 O O . SER B 1 147 ? -10.68626 0.05828 137.72325 1.000 21.97240 147 SER B O 1
ATOM 2227 N N . VAL B 1 148 ? -11.50024 1.87933 138.77319 1.000 26.76177 148 VAL B N 1
ATOM 2228 C CA . VAL B 1 148 ? -10.36932 1.95425 139.69429 1.000 26.01787 148 VAL B CA 1
ATOM 2229 C C . VAL B 1 148 ? -10.34148 0.72624 140.59329 1.000 26.59280 148 VAL B C 1
ATOM 2230 O O . VAL B 1 148 ? -9.30554 0.06917 140.74838 1.000 25.71416 148 VAL B O 1
ATOM 2234 N N . ASN B 1 149 ? -11.48756 0.39532 141.19718 1.000 24.08605 149 ASN B N 1
ATOM 2235 C CA . ASN B 1 149 ? -11.54472 -0.74168 142.10917 1.000 25.20089 149 ASN B CA 1
ATOM 2236 C C . ASN B 1 149 ? -11.26574 -2.04970 141.38119 1.000 24.81002 149 ASN B C 1
ATOM 2237 O O . ASN B 1 149 ? -10.54284 -2.91075 141.89626 1.000 24.48249 149 ASN B O 1
ATOM 2242 N N . SER B 1 150 ? -11.82664 -2.22066 140.18214 1.000 25.16553 150 SER B N 1
ATOM 2243 C CA . SER B 1 150 ? -11.52265 -3.41367 139.39816 1.000 25.35662 150 SER B CA 1
ATOM 2244 C C . SER B 1 150 ? -10.04162 -3.47477 139.04330 1.000 23.29751 150 SER B C 1
ATOM 2245 O O . SER B 1 150 ? -9.42370 -4.54481 139.11535 1.000 23.32670 150 SER B O 1
ATOM 2248 N N . GLY B 1 151 ? -9.45551 -2.33681 138.66536 1.000 23.40489 151 GLY B N 1
ATOM 2249 C CA . GLY B 1 151 ? -8.03848 -2.31990 138.33449 1.000 22.10912 151 GLY B CA 1
ATOM 2250 C C . GLY B 1 151 ? -7.16361 -2.69996 139.51256 1.000 21.46135 151 GLY B C 1
ATOM 2251 O O . GLY B 1 151 ? -6.23965 -3.50702 139.38265 1.000 21.12845 151 GLY B O 1
ATOM 2252 N N . ILE B 1 152 ? -7.43968 -2.11395 140.68154 1.000 20.32789 152 ILE B N 1
ATOM 2253 C CA . ILE B 1 152 ? -6.73382 -2.51000 141.89860 1.000 20.22056 152 ILE B CA 1
ATOM 2254 C C . ILE B 1 152 ? -6.90194 -4.00299 142.14158 1.000 20.83564 152 ILE B C 1
ATOM 2255 O O . ILE B 1 152 ? -5.95402 -4.69806 142.52967 1.000 20.31408 152 ILE B O 1
ATOM 2260 N N . ARG B 1 153 ? -8.10895 -4.51991 141.90147 1.000 22.05473 153 ARG B N 1
ATOM 2261 C CA . ARG B 1 153 ? -8.35806 -5.94889 142.04944 1.000 23.28579 153 ARG B CA 1
ATOM 2262 C C . ARG B 1 153 ? -7.49702 -6.76495 141.09052 1.000 22.61130 153 ARG B C 1
ATOM 2263 O O . ARG B 1 153 ? -6.92813 -7.79299 141.47657 1.000 22.74207 153 ARG B O 1
ATOM 2271 N N . MET B 1 154 ? -7.38788 -6.32195 139.83453 1.000 25.60714 154 MET B N 1
ATOM 2272 C CA . MET B 1 154 ? -6.57284 -7.04500 138.86160 1.000 25.68548 154 MET B CA 1
ATOM 2273 C C . MET B 1 154 ? -5.09187 -6.98710 139.22474 1.000 24.19614 154 MET B C 1
ATOM 2274 O O . MET B 1 154 ? -4.38193 -7.99515 139.11280 1.000 24.51889 154 MET B O 1
ATOM 2279 N N . LEU B 1 155 ? -4.60983 -5.81913 139.65879 1.000 21.95232 155 LEU B N 1
ATOM 2280 C CA . LEU B 1 155 ? -3.20386 -5.69223 140.02691 1.000 21.08625 155 LEU B CA 1
ATOM 2281 C C . LEU B 1 155 ? -2.86202 -6.57726 141.22094 1.000 20.94017 155 LEU B C 1
ATOM 2282 O O . LEU B 1 155 ? -1.82407 -7.25232 141.22903 1.000 20.78020 155 LEU B O 1
ATOM 2287 N N . SER B 1 156 ? -3.72412 -6.58520 142.24086 1.000 21.86226 156 SER B N 1
ATOM 2288 C CA . SER B 1 156 ? -3.48828 -7.42722 143.40788 1.000 22.14510 156 SER B CA 1
ATOM 2289 C C . SER B 1 156 ? -3.40934 -8.89823 143.01988 1.000 25.19504 156 SER B C 1
ATOM 2290 O O . SER B 1 156 ? -2.53944 -9.63129 143.50596 1.000 24.13036 156 SER B O 1
ATOM 2293 N N . LEU B 1 157 ? -4.30929 -9.34816 142.14280 1.000 24.67893 157 LEU B N 1
ATOM 2294 C CA . LEU B 1 157 ? -4.28434 -10.73916 141.70380 1.000 26.53106 157 LEU B CA 1
ATOM 2295 C C . LEU B 1 157 ? -3.00630 -11.05925 140.93991 1.000 25.19345 157 LEU B C 1
ATOM 2296 O O . LEU B 1 157 ? -2.48038 -12.17428 141.03496 1.000 25.80076 157 LEU B O 1
ATOM 2301 N N . SER B 1 158 ? -2.49616 -10.09428 140.16796 1.000 35.03761 158 SER B N 1
ATOM 2302 C CA . SER B 1 158 ? -1.22811 -10.29636 139.47708 1.000 32.95061 158 SER B CA 1
ATOM 2303 C C . SER B 1 158 ? -0.10122 -10.54344 140.47118 1.000 32.96570 158 SER B C 1
ATOM 2304 O O . SER B 1 158 ? 0.76775 -11.39249 140.24025 1.000 34.24296 158 SER B O 1
ATOM 2307 N N . ALA B 1 159 ? -0.10627 -9.81644 141.58818 1.000 32.33461 159 ALA B N 1
ATOM 2308 C CA . ALA B 1 159 ? 0.89062 -10.05051 142.62727 1.000 32.43861 159 ALA B CA 1
ATOM 2309 C C . ALA B 1 159 ? 0.71947 -11.42950 143.25125 1.000 34.04423 159 ALA B C 1
ATOM 2310 O O . ALA B 1 159 ? 1.70540 -12.14057 143.47634 1.000 34.51657 159 ALA B O 1
ATOM 2312 N N . LEU B 1 160 ? -0.52558 -11.82442 143.52813 1.000 33.97638 160 LEU B N 1
ATOM 2313 C CA . LEU B 1 160 ? -0.77072 -13.12641 144.13911 1.000 37.83988 160 LEU B CA 1
ATOM 2314 C C . LEU B 1 160 ? -0.52371 -14.26542 143.15813 1.000 38.18832 160 LEU B C 1
ATOM 2315 O O . LEU B 1 160 ? -0.20282 -15.38344 143.58115 1.000 38.54966 160 LEU B O 1
ATOM 2320 N N . ALA B 1 161 ? -0.66758 -14.00940 141.85511 1.000 39.94370 161 ALA B N 1
ATOM 2321 C CA . ALA B 1 161 ? -0.39555 -15.04442 140.86313 1.000 38.20112 161 ALA B CA 1
ATOM 2322 C C . ALA B 1 161 ? 1.07942 -15.42252 140.83827 1.000 35.95038 161 ALA B C 1
ATOM 2323 O O . ALA B 1 161 ? 1.42238 -16.54754 140.45829 1.000 35.43560 161 ALA B O 1
ATOM 2325 N N . LEU B 1 162 ? 1.96045 -14.50258 141.23235 1.000 40.71904 162 LEU B N 1
ATOM 2326 C CA . LEU B 1 162 ? 3.37842 -14.80467 141.36648 1.000 41.13369 162 LEU B CA 1
ATOM 2327 C C . LEU B 1 162 ? 3.70725 -15.52770 142.66451 1.000 42.35389 162 LEU B C 1
ATOM 2328 O O . LEU B 1 162 ? 4.84821 -15.97477 142.82761 1.000 42.64016 162 LEU B O 1
ATOM 2333 N N . HIS B 1 163 ? 2.74216 -15.65264 143.57442 1.000 66.27375 163 HIS B N 1
ATOM 2334 C CA . HIS B 1 163 ? 2.94600 -16.26666 144.88743 1.000 68.76475 163 HIS B CA 1
ATOM 2335 C C . HIS B 1 163 ? 4.05997 -15.56773 145.66354 1.000 65.34151 163 HIS B C 1
ATOM 2336 O O . HIS B 1 163 ? 3.83398 -14.53872 146.30352 1.000 64.87201 163 HIS B O 1
ATOM 2343 N N . MET C 1 21 ? -16.75312 -10.79158 135.87914 1.000 105.41063 21 MET C N 1
ATOM 2344 C CA . MET C 1 21 ? -15.71230 -11.81274 135.95851 1.000 106.38355 21 MET C CA 1
ATOM 2345 C C . MET C 1 21 ? -15.94766 -12.74149 137.14363 1.000 103.49151 21 MET C C 1
ATOM 2346 O O . MET C 1 21 ? -16.31882 -13.90946 136.96677 1.000 105.70940 21 MET C O 1
ATOM 2351 N N . PHE C 1 22 ? -15.77179 -12.21830 138.35757 1.000 50.16231 22 PHE C N 1
ATOM 2352 C CA . PHE C 1 22 ? -15.52114 -13.07114 139.51076 1.000 47.75822 22 PHE C CA 1
ATOM 2353 C C . PHE C 1 22 ? -16.76834 -13.81985 139.97268 1.000 46.32149 22 PHE C C 1
ATOM 2354 O O . PHE C 1 22 ? -17.88425 -13.28968 139.95338 1.000 42.91745 22 PHE C O 1
ATOM 2362 N N . ASP C 1 23 ? -16.56462 -15.07881 140.38393 1.000 61.75496 23 ASP C N 1
ATOM 2363 C CA . ASP C 1 23 ? -17.62585 -15.91754 140.93790 1.000 60.36504 23 ASP C CA 1
ATOM 2364 C C . ASP C 1 23 ? -17.51311 -15.86329 142.45991 1.000 58.57600 23 ASP C C 1
ATOM 2365 O O . ASP C 1 23 ? -16.99437 -16.76926 143.11016 1.000 59.97392 23 ASP C O 1
ATOM 2370 N N . PHE C 1 24 ? -18.00703 -14.76211 143.02662 1.000 43.33319 24 PHE C N 1
ATOM 2371 C CA . PHE C 1 24 ? -18.07026 -14.62384 144.47559 1.000 40.72504 24 PHE C CA 1
ATOM 2372 C C . PHE C 1 24 ? -18.96654 -15.70459 145.06362 1.000 39.34514 24 PHE C C 1
ATOM 2373 O O . PHE C 1 24 ? -20.09150 -15.91449 144.60246 1.000 36.74931 24 PHE C O 1
ATOM 2381 N N . GLN C 1 25 ? -18.46183 -16.40049 146.07984 1.000 38.74440 25 GLN C N 1
ATOM 2382 C CA . GLN C 1 25 ? -19.21212 -17.46226 146.73189 1.000 37.95032 25 GLN C CA 1
ATOM 2383 C C . GLN C 1 25 ? -19.00637 -17.37402 148.23591 1.000 38.18734 25 GLN C C 1
ATOM 2384 O O . GLN C 1 25 ? -17.91340 -17.04012 148.70405 1.000 39.94638 25 GLN C O 1
ATOM 2390 N N . VAL C 1 26 ? -20.06455 -17.66872 148.98578 1.000 39.42531 26 VAL C N 1
ATOM 2391 C CA . VAL C 1 26 ? -20.01580 -17.59747 150.44177 1.000 38.81440 26 VAL C CA 1
ATOM 2392 C C . VAL C 1 26 ? -19.39710 -18.88347 150.97411 1.000 42.86531 26 VAL C C 1
ATOM 2393 O O . VAL C 1 26 ? -19.92224 -19.97843 150.74621 1.000 44.29988 26 VAL C O 1
ATOM 2397 N N . SER C 1 27 ? -18.27620 -18.75153 151.67729 1.000 43.85080 27 SER C N 1
ATOM 2398 C CA . SER C 1 27 ? -17.60749 -19.90954 152.25161 1.000 46.56137 27 SER C CA 1
ATOM 2399 C C . SER C 1 27 ? -18.48079 -20.57421 153.30957 1.000 45.83566 27 SER C C 1
ATOM 2400 O O . SER C 1 27 ? -19.26181 -19.92096 154.00732 1.000 44.07941 27 SER C O 1
ATOM 2403 N N . LYS C 1 28 ? -18.33902 -21.89421 153.42383 1.000 45.66638 28 LYS C N 1
ATOM 2404 C CA . LYS C 1 28 ? -19.04433 -22.65092 154.44784 1.000 47.61440 28 LYS C CA 1
ATOM 2405 C C . LYS C 1 28 ? -18.30157 -22.68280 155.77698 1.000 47.48503 28 LYS C C 1
ATOM 2406 O O . LYS C 1 28 ? -18.90480 -23.01952 156.80193 1.000 48.50122 28 LYS C O 1
ATOM 2412 N N . HIS C 1 29 ? -17.01551 -22.35001 155.78115 1.000 53.27345 29 HIS C N 1
ATOM 2413 C CA . HIS C 1 29 ? -16.29271 -22.17890 157.03424 1.000 55.05081 29 HIS C CA 1
ATOM 2414 C C . HIS C 1 29 ? -16.75961 -20.89071 157.70393 1.000 52.74811 29 HIS C C 1
ATOM 2415 O O . HIS C 1 29 ? -16.78233 -19.83782 157.05874 1.000 51.64956 29 HIS C O 1
ATOM 2422 N N . PRO C 1 30 ? -17.14885 -20.93142 158.97687 1.000 43.91395 30 PRO C N 1
ATOM 2423 C CA . PRO C 1 30 ? -17.60576 -19.70223 159.64057 1.000 41.65015 30 PRO C CA 1
ATOM 2424 C C . PRO C 1 30 ? -16.47166 -18.73836 159.95160 1.000 39.91366 30 PRO C C 1
ATOM 2425 O O . PRO C 1 30 ? -16.15783 -18.51020 161.12162 1.000 40.32967 30 PRO C O 1
ATOM 2429 N N . HIS C 1 31 ? -15.86338 -18.15864 158.91161 1.000 32.84232 31 HIS C N 1
ATOM 2430 C CA . HIS C 1 31 ? -14.75027 -17.23179 159.11864 1.000 30.55487 31 HIS C CA 1
ATOM 2431 C C . HIS C 1 31 ? -15.17922 -16.01757 159.93335 1.000 28.85321 31 HIS C C 1
ATOM 2432 O O . HIS C 1 31 ? -14.43829 -15.55254 160.80539 1.000 27.23739 31 HIS C O 1
ATOM 2439 N N . TYR C 1 32 ? -16.37008 -15.48543 159.65604 1.000 33.65752 32 TYR C N 1
ATOM 2440 C CA . TYR C 1 32 ? -16.83001 -14.29823 160.36275 1.000 30.20566 32 TYR C CA 1
ATOM 2441 C C . TYR C 1 32 ? -17.20232 -14.61491 161.80574 1.000 31.63660 32 TYR C C 1
ATOM 2442 O O . TYR C 1 32 ? -17.01234 -13.77178 162.69062 1.000 29.74782 32 TYR C O 1
ATOM 2451 N N . ASP C 1 33 ? -17.72856 -15.81678 162.06086 1.000 35.15004 33 ASP C N 1
ATOM 2452 C CA . ASP C 1 33 ? -18.06486 -16.20548 163.42587 1.000 34.78793 33 ASP C CA 1
ATOM 2453 C C . ASP C 1 33 ? -16.82003 -16.27853 164.30310 1.000 34.70630 33 ASP C C 1
ATOM 2454 O O . ASP C 1 33 ? -16.81314 -15.75833 165.42401 1.000 33.38991 33 ASP C O 1
ATOM 2459 N N . GLU C 1 34 ? -15.75605 -16.91879 163.80940 1.000 42.15375 34 GLU C N 1
ATOM 2460 C CA . GLU C 1 34 ? -14.52319 -16.99685 164.58264 1.000 41.66683 34 GLU C CA 1
ATOM 2461 C C . GLU C 1 34 ? -13.87300 -15.62893 164.74351 1.000 39.78514 34 GLU C C 1
ATOM 2462 O O . GLU C 1 34 ? -13.24114 -15.36085 165.77357 1.000 39.30871 34 GLU C O 1
ATOM 2468 N N . ALA C 1 35 ? -14.01368 -14.75508 163.74533 1.000 32.45169 35 ALA C N 1
ATOM 2469 C CA . ALA C 1 35 ? -13.51449 -13.39114 163.88617 1.000 30.32977 35 ALA C CA 1
ATOM 2470 C C . ALA C 1 35 ? -14.24256 -12.65382 165.00191 1.000 28.41193 35 ALA C C 1
ATOM 2471 O O . ALA C 1 35 ? -13.62357 -11.89779 165.75889 1.000 26.53701 35 ALA C O 1
ATOM 2473 N N . CYS C 1 36 ? -15.55662 -12.86359 165.11972 1.000 30.11124 36 CYS C N 1
ATOM 2474 C CA . CYS C 1 36 ? -16.30770 -12.22228 166.19447 1.000 30.39139 36 CYS C CA 1
ATOM 2475 C C . CYS C 1 36 ? -15.87103 -12.74011 167.55864 1.000 30.40784 36 CYS C C 1
ATOM 2476 O O . CYS C 1 36 ? -15.73807 -11.96296 168.51153 1.000 30.51345 36 CYS C O 1
ATOM 2479 N N . ARG C 1 37 ? -15.63926 -14.05012 167.67092 1.000 41.24495 37 ARG C N 1
ATOM 2480 C CA . ARG C 1 37 ? -15.20358 -14.62197 168.94109 1.000 40.66793 37 ARG C CA 1
ATOM 2481 C C . ARG C 1 37 ? -13.83356 -14.09512 169.34524 1.000 40.30238 37 ARG C C 1
ATOM 2482 O O . ARG C 1 37 ? -13.60872 -13.76995 170.51722 1.000 40.78783 37 ARG C O 1
ATOM 2490 N N . ALA C 1 38 ? -12.90238 -14.00744 168.39239 1.000 33.37816 38 ALA C N 1
ATOM 2491 C CA . ALA C 1 38 ? -11.58335 -13.47260 168.70653 1.000 32.53994 38 ALA C CA 1
ATOM 2492 C C . ALA C 1 38 ? -11.65417 -11.99652 169.07125 1.000 31.41393 38 ALA C C 1
ATOM 2493 O O . ALA C 1 38 ? -10.91525 -11.53849 169.95230 1.000 30.75297 38 ALA C O 1
ATOM 2495 N N . PHE C 1 39 ? -12.54194 -11.24449 168.41696 1.000 28.96351 39 PHE C N 1
ATOM 2496 C CA . PHE C 1 39 ? -12.68976 -9.82642 168.72569 1.000 27.64014 39 PHE C CA 1
ATOM 2497 C C . PHE C 1 39 ? -13.25697 -9.62008 170.12655 1.000 28.63018 39 PHE C C 1
ATOM 2498 O O . PHE C 1 39 ? -12.76297 -8.77502 170.88449 1.000 28.00764 39 PHE C O 1
ATOM 2506 N N . ALA C 1 40 ? -14.28916 -10.38584 170.49350 1.000 25.72715 40 ALA C N 1
ATOM 2507 C CA . ALA C 1 40 ? -14.90837 -10.22651 171.80637 1.000 27.87432 40 ALA C CA 1
ATOM 2508 C C . ALA C 1 40 ? -13.94562 -10.56446 172.93660 1.000 29.33077 40 ALA C C 1
ATOM 2509 O O . ALA C 1 40 ? -13.98871 -9.92827 173.99548 1.000 30.40952 40 ALA C O 1
ATOM 2511 N N . GLN C 1 41 ? -13.07975 -11.55864 172.73793 1.000 40.43753 41 GLN C N 1
ATOM 2512 C CA . GLN C 1 41 ? -12.12599 -11.93261 173.77516 1.000 41.64120 41 GLN C CA 1
ATOM 2513 C C . GLN C 1 41 ? -11.00585 -10.90677 173.90618 1.000 40.64522 41 GLN C C 1
ATOM 2514 O O . GLN C 1 41 ? -10.46701 -10.71266 175.00224 1.000 42.67175 41 GLN C O 1
ATOM 2520 N N . ARG C 1 42 ? -10.66454 -10.21902 172.81611 1.000 37.12861 42 ARG C N 1
ATOM 2521 C CA . ARG C 1 42 ? -9.51040 -9.32721 172.82416 1.000 35.16250 42 ARG C CA 1
ATOM 2522 C C . ARG C 1 42 ? -9.79432 -8.01703 173.55188 1.000 34.94758 42 ARG C C 1
ATOM 2523 O O . ARG C 1 42 ? -8.92036 -7.50105 174.25694 1.000 33.66940 42 ARG C O 1
ATOM 2531 N N . HIS C 1 43 ? -10.99220 -7.45886 173.39457 1.000 34.63008 43 HIS C N 1
ATOM 2532 C CA . HIS C 1 43 ? -11.30108 -6.13872 173.92028 1.000 37.54758 43 HIS C CA 1
ATOM 2533 C C . HIS C 1 43 ? -12.29529 -6.22535 175.06912 1.000 39.23297 43 HIS C C 1
ATOM 2534 O O . HIS C 1 43 ? -13.08546 -7.17021 175.16615 1.000 37.66049 43 HIS C O 1
ATOM 2541 N N . ASN C 1 44 ? -12.24228 -5.22321 175.94295 1.000 34.51835 44 ASN C N 1
ATOM 2542 C CA . ASN C 1 44 ? -13.16047 -5.14486 177.07277 1.000 34.78533 44 ASN C CA 1
ATOM 2543 C C . ASN C 1 44 ? -14.54232 -4.73172 176.58246 1.000 33.32472 44 ASN C C 1
ATOM 2544 O O . ASN C 1 44 ? -14.71904 -3.62679 176.05623 1.000 33.29105 44 ASN C O 1
ATOM 2549 N N . MET C 1 45 ? -15.52549 -5.61653 176.76644 1.000 44.47306 45 MET C N 1
ATOM 2550 C CA . MET C 1 45 ? -16.85036 -5.37941 176.20416 1.000 40.57441 45 MET C CA 1
ATOM 2551 C C . MET C 1 45 ? -17.54027 -4.18419 176.84683 1.000 41.26150 45 MET C C 1
ATOM 2552 O O . MET C 1 45 ? -18.28104 -3.46419 176.16557 1.000 40.30644 45 MET C O 1
ATOM 2557 N N . ALA C 1 46 ? -17.30446 -3.94900 178.13883 1.000 34.30712 46 ALA C N 1
ATOM 2558 C CA . ALA C 1 46 ? -17.98841 -2.86376 178.83452 1.000 35.76733 46 ALA C CA 1
ATOM 2559 C C . ALA C 1 46 ? -17.55410 -1.50193 178.30535 1.000 36.27724 46 ALA C C 1
ATOM 2560 O O . ALA C 1 46 ? -18.39490 -0.65284 177.98905 1.000 36.39428 46 ALA C O 1
ATOM 2562 N N . LYS C 1 47 ? -16.24204 -1.26715 178.21854 1.000 37.74248 47 LYS C N 1
ATOM 2563 C CA . LYS C 1 47 ? -15.76175 0.02768 177.74440 1.000 39.64999 47 LYS C CA 1
ATOM 2564 C C . LYS C 1 47 ? -16.08045 0.22947 176.27031 1.000 37.42602 47 LYS C C 1
ATOM 2565 O O . LYS C 1 47 ? -16.50921 1.31547 175.86504 1.000 37.47768 47 LYS C O 1
ATOM 2571 N N . LEU C 1 48 ? -15.87648 -0.80570 175.45352 1.000 34.27699 48 LEU C N 1
ATOM 2572 C CA . LEU C 1 48 ? -16.08020 -0.66093 174.01646 1.000 33.00827 48 LEU C CA 1
ATOM 2573 C C . LEU C 1 48 ? -17.53910 -0.39075 173.67616 1.000 32.50506 48 LEU C C 1
ATOM 2574 O O . LEU C 1 48 ? -17.82381 0.32913 172.71298 1.000 32.54269 48 LEU C O 1
ATOM 2579 N N . ALA C 1 49 ? -18.47233 -0.93846 174.45709 1.000 38.58765 49 ALA C N 1
ATOM 2580 C CA . ALA C 1 49 ? -19.88724 -0.75528 174.15581 1.000 39.54592 49 ALA C CA 1
ATOM 2581 C C . ALA C 1 49 ? -20.31805 0.69083 174.37148 1.000 41.05428 49 ALA C C 1
ATOM 2582 O O . ALA C 1 49 ? -20.98780 1.28278 173.51825 1.000 41.77837 49 ALA C O 1
ATOM 2584 N N . GLU C 1 50 ? -19.93915 1.27797 175.50844 1.000 47.39367 50 GLU C N 1
ATOM 2585 C CA . GLU C 1 50 ? -20.33597 2.65408 175.78312 1.000 50.67701 50 GLU C CA 1
ATOM 2586 C C . GLU C 1 50 ? -19.56966 3.64580 174.91608 1.000 50.79425 50 GLU C C 1
ATOM 2587 O O . GLU C 1 50 ? -20.08843 4.72683 174.60880 1.000 52.39514 50 GLU C O 1
ATOM 2593 N N . ARG C 1 51 ? -18.34165 3.30553 174.51736 1.000 44.03484 51 ARG C N 1
ATOM 2594 C CA . ARG C 1 51 ? -17.62034 4.14825 173.56934 1.000 46.47720 51 ARG C CA 1
ATOM 2595 C C . ARG C 1 51 ? -18.33210 4.18612 172.22521 1.000 43.76229 51 ARG C C 1
ATOM 2596 O O . ARG C 1 51 ? -18.33681 5.21800 171.54302 1.000 45.06882 51 ARG C O 1
ATOM 2604 N N . ALA C 1 52 ? -18.94321 3.07215 171.83130 1.000 41.66748 52 ALA C N 1
ATOM 2605 C CA . ALA C 1 52 ? -19.70500 2.99206 170.59318 1.000 41.73190 52 ALA C CA 1
ATOM 2606 C C . ALA C 1 52 ? -21.16597 3.38033 170.77185 1.000 45.31203 52 ALA C C 1
ATOM 2607 O O . ALA C 1 52 ? -21.93582 3.29528 169.80973 1.000 46.92578 52 ALA C O 1
ATOM 2609 N N . GLY C 1 53 ? -21.56312 3.80360 171.96870 1.000 35.74573 53 GLY C N 1
ATOM 2610 C CA . GLY C 1 53 ? -22.95311 4.13188 172.22940 1.000 38.56420 53 GLY C CA 1
ATOM 2611 C C . GLY C 1 53 ? -23.88528 2.94501 172.12445 1.000 38.34859 53 GLY C C 1
ATOM 2612 O O . GLY C 1 53 ? -25.01617 3.08911 171.63922 1.000 40.34419 53 GLY C O 1
ATOM 2613 N N . MET C 1 54 ? -23.44255 1.77302 172.57373 1.000 44.87257 54 MET C N 1
ATOM 2614 C CA . MET C 1 54 ? -24.19273 0.53511 172.42682 1.000 45.59950 54 MET C CA 1
ATOM 2615 C C . MET C 1 54 ? -24.33308 -0.14763 173.77892 1.000 46.74664 54 MET C C 1
ATOM 2616 O O . MET C 1 54 ? -23.48521 0.00739 174.66204 1.000 45.96609 54 MET C O 1
ATOM 2621 N N . ASN C 1 55 ? -25.41623 -0.90342 173.93486 1.000 49.06338 55 ASN C N 1
ATOM 2622 C CA . ASN C 1 55 ? -25.59657 -1.70118 175.13897 1.000 51.54885 55 ASN C CA 1
ATOM 2623 C C . ASN C 1 55 ? -24.61376 -2.86534 175.14635 1.000 49.03242 55 ASN C C 1
ATOM 2624 O O . ASN C 1 55 ? -24.32367 -3.45857 174.10351 1.000 46.87329 55 ASN C O 1
ATOM 2629 N N . VAL C 1 56 ? -24.09802 -3.19021 176.33450 1.000 48.62307 56 VAL C N 1
ATOM 2630 C CA . VAL C 1 56 ? -23.07121 -4.22336 176.43586 1.000 46.77046 56 VAL C CA 1
ATOM 2631 C C . VAL C 1 56 ? -23.62635 -5.57534 176.00900 1.000 46.42271 56 VAL C C 1
ATOM 2632 O O . VAL C 1 56 ? -22.98134 -6.31858 175.25825 1.000 44.24246 56 VAL C O 1
ATOM 2636 N N . GLN C 1 57 ? -24.83049 -5.91507 176.47685 1.000 38.35691 57 GLN C N 1
ATOM 2637 C CA . GLN C 1 57 ? -25.43363 -7.18904 176.09897 1.000 39.76566 57 GLN C CA 1
ATOM 2638 C C . GLN C 1 57 ? -25.75037 -7.22625 174.60892 1.000 37.93905 57 GLN C C 1
ATOM 2639 O O . GLN C 1 57 ? -25.59643 -8.26939 173.96214 1.000 38.20090 57 GLN C O 1
ATOM 2645 N N . THR C 1 58 ? -26.19409 -6.09927 174.05064 1.000 39.68889 58 THR C N 1
ATOM 2646 C CA . THR C 1 58 ? -26.43883 -6.02949 172.61259 1.000 40.06295 58 THR C CA 1
ATOM 2647 C C . THR C 1 58 ? -25.14772 -6.22584 171.82685 1.000 37.98551 58 THR C C 1
ATOM 2648 O O . THR C 1 58 ? -25.13166 -6.93202 170.81098 1.000 38.96458 58 THR C O 1
ATOM 2652 N N . LEU C 1 59 ? -24.05170 -5.61794 172.28994 1.000 34.38904 59 LEU C N 1
ATOM 2653 C CA . LEU C 1 59 ? -22.76562 -5.81726 171.63120 1.000 32.02997 59 LEU C CA 1
ATOM 2654 C C . LEU C 1 59 ? -22.30988 -7.26732 171.74154 1.000 33.59423 59 LEU C C 1
ATOM 2655 O O . LEU C 1 59 ? -21.77580 -7.83357 170.78173 1.000 33.59927 59 LEU C O 1
ATOM 2660 N N . ARG C 1 60 ? -22.52318 -7.88808 172.90361 1.000 36.01617 60 ARG C N 1
ATOM 2661 C CA . ARG C 1 60 ? -22.15744 -9.29111 173.07092 1.000 37.64658 60 ARG C CA 1
ATOM 2662 C C . ARG C 1 60 ? -22.98643 -10.19213 172.16394 1.000 39.64956 60 ARG C C 1
ATOM 2663 O O . ARG C 1 60 ? -22.45648 -11.14032 171.57320 1.000 39.25087 60 ARG C O 1
ATOM 2671 N N . ASN C 1 61 ? -24.28936 -9.91894 172.04666 1.000 36.26899 61 ASN C N 1
ATOM 2672 C CA . ASN C 1 61 ? -25.13534 -10.72496 171.17265 1.000 38.44583 61 ASN C CA 1
ATOM 2673 C C . ASN C 1 61 ? -24.75305 -10.54228 169.70969 1.000 38.69060 61 ASN C C 1
ATOM 2674 O O . ASN C 1 61 ? -24.83707 -11.49341 168.92284 1.000 41.71945 61 ASN C O 1
ATOM 2679 N N . LYS C 1 62 ? -24.33579 -9.33341 169.32855 1.000 30.66541 62 LYS C N 1
ATOM 2680 C CA . LYS C 1 62 ? -23.88951 -9.09873 167.96158 1.000 30.10736 62 LYS C CA 1
ATOM 2681 C C . LYS C 1 62 ? -22.58657 -9.82999 167.66994 1.000 30.76558 62 LYS C C 1
ATOM 2682 O O . LYS C 1 62 ? -22.29442 -10.13625 166.50705 1.000 31.82700 62 LYS C O 1
ATOM 2688 N N . LEU C 1 63 ? -21.79380 -10.11294 168.70413 1.000 31.78353 63 LEU C N 1
ATOM 2689 C CA . LEU C 1 63 ? -20.55590 -10.86617 168.56048 1.000 29.70016 63 LEU C CA 1
ATOM 2690 C C . LEU C 1 63 ? -20.73719 -12.35609 168.81472 1.000 32.46470 63 LEU C C 1
ATOM 2691 O O . LEU C 1 63 ? -19.84425 -13.14130 168.47301 1.000 32.53984 63 LEU C O 1
ATOM 2696 N N . ASN C 1 64 ? -21.86336 -12.75980 169.39859 1.000 29.99149 64 ASN C N 1
ATOM 2697 C CA . ASN C 1 64 ? -22.13963 -14.16571 169.65379 1.000 33.51412 64 ASN C CA 1
ATOM 2698 C C . ASN C 1 64 ? -22.76751 -14.78983 168.41579 1.000 34.90247 64 ASN C C 1
ATOM 2699 O O . ASN C 1 64 ? -23.88338 -14.40172 168.04153 1.000 35.58222 64 ASN C O 1
ATOM 2704 N N . PRO C 1 65 ? -22.10655 -15.74306 167.75708 1.000 37.56397 65 PRO C N 1
ATOM 2705 C CA . PRO C 1 65 ? -22.72645 -16.37316 166.58008 1.000 40.55110 65 PRO C CA 1
ATOM 2706 C C . PRO C 1 65 ? -23.97263 -17.17490 166.91200 1.000 44.84931 65 PRO C C 1
ATOM 2707 O O . PRO C 1 65 ? -24.84351 -17.32691 166.04587 1.000 46.95781 65 PRO C O 1
ATOM 2711 N N . GLU C 1 66 ? -24.08593 -17.69267 168.13507 1.000 58.53277 66 GLU C N 1
ATOM 2712 C CA . GLU C 1 66 ? -25.27912 -18.42940 168.53499 1.000 62.31558 66 GLU C CA 1
ATOM 2713 C C . GLU C 1 66 ? -26.48801 -17.52617 168.73962 1.000 62.56271 66 GLU C C 1
ATOM 2714 O O . GLU C 1 66 ? -27.59913 -18.03796 168.90852 1.000 64.57648 66 GLU C O 1
ATOM 2720 N N . GLN C 1 67 ? -26.30180 -16.20820 168.72942 1.000 48.78510 67 GLN C N 1
ATOM 2721 C CA . GLN C 1 67 ? -27.41667 -15.27900 168.84906 1.000 49.00939 67 GLN C CA 1
ATOM 2722 C C . GLN C 1 67 ? -27.73933 -14.65919 167.49489 1.000 48.43866 67 GLN C C 1
ATOM 2723 O O . GLN C 1 67 ? -26.82614 -14.32547 166.73199 1.000 46.31128 67 GLN C O 1
ATOM 2729 N N . PRO C 1 68 ? -29.02624 -14.49103 167.17463 1.000 50.13519 68 PRO C N 1
ATOM 2730 C CA . PRO C 1 68 ? -29.39493 -13.97221 165.84648 1.000 49.89381 68 PRO C CA 1
ATOM 2731 C C . PRO C 1 68 ? -29.01665 -12.51631 165.61929 1.000 47.49267 68 PRO C C 1
ATOM 2732 O O . PRO C 1 68 ? -29.02737 -12.07151 164.46420 1.000 46.88435 68 PRO C O 1
ATOM 2736 N N . HIS C 1 69 ? -28.68671 -11.76818 166.67021 1.000 43.80104 69 HIS C N 1
ATOM 2737 C CA . HIS C 1 69 ? -28.33046 -10.36426 166.51302 1.000 40.84830 69 HIS C CA 1
ATOM 2738 C C . HIS C 1 69 ? -27.06529 -10.22362 165.67422 1.000 39.22617 69 HIS C C 1
ATOM 2739 O O . HIS C 1 69 ? -26.10044 -10.97375 165.84553 1.000 39.38009 69 HIS C O 1
ATOM 2746 N N . GLN C 1 70 ? -27.07497 -9.25478 164.75905 1.000 40.55389 70 GLN C N 1
ATOM 2747 C CA . GLN C 1 70 ? -25.95777 -9.02612 163.85421 1.000 39.65676 70 GLN C CA 1
ATOM 2748 C C . GLN C 1 70 ? -25.61552 -7.54319 163.80400 1.000 36.53061 70 GLN C C 1
ATOM 2749 O O . GLN C 1 70 ? -26.46642 -6.68201 164.04570 1.000 36.40038 70 GLN C O 1
ATOM 2755 N N . PHE C 1 71 ? -24.35542 -7.25745 163.48717 1.000 35.84575 71 PHE C N 1
ATOM 2756 C CA . PHE C 1 71 ? -23.90417 -5.88155 163.33901 1.000 33.62326 71 PHE C CA 1
ATOM 2757 C C . PHE C 1 71 ? -24.43884 -5.26769 162.04881 1.000 34.60132 71 PHE C C 1
ATOM 2758 O O . PHE C 1 71 ? -24.64178 -5.95183 161.04389 1.000 36.02559 71 PHE C O 1
ATOM 2766 N N . THR C 1 72 ? -24.66464 -3.96165 162.09053 1.000 33.64170 72 THR C N 1
ATOM 2767 C CA . THR C 1 72 ? -24.89430 -3.18682 160.88336 1.000 35.40974 72 THR C CA 1
ATOM 2768 C C . THR C 1 72 ? -23.57212 -2.62713 160.37649 1.000 33.94672 72 THR C C 1
ATOM 2769 O O . THR C 1 72 ? -22.59224 -2.55615 161.12465 1.000 32.18403 72 THR C O 1
ATOM 2773 N N . PRO C 1 73 ? -23.49683 -2.24337 159.10244 1.000 29.07831 73 PRO C N 1
ATOM 2774 C CA . PRO C 1 73 ? -22.25064 -1.66066 158.57355 1.000 26.98713 73 PRO C CA 1
ATOM 2775 C C . PRO C 1 73 ? -21.78759 -0.45759 159.37842 1.000 24.84495 73 PRO C C 1
ATOM 2776 O O . PRO C 1 73 ? -20.58863 -0.35774 159.68361 1.000 22.78068 73 PRO C O 1
ATOM 2780 N N . PRO C 1 74 ? -22.67750 0.48062 159.75510 1.000 33.07291 74 PRO C N 1
ATOM 2781 C CA . PRO C 1 74 ? -22.20648 1.57669 160.62399 1.000 32.31965 74 PRO C CA 1
ATOM 2782 C C . PRO C 1 74 ? -21.59378 1.09783 161.92918 1.000 30.52139 74 PRO C C 1
ATOM 2783 O O . PRO C 1 74 ? -20.61177 1.68675 162.39725 1.000 27.77636 74 PRO C O 1
ATOM 2787 N N . GLU C 1 75 ? -22.13906 0.03302 162.52427 1.000 34.32763 75 GLU C N 1
ATOM 2788 C CA . GLU C 1 75 ? -21.56337 -0.49385 163.75847 1.000 32.28075 75 GLU C CA 1
ATOM 2789 C C . GLU C 1 75 ? -20.22243 -1.17312 163.50982 1.000 30.90275 75 GLU C C 1
ATOM 2790 O O . GLU C 1 75 ? -19.34858 -1.15210 164.38297 1.000 27.38882 75 GLU C O 1
ATOM 2796 N N . LEU C 1 76 ? -20.04232 -1.78135 162.33496 1.000 29.66886 76 LEU C N 1
ATOM 2797 C CA . LEU C 1 76 ? -18.76037 -2.40362 162.02130 1.000 28.21224 76 LEU C CA 1
ATOM 2798 C C . LEU C 1 76 ? -17.67816 -1.35483 161.79130 1.000 26.15094 76 LEU C C 1
ATOM 2799 O O . LEU C 1 76 ? -16.54127 -1.51894 162.25253 1.000 24.73430 76 LEU C O 1
ATOM 2804 N N . TRP C 1 77 ? -18.01086 -0.27191 161.08205 1.000 26.03088 77 TRP C N 1
ATOM 2805 C CA . TRP C 1 77 ? -17.05465 0.81390 160.88503 1.000 24.77337 77 TRP C CA 1
ATOM 2806 C C . TRP C 1 77 ? -16.63678 1.42307 162.21699 1.000 23.59655 77 TRP C C 1
ATOM 2807 O O . TRP C 1 77 ? -15.44779 1.65892 162.46116 1.000 22.39347 77 TRP C O 1
ATOM 2818 N N . LEU C 1 78 ? -17.61089 1.69238 163.08978 1.000 32.66008 78 LEU C N 1
ATOM 2819 C CA . LEU C 1 78 ? -17.32201 2.35156 164.35971 1.000 31.90838 78 LEU C CA 1
ATOM 2820 C C . LEU C 1 78 ? -16.39830 1.50357 165.22502 1.000 30.16405 78 LEU C C 1
ATOM 2821 O O . LEU C 1 78 ? -15.39431 1.99750 165.75011 1.000 31.49764 78 LEU C O 1
ATOM 2826 N N . LEU C 1 79 ? -16.72054 0.21765 165.38019 1.000 27.13689 79 LEU C N 1
ATOM 2827 C CA . LEU C 1 79 ? -15.90883 -0.65134 166.22749 1.000 26.67580 79 LEU C CA 1
ATOM 2828 C C . LEU C 1 79 ? -14.50376 -0.83066 165.66677 1.000 27.02460 79 LEU C C 1
ATOM 2829 O O . LEU C 1 79 ? -13.53391 -0.91969 166.42996 1.000 27.18820 79 LEU C O 1
ATOM 2834 N N . THR C 1 80 ? -14.37553 -0.89792 164.33981 1.000 24.00858 80 THR C N 1
ATOM 2835 C CA . THR C 1 80 ? -13.05645 -1.02824 163.73006 1.000 25.86401 80 THR C CA 1
ATOM 2836 C C . THR C 1 80 ? -12.22128 0.22466 163.95399 1.000 26.82386 80 THR C C 1
ATOM 2837 O O . THR C 1 80 ? -11.03135 0.13753 164.27621 1.000 27.00817 80 THR C O 1
ATOM 2841 N N . ASP C 1 81 ? -12.83406 1.40173 163.79667 1.000 28.88260 81 ASP C N 1
ATOM 2842 C CA . ASP C 1 81 ? -12.12090 2.65366 164.02057 1.000 30.45961 81 ASP C CA 1
ATOM 2843 C C . ASP C 1 81 ? -11.77513 2.84286 165.49360 1.000 30.00408 81 ASP C C 1
ATOM 2844 O O . ASP C 1 81 ? -10.69810 3.35475 165.82270 1.000 31.77561 81 ASP C O 1
ATOM 2849 N N . LEU C 1 82 ? -12.67235 2.44017 166.39751 1.000 25.18601 82 LEU C N 1
ATOM 2850 C CA . LEU C 1 82 ? -12.41158 2.61538 167.82353 1.000 26.11995 82 LEU C CA 1
ATOM 2851 C C . LEU C 1 82 ? -11.25580 1.73827 168.28889 1.000 26.61250 82 LEU C C 1
ATOM 2852 O O . LEU C 1 82 ? -10.45488 2.15529 169.13196 1.000 27.45723 82 LEU C O 1
ATOM 2857 N N . THR C 1 83 ? -11.14890 0.52416 167.75112 1.000 22.08649 83 THR C N 1
ATOM 2858 C CA . THR C 1 83 ? -10.13514 -0.42193 168.19247 1.000 21.95567 83 THR C CA 1
ATOM 2859 C C . THR C 1 83 ? -8.89398 -0.44028 167.31269 1.000 22.82235 83 THR C C 1
ATOM 2860 O O . THR C 1 83 ? -7.86615 -0.97437 167.74297 1.000 23.88756 83 THR C O 1
ATOM 2864 N N . GLU C 1 84 ? -8.96668 0.11651 166.10158 1.000 40.14698 84 GLU C N 1
ATOM 2865 C CA . GLU C 1 84 ? -7.91553 -0.04784 165.09579 1.000 40.28132 84 GLU C CA 1
ATOM 2866 C C . GLU C 1 84 ? -7.61373 -1.52593 164.86411 1.000 39.56021 84 GLU C C 1
ATOM 2867 O O . GLU C 1 84 ? -6.48474 -1.90917 164.55038 1.000 41.05445 84 GLU C O 1
ATOM 2873 N N . ASP C 1 85 ? -8.63589 -2.36373 165.02208 1.000 32.18411 85 ASP C N 1
ATOM 2874 C CA . ASP C 1 85 ? -8.52211 -3.81077 164.89335 1.000 33.67437 85 ASP C CA 1
ATOM 2875 C C . ASP C 1 85 ? -9.39897 -4.26084 163.73528 1.000 33.03912 85 ASP C C 1
ATOM 2876 O O . ASP C 1 85 ? -10.62596 -4.12963 163.79404 1.000 31.95944 85 ASP C O 1
ATOM 2881 N N . SER C 1 86 ? -8.76788 -4.79312 162.69049 1.000 29.48551 86 SER C N 1
ATOM 2882 C CA . SER C 1 86 ? -9.45573 -5.21923 161.48144 1.000 27.85063 86 SER C CA 1
ATOM 2883 C C . SER C 1 86 ? -9.99598 -6.64112 161.57860 1.000 26.61487 86 SER C C 1
ATOM 2884 O O . SER C 1 86 ? -10.33989 -7.22925 160.54764 1.000 24.70270 86 SER C O 1
ATOM 2887 N N . THR C 1 87 ? -10.08328 -7.19689 162.78868 1.000 23.33169 87 THR C N 1
ATOM 2888 C CA . THR C 1 87 ? -10.46354 -8.59880 162.94186 1.000 21.98066 87 THR C CA 1
ATOM 2889 C C . THR C 1 87 ? -11.85148 -8.86368 162.37066 1.000 20.20496 87 THR C C 1
ATOM 2890 O O . THR C 1 87 ? -12.06152 -9.84877 161.65180 1.000 19.35897 87 THR C O 1
ATOM 2894 N N . LEU C 1 88 ? -12.81139 -7.98547 162.67234 1.000 21.98289 88 LEU C N 1
ATOM 2895 C CA . LEU C 1 88 ? -14.16833 -8.17434 162.16813 1.000 22.78772 88 LEU C CA 1
ATOM 2896 C C . LEU C 1 88 ? -14.22804 -7.98960 160.65709 1.000 23.27891 88 LEU C C 1
ATOM 2897 O O . LEU C 1 88 ? -14.93604 -8.72960 159.96410 1.000 23.83792 88 LEU C O 1
ATOM 2902 N N . VAL C 1 89 ? -13.49478 -7.00681 160.12804 1.000 26.73230 89 VAL C N 1
ATOM 2903 C CA . VAL C 1 89 ? -13.52849 -6.75106 158.69099 1.000 25.06716 89 VAL C CA 1
ATOM 2904 C C . VAL C 1 89 ? -12.83454 -7.87331 157.93031 1.000 25.23098 89 VAL C C 1
ATOM 2905 O O . VAL C 1 89 ? -13.32843 -8.33541 156.89531 1.000 24.47888 89 VAL C O 1
ATOM 2909 N N . ASP C 1 90 ? -11.68270 -8.33741 158.42960 1.000 23.17271 90 ASP C N 1
ATOM 2910 C CA . ASP C 1 90 ? -10.97376 -9.42264 157.75892 1.000 22.49707 90 ASP C CA 1
ATOM 2911 C C . ASP C 1 90 ? -11.80396 -10.70151 157.74300 1.000 21.89419 90 ASP C C 1
ATOM 2912 O O . ASP C 1 90 ? -11.84390 -11.41068 156.73012 1.000 22.54284 90 ASP C O 1
ATOM 2917 N N . GLY C 1 91 ? -12.46121 -11.02520 158.85694 1.000 24.16866 91 GLY C N 1
ATOM 2918 C CA . GLY C 1 91 ? -13.34140 -12.18206 158.86799 1.000 23.79777 91 GLY C CA 1
ATOM 2919 C C . GLY C 1 91 ? -14.54021 -11.99803 157.95675 1.000 23.81087 91 GLY C C 1
ATOM 2920 O O . GLY C 1 91 ? -14.99625 -12.94907 157.31283 1.000 24.54737 91 GLY C O 1
ATOM 2921 N N . PHE C 1 92 ? -15.06800 -10.77295 157.89644 1.000 20.94218 92 PHE C N 1
ATOM 2922 C CA . PHE C 1 92 ? -16.12378 -10.45695 156.94119 1.000 22.98870 92 PHE C CA 1
ATOM 2923 C C . PHE C 1 92 ? -15.66658 -10.72828 155.51132 1.000 24.14156 92 PHE C C 1
ATOM 2924 O O . PHE C 1 92 ? -16.41053 -11.30830 154.71029 1.000 24.05110 92 PHE C O 1
ATOM 2932 N N . LEU C 1 93 ? -14.44245 -10.31653 155.17546 1.000 24.33403 93 LEU C N 1
ATOM 2933 C CA . LEU C 1 93 ? -13.93225 -10.53686 153.82659 1.000 23.94492 93 LEU C CA 1
ATOM 2934 C C . LEU C 1 93 ? -13.60944 -12.00695 153.59091 1.000 24.80128 93 LEU C C 1
ATOM 2935 O O . LEU C 1 93 ? -13.86034 -12.53610 152.50196 1.000 25.65019 93 LEU C O 1
ATOM 2940 N N . ALA C 1 94 ? -13.06073 -12.68586 154.60113 1.000 30.33602 94 ALA C N 1
ATOM 2941 C CA . ALA C 1 94 ? -12.73394 -14.09894 154.45744 1.000 31.60845 94 ALA C CA 1
ATOM 2942 C C . ALA C 1 94 ? -13.97204 -14.96577 154.25937 1.000 33.50997 94 ALA C C 1
ATOM 2943 O O . ALA C 1 94 ? -13.85813 -16.07389 153.72359 1.000 34.65889 94 ALA C O 1
ATOM 2945 N N . GLN C 1 95 ? -15.14804 -14.48651 154.67308 1.000 28.79270 95 GLN C N 1
ATOM 2946 C CA . GLN C 1 95 ? -16.37713 -15.24235 154.46400 1.000 29.56196 95 GLN C CA 1
ATOM 2947 C C . GLN C 1 95 ? -16.75988 -15.31655 152.99094 1.000 30.91528 95 GLN C C 1
ATOM 2948 O O . GLN C 1 95 ? -17.50496 -16.22349 152.60197 1.000 32.25401 95 GLN C O 1
ATOM 2954 N N . ILE C 1 96 ? -16.26658 -14.39277 152.16687 1.000 29.68452 96 ILE C N 1
ATOM 2955 C CA . ILE C 1 96 ? -16.51134 -14.43399 150.73083 1.000 29.85443 96 ILE C CA 1
ATOM 2956 C C . ILE C 1 96 ? -15.19124 -14.63633 150.00010 1.000 28.76696 96 ILE C C 1
ATOM 2957 O O . ILE C 1 96 ? -15.00796 -14.14556 148.88104 1.000 29.68563 96 ILE C O 1
ATOM 2962 N N . HIS C 1 97 ? -14.26247 -15.35537 150.63839 1.000 28.97196 97 HIS C N 1
ATOM 2963 C CA . HIS C 1 97 ? -12.98342 -15.72769 150.02868 1.000 29.03114 97 HIS C CA 1
ATOM 2964 C C . HIS C 1 97 ? -12.18315 -14.50289 149.59061 1.000 27.91599 97 HIS C C 1
ATOM 2965 O O . HIS C 1 97 ? -11.52696 -14.51118 148.54772 1.000 27.64711 97 HIS C O 1
ATOM 2972 N N . CYS C 1 98 ? -12.23211 -13.44174 150.38641 1.000 24.75425 98 CYS C N 1
ATOM 2973 C CA . CYS C 1 98 ? -11.47987 -12.22992 150.10833 1.000 25.28778 98 CYS C CA 1
ATOM 2974 C C . CYS C 1 98 ? -10.37702 -12.04691 151.14449 1.000 25.53522 98 CYS C C 1
ATOM 2975 O O . CYS C 1 98 ? -10.53129 -12.41068 152.31453 1.000 25.89585 98 CYS C O 1
ATOM 2978 N N . LEU C 1 99 ? -9.26185 -11.47817 150.69558 1.000 26.83187 99 LEU C N 1
ATOM 2979 C CA . LEU C 1 99 ? -8.11297 -11.27321 151.55775 1.000 27.03964 99 LEU C CA 1
ATOM 2980 C C . LEU C 1 99 ? -8.39997 -10.18498 152.59451 1.000 26.91794 99 LEU C C 1
ATOM 2981 O O . LEU C 1 99 ? -9.35983 -9.42484 152.45820 1.000 25.78718 99 LEU C O 1
ATOM 2986 N N . PRO C 1 100 ? -7.59015 -10.10892 153.65564 1.000 27.20539 100 PRO C N 1
ATOM 2987 C CA . PRO C 1 100 ? -7.79015 -9.05871 154.66141 1.000 26.93491 100 PRO C CA 1
ATOM 2988 C C . PRO C 1 100 ? -7.72982 -7.66583 154.05118 1.000 25.83806 100 PRO C C 1
ATOM 2989 O O . PRO C 1 100 ? -7.12960 -7.43911 153.00024 1.000 26.14485 100 PRO C O 1
ATOM 2993 N N . CYS C 1 101 ? -8.37779 -6.72260 154.73290 1.000 22.07785 101 CYS C N 1
ATOM 2994 C CA . CYS C 1 101 ? -8.48848 -5.36667 154.21464 1.000 23.69438 101 CYS C CA 1
ATOM 2995 C C . CYS C 1 101 ? -7.13937 -4.64888 154.26575 1.000 27.08230 101 CYS C C 1
ATOM 2996 O O . CYS C 1 101 ? -6.23456 -5.01590 155.02097 1.000 30.29241 101 CYS C O 1
ATOM 2999 N N . VAL C 1 102 ? -7.01305 -3.61605 153.43759 1.000 26.34112 102 VAL C N 1
ATOM 3000 C CA . VAL C 1 102 ? -5.78191 -2.83227 153.34266 1.000 29.21062 102 VAL C CA 1
ATOM 3001 C C . VAL C 1 102 ? -6.09671 -1.36117 153.58235 1.000 28.11918 102 VAL C C 1
ATOM 3002 O O . VAL C 1 102 ? -6.72046 -0.71522 152.72812 1.000 26.31754 102 VAL C O 1
ATOM 3006 N N . PRO C 1 103 ? -5.68182 -0.78704 154.70732 1.000 25.28781 103 PRO C N 1
ATOM 3007 C CA . PRO C 1 103 ? -5.95663 0.63305 154.95502 1.000 25.00751 103 PRO C CA 1
ATOM 3008 C C . PRO C 1 103 ? -5.00835 1.54176 154.18602 1.000 27.25922 103 PRO C C 1
ATOM 3009 O O . PRO C 1 103 ? -3.81137 1.26954 154.06428 1.000 31.11660 103 PRO C O 1
ATOM 3013 N N . VAL C 1 104 ? -5.56208 2.63675 153.66273 1.000 32.29535 104 VAL C N 1
ATOM 3014 C CA . VAL C 1 104 ? -4.79079 3.67051 152.98168 1.000 34.28101 104 VAL C CA 1
ATOM 3015 C C . VAL C 1 104 ? -5.23266 5.02867 153.50937 1.000 34.88682 104 VAL C C 1
ATOM 3016 O O . VAL C 1 104 ? -6.42866 5.26790 153.71211 1.000 33.53125 104 VAL C O 1
ATOM 3020 N N . ASN C 1 105 ? -4.26256 5.91855 153.73338 1.000 60.16562 105 ASN C N 1
ATOM 3021 C CA . ASN C 1 105 ? -4.56145 7.22171 154.31509 1.000 62.37571 105 ASN C CA 1
ATOM 3022 C C . ASN C 1 105 ? -3.83314 8.35846 153.60602 1.000 63.85014 105 ASN C C 1
ATOM 3023 O O . ASN C 1 105 ? -3.68306 9.44054 154.18686 1.000 65.01121 105 ASN C O 1
ATOM 3028 N N . GLU C 1 106 ? -3.37895 8.14617 152.37514 1.000 51.01439 106 GLU C N 1
ATOM 3029 C CA . GLU C 1 106 ? -2.63666 9.15992 151.64009 1.000 52.11886 106 GLU C CA 1
ATOM 3030 C C . GLU C 1 106 ? -3.59438 10.11195 150.93275 1.000 49.45628 106 GLU C C 1
ATOM 3031 O O . GLU C 1 106 ? -4.65136 9.70003 150.44664 1.000 47.89035 106 GLU C O 1
ATOM 3037 N N . LEU C 1 107 ? -3.21816 11.38588 150.88259 1.000 49.18669 107 LEU C N 1
ATOM 3038 C CA . LEU C 1 107 ? -4.00388 12.40389 150.20427 1.000 47.78666 107 LEU C CA 1
ATOM 3039 C C . LEU C 1 107 ? -3.58960 12.51756 148.74033 1.000 48.66076 107 LEU C C 1
ATOM 3040 O O . LEU C 1 107 ? -2.46759 12.18231 148.35458 1.000 51.81198 107 LEU C O 1
ATOM 3045 N N . ALA C 1 108 ? -4.52038 13.00757 147.92208 1.000 43.05219 108 ALA C N 1
ATOM 3046 C CA . ALA C 1 108 ? -4.29810 13.19428 146.49208 1.000 41.79544 108 ALA C CA 1
ATOM 3047 C C . ALA C 1 108 ? -3.99281 14.66518 146.23487 1.000 42.55328 108 ALA C C 1
ATOM 3048 O O . ALA C 1 108 ? -4.89068 15.51134 146.28657 1.000 44.96007 108 ALA C O 1
ATOM 3050 N N . LYS C 1 109 ? -2.72571 14.96793 145.95804 1.000 41.04481 109 LYS C N 1
ATOM 3051 C CA . LYS C 1 109 ? -2.29544 16.32981 145.67688 1.000 42.31877 109 LYS C CA 1
ATOM 3052 C C . LYS C 1 109 ? -2.13913 16.61252 144.19086 1.000 42.45605 109 LYS C C 1
ATOM 3053 O O . LYS C 1 109 ? -1.93988 17.77142 143.81368 1.000 44.18145 109 LYS C O 1
ATOM 3059 N N . ASP C 1 110 ? -2.22415 15.59438 143.34302 1.000 36.73682 110 ASP C N 1
ATOM 3060 C CA . ASP C 1 110 ? -1.95788 15.73108 141.92204 1.000 36.48927 110 ASP C CA 1
ATOM 3061 C C . ASP C 1 110 ? -3.23776 15.55715 141.11685 1.000 36.00684 110 ASP C C 1
ATOM 3062 O O . ASP C 1 110 ? -4.24593 15.04040 141.60576 1.000 35.46794 110 ASP C O 1
ATOM 3067 N N . LYS C 1 111 ? -3.18147 15.99392 139.86178 1.000 41.00699 111 LYS C N 1
ATOM 3068 C CA . LYS C 1 111 ? -4.34133 15.90495 138.99259 1.000 40.44524 111 LYS C CA 1
ATOM 3069 C C . LYS C 1 111 ? -4.57049 14.45691 138.55981 1.000 38.08417 111 LYS C C 1
ATOM 3070 O O . LYS C 1 111 ? -3.69765 13.59279 138.68412 1.000 37.73583 111 LYS C O 1
ATOM 3076 N N . LEU C 1 112 ? -5.77344 14.19702 138.04264 1.000 31.58031 112 LEU C N 1
ATOM 3077 C CA . LEU C 1 112 ? -6.15961 12.82802 137.71782 1.000 29.21868 112 LEU C CA 1
ATOM 3078 C C . LEU C 1 112 ? -5.26651 12.23468 136.63308 1.000 30.75463 112 LEU C C 1
ATOM 3079 O O . LEU C 1 112 ? -4.83272 11.08063 136.74636 1.000 31.20841 112 LEU C O 1
ATOM 3084 N N . GLN C 1 113 ? -4.97020 12.99945 135.58100 1.000 39.65827 113 GLN C N 1
ATOM 3085 C CA . GLN C 1 113 ? -4.20610 12.42613 134.47723 1.000 44.61286 113 GLN C CA 1
ATOM 3086 C C . GLN C 1 113 ? -2.78823 12.05997 134.89255 1.000 43.71857 113 GLN C C 1
ATOM 3087 O O . GLN C 1 113 ? -2.22230 11.09978 134.35582 1.000 44.92588 113 GLN C O 1
ATOM 3093 N N . SER C 1 114 ? -2.20128 12.79305 135.84252 1.000 33.27004 114 SER C N 1
ATOM 3094 C CA . SER C 1 114 ? -0.85342 12.46191 136.29582 1.000 35.33528 114 SER C CA 1
ATOM 3095 C C . SER C 1 114 ? -0.81376 11.08702 136.95107 1.000 34.53583 114 SER C C 1
ATOM 3096 O O . SER C 1 114 ? 0.16415 10.34583 136.79737 1.000 36.27352 114 SER C O 1
ATOM 3099 N N . TYR C 1 115 ? -1.87294 10.72432 137.67795 1.000 30.23464 115 TYR C N 1
ATOM 3100 C CA . TYR C 1 115 ? -1.92826 9.39543 138.28017 1.000 29.85829 115 TYR C CA 1
ATOM 3101 C C . TYR C 1 115 ? -2.07125 8.31227 137.21834 1.000 29.56320 115 TYR C C 1
ATOM 3102 O O . TYR C 1 115 ? -1.44044 7.25318 137.31064 1.000 30.90377 115 TYR C O 1
ATOM 3111 N N . VAL C 1 116 ? -2.90303 8.55722 136.20415 1.000 25.70313 116 VAL C N 1
ATOM 3112 C CA . VAL C 1 116 ? -3.13702 7.54508 135.17829 1.000 26.21721 116 VAL C CA 1
ATOM 3113 C C . VAL C 1 116 ? -1.87391 7.31373 134.35655 1.000 28.26413 116 VAL C C 1
ATOM 3114 O O . VAL C 1 116 ? -1.54903 6.17161 134.00481 1.000 29.14139 116 VAL C O 1
ATOM 3118 N N . MET C 1 117 ? -1.14468 8.38555 134.03949 1.000 28.75940 117 MET C N 1
ATOM 3119 C CA . MET C 1 117 ? 0.09843 8.24522 133.28873 1.000 30.46394 117 MET C CA 1
ATOM 3120 C C . MET C 1 117 ? 1.10816 7.40519 134.06206 1.000 30.24113 117 MET C C 1
ATOM 3121 O O . MET C 1 117 ? 1.74711 6.50699 133.50333 1.000 29.75656 117 MET C O 1
ATOM 3126 N N . ARG C 1 118 ? 1.26097 7.68440 135.36004 1.000 33.58787 118 ARG C N 1
ATOM 3127 C CA . ARG C 1 118 ? 2.15070 6.88240 136.19134 1.000 33.27101 118 ARG C CA 1
ATOM 3128 C C . ARG C 1 118 ? 1.63443 5.45751 136.35350 1.000 31.88785 118 ARG C C 1
ATOM 3129 O O . ARG C 1 118 ? 2.43025 4.52841 136.52480 1.000 31.91750 118 ARG C O 1
ATOM 3137 N N . ALA C 1 119 ? 0.31441 5.26372 136.29830 1.000 22.86462 119 ALA C N 1
ATOM 3138 C CA . ALA C 1 119 ? -0.23582 3.91182 136.35344 1.000 22.03804 119 ALA C CA 1
ATOM 3139 C C . ALA C 1 119 ? 0.12627 3.11254 135.10565 1.000 22.69335 119 ALA C C 1
ATOM 3140 O O . ALA C 1 119 ? 0.35806 1.90051 135.18591 1.000 24.13787 119 ALA C O 1
ATOM 3142 N N . MET C 1 120 ? 0.17559 3.77232 133.94454 1.000 24.52446 120 MET C N 1
ATOM 3143 C CA . MET C 1 120 ? 0.56869 3.08304 132.71973 1.000 25.46984 120 MET C CA 1
ATOM 3144 C C . MET C 1 120 ? 1.99759 2.56482 132.81208 1.000 24.59340 120 MET C C 1
ATOM 3145 O O . MET C 1 120 ? 2.29449 1.45369 132.35233 1.000 23.09214 120 MET C O 1
ATOM 3150 N N . SER C 1 121 ? 2.89761 3.35678 133.40110 1.000 29.41956 121 SER C N 1
ATOM 3151 C CA . SER C 1 121 ? 4.29553 2.95258 133.51341 1.000 29.65709 121 SER C CA 1
ATOM 3152 C C . SER C 1 121 ? 4.43717 1.70070 134.36666 1.000 30.21419 121 SER C C 1
ATOM 3153 O O . SER C 1 121 ? 5.15709 0.76252 134.00195 1.000 30.98968 121 SER C O 1
ATOM 3156 N N . GLU C 1 122 ? 3.76297 1.67102 135.51855 1.000 30.67676 122 GLU C N 1
ATOM 3157 C CA . GLU C 1 122 ? 3.82962 0.49516 136.37777 1.000 32.31804 122 GLU C CA 1
ATOM 3158 C C . GLU C 1 122 ? 3.16954 -0.70785 135.71586 1.000 31.93615 122 GLU C C 1
ATOM 3159 O O . GLU C 1 122 ? 3.71936 -1.81494 135.74016 1.000 31.95037 122 GLU C O 1
ATOM 3165 N N . LEU C 1 123 ? 1.99468 -0.50977 135.11762 1.000 26.41813 123 LEU C N 1
ATOM 3166 C CA . LEU C 1 123 ? 1.33763 -1.60079 134.40570 1.000 25.32071 123 LEU C CA 1
ATOM 3167 C C . LEU C 1 123 ? 2.17776 -2.06513 133.22393 1.000 24.55792 123 LEU C C 1
ATOM 3168 O O . LEU C 1 123 ? 2.22362 -3.26219 132.91715 1.000 21.50054 123 LEU C O 1
ATOM 3173 N N . GLY C 1 124 ? 2.85603 -1.13136 132.55288 1.000 27.68500 124 GLY C N 1
ATOM 3174 C CA . GLY C 1 124 ? 3.73516 -1.51370 131.46011 1.000 24.14074 124 GLY C CA 1
ATOM 3175 C C . GLY C 1 124 ? 4.90695 -2.35781 131.92246 1.000 24.58054 124 GLY C C 1
ATOM 3176 O O . GLY C 1 124 ? 5.26990 -3.33998 131.26970 1.000 23.73222 124 GLY C O 1
ATOM 3177 N N . GLU C 1 125 ? 5.51581 -1.98671 133.05250 1.000 39.84642 125 GLU C N 1
ATOM 3178 C CA . GLU C 1 125 ? 6.59858 -2.79278 133.61084 1.000 41.04006 125 GLU C CA 1
ATOM 3179 C C . GLU C 1 125 ? 6.07827 -4.13861 134.09999 1.000 40.73552 125 GLU C C 1
ATOM 3180 O O . GLU C 1 125 ? 6.76013 -5.16275 133.96129 1.000 37.53751 125 GLU C O 1
ATOM 3186 N N . LEU C 1 126 ? 4.87617 -4.15431 134.67978 1.000 36.76352 126 LEU C N 1
ATOM 3187 C CA . LEU C 1 126 ? 4.23790 -5.42315 135.00889 1.000 34.58766 126 LEU C CA 1
ATOM 3188 C C . LEU C 1 126 ? 3.92400 -6.20632 133.74497 1.000 33.02747 126 LEU C C 1
ATOM 3189 O O . LEU C 1 126 ? 4.15581 -7.41937 133.67923 1.000 30.15045 126 LEU C O 1
ATOM 3194 N N . ALA C 1 127 ? 3.40629 -5.52242 132.72076 1.000 38.31391 127 ALA C N 1
ATOM 3195 C CA . ALA C 1 127 ? 3.21741 -6.16362 131.42784 1.000 34.52349 127 ALA C CA 1
ATOM 3196 C C . ALA C 1 127 ? 4.54049 -6.46596 130.74213 1.000 34.65653 127 ALA C C 1
ATOM 3197 O O . ALA C 1 127 ? 4.57550 -7.31612 129.85528 1.000 34.66756 127 ALA C O 1
ATOM 3199 N N . SER C 1 128 ? 5.62653 -5.78507 131.11720 1.000 46.48116 128 SER C N 1
ATOM 3200 C CA . SER C 1 128 ? 6.92956 -6.15937 130.57749 1.000 45.61809 128 SER C CA 1
ATOM 3201 C C . SER C 1 128 ? 7.34225 -7.53735 131.07481 1.000 45.56473 128 SER C C 1
ATOM 3202 O O . SER C 1 128 ? 7.79925 -8.37857 130.29204 1.000 46.10808 128 SER C O 1
ATOM 3205 N N . GLY C 1 129 ? 7.18198 -7.79010 132.36883 1.000 69.13097 129 GLY C N 1
ATOM 3206 C CA . GLY C 1 129 ? 7.26667 -9.13502 132.88708 1.000 71.72154 129 GLY C CA 1
ATOM 3207 C C . GLY C 1 129 ? 6.08362 -9.96391 132.42002 1.000 71.98963 129 GLY C C 1
ATOM 3208 O O . GLY C 1 129 ? 5.18482 -9.49489 131.71978 1.000 71.42278 129 GLY C O 1
ATOM 3209 N N . ALA C 1 130 ? 6.08534 -11.22684 132.83824 1.000 67.38593 130 ALA C N 1
ATOM 3210 C CA . ALA C 1 130 ? 5.12927 -12.23077 132.34525 1.000 68.27007 130 ALA C CA 1
ATOM 3211 C C . ALA C 1 130 ? 5.35052 -12.32807 130.83931 1.000 69.58592 130 ALA C C 1
ATOM 3212 O O . ALA C 1 130 ? 6.50656 -12.51133 130.41955 1.000 72.03255 130 ALA C O 1
ATOM 3214 N N . VAL C 1 131 ? 4.31468 -12.19705 130.00510 1.000 65.86034 131 VAL C N 1
ATOM 3215 C CA . VAL C 1 131 ? 4.41792 -12.35033 128.55315 1.000 68.36530 131 VAL C CA 1
ATOM 3216 C C . VAL C 1 131 ? 5.08376 -13.67249 128.20850 1.000 76.86296 131 VAL C C 1
ATOM 3217 O O . VAL C 1 131 ? 4.43269 -14.60647 127.72755 1.000 80.38620 131 VAL C O 1
ATOM 3221 N N . SER C 1 132 ? 6.39071 -13.74367 128.42875 1.000 72.64961 132 SER C N 1
ATOM 3222 C CA . SER C 1 132 ? 7.15955 -14.96083 128.23110 1.000 77.65133 132 SER C CA 1
ATOM 3223 C C . SER C 1 132 ? 7.39320 -15.63563 129.57526 1.000 78.77186 132 SER C C 1
ATOM 3224 O O . SER C 1 132 ? 7.87914 -15.00354 130.51823 1.000 76.99433 132 SER C O 1
ATOM 3227 N N . ASP C 1 133 ? 7.03898 -16.91956 129.65942 1.000 111.51290 133 ASP C N 1
ATOM 3228 C CA . ASP C 1 133 ? 7.35564 -17.71040 130.84062 1.000 114.32062 133 ASP C CA 1
ATOM 3229 C C . ASP C 1 133 ? 8.85558 -17.88761 131.02791 1.000 119.53008 133 ASP C C 1
ATOM 3230 O O . ASP C 1 133 ? 9.29532 -18.27349 132.11706 1.000 120.26020 133 ASP C O 1
ATOM 3235 N N . GLU C 1 134 ? 9.65081 -17.59992 129.99500 1.000 130.79864 134 GLU C N 1
ATOM 3236 C CA . GLU C 1 134 ? 11.02774 -18.08315 129.95333 1.000 135.84455 134 GLU C CA 1
ATOM 3237 C C . GLU C 1 134 ? 11.93869 -17.32913 130.91436 1.000 134.00442 134 GLU C C 1
ATOM 3238 O O . GLU C 1 134 ? 12.80248 -17.94216 131.55462 1.000 137.66127 134 GLU C O 1
ATOM 3240 N N . ARG C 1 135 ? 11.79089 -16.00509 131.01710 1.000 110.66382 135 ARG C N 1
ATOM 3241 C CA . ARG C 1 135 ? 12.71986 -15.25109 131.85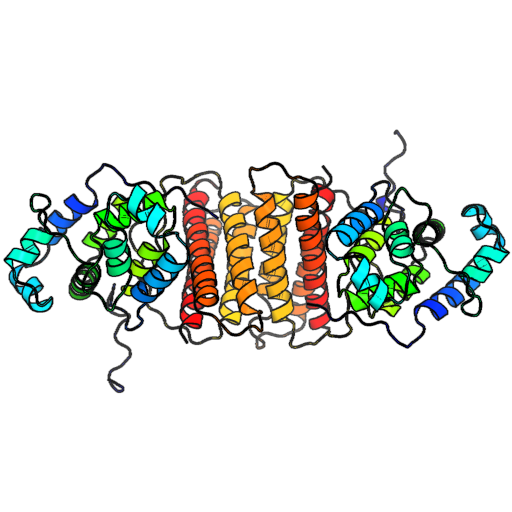513 1.000 108.46037 135 ARG C CA 1
ATOM 3242 C C . ARG C 1 135 ? 12.56654 -15.63780 133.32517 1.000 107.86606 135 ARG C C 1
ATOM 3243 O O . ARG C 1 135 ? 13.55137 -15.97785 133.98940 1.000 110.56537 135 ARG C O 1
ATOM 3251 N N . LEU C 1 136 ? 11.33645 -15.62451 133.84195 1.000 102.76384 136 LEU C N 1
ATOM 3252 C CA . LEU C 1 136 ? 10.99812 -16.22023 135.14100 1.000 102.37206 136 LEU C CA 1
ATOM 3253 C C . LEU C 1 136 ? 11.78905 -15.51416 136.23901 1.000 101.85024 136 LEU C C 1
ATOM 3254 O O . LEU C 1 136 ? 11.59521 -14.29910 136.41676 1.000 98.76595 136 LEU C O 1
ATOM 3256 N N . THR C 1 137 ? 12.65080 -16.20917 136.99129 1.000 111.53714 137 THR C N 1
ATOM 3257 C CA . THR C 1 137 ? 13.45370 -15.65910 138.08633 1.000 108.96559 137 THR C CA 1
ATOM 3258 C C . THR C 1 137 ? 12.62056 -15.18476 139.27210 1.000 103.21538 137 THR C C 1
ATOM 3259 O O . THR C 1 137 ? 11.38556 -15.21856 139.24289 1.000 100.43713 137 THR C O 1
ATOM 3263 N N . THR C 1 138 ? 13.31445 -14.74968 140.32514 1.000 96.02409 138 THR C N 1
ATOM 3264 C CA . THR C 1 138 ? 12.72033 -14.16038 141.51694 1.000 91.58582 138 THR C CA 1
ATOM 3265 C C . THR C 1 138 ? 12.93856 -12.65740 141.60471 1.000 89.90944 138 THR C C 1
ATOM 3266 O O . THR C 1 138 ? 12.06159 -11.94317 142.09743 1.000 86.77733 138 THR C O 1
ATOM 3270 N N . ALA C 1 139 ? 14.08073 -12.16467 141.11782 1.000 75.09218 139 ALA C N 1
ATOM 3271 C CA . ALA C 1 139 ? 14.32097 -10.72571 141.07561 1.000 74.10957 139 ALA C CA 1
ATOM 3272 C C . ALA C 1 139 ? 13.26623 -10.01169 140.24130 1.000 68.50834 139 ALA C C 1
ATOM 3273 O O . ALA C 1 139 ? 12.83435 -8.90456 140.58702 1.000 66.17498 139 ALA C O 1
ATOM 3275 N N . ARG C 1 140 ? 12.84233 -10.62382 139.13233 1.000 71.18803 140 ARG C N 1
ATOM 3276 C CA . ARG C 1 140 ? 11.79957 -10.01379 138.31304 1.000 67.58986 140 ARG C CA 1
ATOM 3277 C C . ARG C 1 140 ? 10.47345 -9.96845 139.05880 1.000 63.23471 140 ARG C C 1
ATOM 3278 O O . ARG C 1 140 ? 9.70063 -9.01735 138.90149 1.000 60.16099 140 ARG C O 1
ATOM 3280 N N . LYS C 1 141 ? 10.19114 -10.98826 139.87393 1.000 65.66624 141 LYS C N 1
ATOM 3281 C CA . LYS C 1 141 ? 8.97100 -10.97992 140.67471 1.000 62.70174 141 LYS C CA 1
ATOM 3282 C C . LYS C 1 141 ? 8.94803 -9.78474 141.61949 1.000 61.16728 141 LYS C C 1
ATOM 3283 O O . LYS C 1 141 ? 7.93712 -9.08156 141.72119 1.000 57.26618 141 LYS C O 1
ATOM 3289 N N . HIS C 1 142 ? 10.06495 -9.52980 142.30765 1.000 58.78238 142 HIS C N 1
ATOM 3290 C CA . HIS C 1 142 ? 10.12096 -8.42064 143.25546 1.000 58.47150 142 HIS C CA 1
ATOM 3291 C C . HIS C 1 142 ? 9.83930 -7.08872 142.57117 1.000 56.33305 142 HIS C C 1
ATOM 3292 O O . HIS C 1 142 ? 9.09334 -6.25750 143.10089 1.000 54.63022 142 HIS C O 1
ATOM 3299 N N . ASN C 1 143 ? 10.43054 -6.86502 141.39524 1.000 48.43488 143 ASN C N 1
ATOM 3300 C CA . ASN C 1 143 ? 10.17887 -5.62211 140.67497 1.000 47.25623 143 ASN C CA 1
ATOM 3301 C C . ASN C 1 143 ? 8.76298 -5.57898 140.11571 1.000 42.39698 143 ASN C C 1
ATOM 3302 O O . ASN C 1 143 ? 8.18718 -4.49391 139.97642 1.000 40.55216 143 ASN C O 1
ATOM 3307 N N . MET C 1 144 ? 8.19085 -6.73994 139.79082 1.000 43.96341 144 MET C N 1
ATOM 3308 C CA . MET C 1 144 ? 6.79892 -6.77580 139.35658 1.000 44.08199 144 MET C CA 1
ATOM 3309 C C . MET C 1 144 ? 5.85676 -6.49444 140.52136 1.000 41.43382 144 MET C C 1
ATOM 3310 O O . MET C 1 144 ? 4.85490 -5.78830 140.35806 1.000 39.38780 144 MET C O 1
ATOM 3315 N N . ILE C 1 145 ? 6.16546 -7.02928 141.70651 1.000 35.62736 145 ILE C N 1
ATOM 3316 C CA . ILE C 1 145 ? 5.39731 -6.67794 142.89832 1.000 33.98843 145 ILE C CA 1
ATOM 3317 C C . ILE C 1 145 ? 5.50450 -5.18391 143.17107 1.000 33.81828 145 ILE C C 1
ATOM 3318 O O . ILE C 1 145 ? 4.51155 -4.52569 143.50378 1.000 32.31718 145 ILE C O 1
ATOM 3323 N N . GLU C 1 146 ? 6.71062 -4.62713 143.02918 1.000 38.52743 146 GLU C N 1
ATOM 3324 C CA . GLU C 1 146 ? 6.90981 -3.19612 143.23897 1.000 39.39019 146 GLU C CA 1
ATOM 3325 C C . GLU C 1 146 ? 6.04211 -2.37415 142.29367 1.000 38.83521 146 GLU C C 1
ATOM 3326 O O . GLU C 1 146 ? 5.41420 -1.38998 142.70438 1.000 35.93832 146 GLU C O 1
ATOM 3332 N N . SER C 1 147 ? 5.99228 -2.76437 141.01773 1.000 34.23257 147 SER C N 1
ATOM 3333 C CA . SER C 1 147 ? 5.13856 -2.06240 140.06445 1.000 32.05255 147 SER C CA 1
ATOM 3334 C C . SER C 1 147 ? 3.66747 -2.20810 140.43122 1.000 28.19703 147 SER C C 1
ATOM 3335 O O . SER C 1 147 ? 2.88565 -1.26099 140.28591 1.000 26.63490 147 SER C O 1
ATOM 3338 N N . VAL C 1 148 ? 3.27219 -3.39095 140.90736 1.000 27.96471 148 VAL C N 1
ATOM 3339 C CA . VAL C 1 148 ? 1.89008 -3.59865 141.33315 1.000 25.10648 148 VAL C CA 1
ATOM 3340 C C . VAL C 1 148 ? 1.53304 -2.64739 142.46792 1.000 24.62501 148 VAL C C 1
ATOM 3341 O O . VAL C 1 148 ? 0.46014 -2.03221 142.46662 1.000 22.61736 148 VAL C O 1
ATOM 3345 N N . ASN C 1 149 ? 2.42889 -2.50336 143.44605 1.000 36.37249 149 ASN C N 1
ATOM 3346 C CA . ASN C 1 149 ? 2.15383 -1.61911 144.57585 1.000 36.32506 149 ASN C CA 1
ATOM 3347 C C . ASN C 1 149 ? 2.04115 -0.16617 144.12957 1.000 36.55124 149 ASN C C 1
ATOM 3348 O O . ASN C 1 149 ? 1.12219 0.55005 144.54628 1.000 34.97447 149 ASN C O 1
ATOM 3353 N N . SER C 1 150 ? 2.96637 0.28852 143.28065 1.000 28.12212 150 SER C N 1
ATOM 3354 C CA . SER C 1 150 ? 2.88768 1.65545 142.77540 1.000 28.70632 150 SER C CA 1
ATOM 3355 C C . SER C 1 150 ? 1.62486 1.86351 141.94714 1.000 25.67400 150 SER C C 1
ATOM 3356 O O . SER C 1 150 ? 0.96802 2.90663 142.05083 1.000 25.16594 150 SER C O 1
ATOM 3359 N N . GLY C 1 151 ? 1.26785 0.87942 141.12225 1.000 24.09817 151 GLY C N 1
ATOM 3360 C CA . GLY C 1 151 ? 0.04701 0.99048 140.34001 1.000 21.76838 151 GLY C CA 1
ATOM 3361 C C . GLY C 1 151 ? -1.19313 1.08983 141.20878 1.000 19.61315 151 GLY C C 1
ATOM 3362 O O . GLY C 1 151 ? -2.06995 1.92093 140.96147 1.000 18.72384 151 GLY C O 1
ATOM 3363 N N . ILE C 1 152 ? -1.28045 0.24203 142.23791 1.000 25.40204 152 ILE C N 1
ATOM 3364 C CA . ILE C 1 152 ? -2.40260 0.31138 143.17070 1.000 23.45937 152 ILE C CA 1
ATOM 3365 C C . ILE C 1 152 ? -2.47549 1.68950 143.81344 1.000 23.94577 152 ILE C C 1
ATOM 3366 O O . ILE C 1 152 ? -3.56042 2.26971 143.95415 1.000 22.80679 152 ILE C O 1
ATOM 3371 N N . ARG C 1 153 ? -1.32347 2.23939 144.20555 1.000 23.96312 153 ARG C N 1
ATOM 3372 C CA . ARG C 1 153 ? -1.30436 3.57149 144.79832 1.000 24.93136 153 ARG C CA 1
ATOM 3373 C C . ARG C 1 153 ? -1.79702 4.62239 143.81304 1.000 25.23432 153 ARG C C 1
ATOM 3374 O O . ARG C 1 153 ? -2.53493 5.54058 144.18875 1.000 25.38227 153 ARG C O 1
ATOM 3382 N N . MET C 1 154 ? -1.39581 4.50810 142.54613 1.000 28.12090 154 MET C N 1
ATOM 3383 C CA . MET C 1 154 ? -1.83848 5.47500 141.54788 1.000 26.79851 154 MET C CA 1
ATOM 3384 C C . MET C 1 154 ? -3.33945 5.36220 141.30664 1.000 24.91819 154 MET C C 1
ATOM 3385 O O . MET C 1 154 ? -4.03127 6.37829 141.17834 1.000 25.47663 154 MET C O 1
ATOM 3390 N N . LEU C 1 155 ? -3.86265 4.13428 141.26577 1.000 21.98234 155 LEU C N 1
ATOM 3391 C CA . LEU C 1 155 ? -5.30065 3.94648 141.09455 1.000 19.44195 155 LEU C CA 1
ATOM 3392 C C . LEU C 1 155 ? -6.07178 4.43882 142.31232 1.000 22.10269 155 LEU C C 1
ATOM 3393 O O . LEU C 1 155 ? -7.11365 5.08997 142.17302 1.000 22.37380 155 LEU C O 1
ATOM 3398 N N . SER C 1 156 ? -5.58004 4.13596 143.51646 1.000 25.88396 156 SER C N 1
ATOM 3399 C CA . SER C 1 156 ? -6.24918 4.60628 144.72326 1.000 26.66993 156 SER C CA 1
ATOM 3400 C C . SER C 1 156 ? -6.25494 6.12829 144.79099 1.000 29.91182 156 SER C C 1
ATOM 3401 O O . SER C 1 156 ? -7.26791 6.73752 145.15370 1.000 29.67070 156 SER C O 1
ATOM 3404 N N . LEU C 1 157 ? -5.13578 6.76305 144.43207 1.000 26.58102 157 LEU C N 1
ATOM 3405 C CA . LEU C 1 157 ? -5.09554 8.22103 144.40182 1.000 28.24418 157 LEU C CA 1
ATOM 3406 C C . LEU C 1 157 ? -6.01425 8.78499 143.32456 1.000 28.93405 157 LEU C C 1
ATOM 3407 O O . LEU C 1 157 ? -6.58211 9.86912 143.50527 1.000 29.21024 157 LEU C O 1
ATOM 3412 N N . SER C 1 158 ? -6.16817 8.07782 142.20066 1.000 28.87833 158 SER C N 1
ATOM 3413 C CA A SER C 1 158 ? -7.08891 8.54179 141.16941 0.280 26.67131 158 SER C CA 1
ATOM 3414 C CA B SER C 1 158 ? -7.09391 8.52879 141.16442 0.720 26.57276 158 SER C CA 1
ATOM 3415 C C . SER C 1 158 ? -8.51900 8.59711 141.69715 1.000 26.39357 158 SER C C 1
ATOM 3416 O O . SER C 1 158 ? -9.26279 9.53718 141.39085 1.000 28.30022 158 SER C O 1
ATOM 3421 N N . ALA C 1 159 ? -8.91530 7.60332 142.49526 1.000 31.81715 159 ALA C N 1
ATOM 3422 C CA . ALA C 1 159 ? -10.25240 7.61464 143.07902 1.000 31.51032 159 ALA C CA 1
ATOM 3423 C C . ALA C 1 159 ? -10.42738 8.79183 144.02478 1.000 35.48824 159 ALA C C 1
ATOM 3424 O O . ALA C 1 159 ? -11.49028 9.42501 144.05348 1.000 36.95126 159 ALA C O 1
ATOM 3426 N N . LEU C 1 160 ? -9.39146 9.10481 144.80791 1.000 35.90144 160 LEU C N 1
ATOM 3427 C CA . LEU C 1 160 ? -9.46043 10.25997 145.69469 1.000 37.48266 160 LEU C CA 1
ATOM 3428 C C . LEU C 1 160 ? -9.51108 11.56384 144.91045 1.000 39.96992 160 LEU C C 1
ATOM 3429 O O . LEU C 1 160 ? -10.18800 12.51003 145.32816 1.000 40.25789 160 LEU C O 1
ATOM 3434 N N . ALA C 1 161 ? -8.81187 11.63153 143.77356 1.000 43.70400 161 ALA C N 1
ATOM 3435 C CA . ALA C 1 161 ? -8.86753 12.82939 142.94234 1.000 44.50614 161 ALA C CA 1
ATOM 3436 C C . ALA C 1 161 ? -10.24239 13.01050 142.31407 1.000 44.79986 161 ALA C C 1
ATOM 3437 O O . ALA C 1 161 ? -10.65616 14.14552 142.04779 1.000 45.20330 161 ALA C O 1
ATOM 3439 N N . LEU C 1 162 ? -10.96152 11.91257 142.07013 1.000 48.05225 162 LEU C N 1
ATOM 3440 C CA . LEU C 1 162 ? -12.30241 12.00669 141.50688 1.000 47.12047 162 LEU C CA 1
ATOM 3441 C C . LEU C 1 162 ? -13.28447 12.67902 142.45559 1.000 48.33650 162 LEU C C 1
ATOM 3442 O O . LEU C 1 162 ? -14.34231 13.13711 142.01232 1.000 47.53913 162 LEU C O 1
ATOM 3447 N N . HIS C 1 163 ? -12.95768 12.75020 143.74463 1.000 52.45133 163 HIS C N 1
ATOM 3448 C CA . HIS C 1 163 ? -13.79975 13.43051 144.72736 1.000 53.01089 163 HIS C CA 1
ATOM 3449 C C . HIS C 1 163 ? -13.36054 14.88846 144.87918 1.000 56.71251 163 HIS C C 1
ATOM 3450 O O . HIS C 1 163 ? -13.04465 15.37160 145.96415 1.000 58.56358 163 HIS C O 1
ATOM 3457 N N . ALA C 1 164 ? -13.34022 15.58426 143.74706 1.000 90.89932 164 ALA C N 1
ATOM 3458 C CA . ALA C 1 164 ? -12.93699 16.98519 143.71089 1.000 95.51139 164 ALA C CA 1
ATOM 3459 C C . ALA C 1 164 ? -13.99796 17.87347 144.34954 1.000 98.95855 164 ALA C C 1
ATOM 3460 O O . ALA C 1 164 ? -15.01880 18.17753 143.73431 1.000 100.58001 164 ALA C O 1
ATOM 3462 N N . HIS D 1 20 ? -10.00967 9.02984 120.55321 1.000 76.49297 20 HIS D N 1
ATOM 3463 C CA . HIS D 1 20 ? -11.20169 8.21990 120.33810 1.000 76.68840 20 HIS D CA 1
ATOM 3464 C C . HIS D 1 20 ? -11.81453 8.51291 118.97403 1.000 74.22259 20 HIS D C 1
ATOM 3465 O O . HIS D 1 20 ? -12.07049 7.60292 118.18601 1.000 73.48385 20 HIS D O 1
ATOM 3472 N N . MET D 1 21 ? -12.04643 9.79492 118.70298 1.000 73.47816 21 MET D N 1
ATOM 3473 C CA . MET D 1 21 ? -12.68028 10.23594 117.47191 1.000 69.80108 21 MET D CA 1
ATOM 3474 C C . MET D 1 21 ? -11.82415 11.30588 116.80898 1.000 65.39213 21 MET D C 1
ATOM 3475 O O . MET D 1 21 ? -11.01818 11.97885 117.45706 1.000 64.43740 21 MET D O 1
ATOM 3480 N N . PHE D 1 22 ? -12.00900 11.45087 115.49896 1.000 30.99304 22 PHE D N 1
ATOM 3481 C CA . PHE D 1 22 ? -11.30686 12.44982 114.71002 1.000 29.41078 22 PHE D CA 1
ATOM 3482 C C . PHE D 1 22 ? -12.29473 13.12786 113.77490 1.000 28.65350 22 PHE D C 1
ATOM 3483 O O . PHE D 1 22 ? -13.31472 12.54491 113.40080 1.000 29.70544 22 PHE D O 1
ATOM 3491 N N . ASP D 1 23 ? -11.98162 14.36484 113.39692 1.000 33.95695 23 ASP D N 1
ATOM 3492 C CA . ASP D 1 23 ? -12.79548 15.11786 112.44482 1.000 35.02910 23 ASP D CA 1
ATOM 3493 C C . ASP D 1 23 ? -12.10334 15.04581 111.08889 1.000 34.58891 23 ASP D C 1
ATOM 3494 O O . ASP D 1 23 ? -11.28825 15.90076 110.73597 1.000 35.37594 23 ASP D O 1
ATOM 3499 N N . PHE D 1 24 ? -12.42931 14.00981 110.32288 1.000 22.34366 24 PHE D N 1
ATOM 3500 C CA . PHE D 1 24 ? -11.84517 13.84676 108.99794 1.000 22.06660 24 PHE D CA 1
ATOM 3501 C C . PHE D 1 24 ? -12.40902 14.89577 108.04886 1.000 22.22984 24 PHE D C 1
ATOM 3502 O O . PHE D 1 24 ? -13.62699 14.98284 107.86173 1.000 24.03143 24 PHE D O 1
ATOM 3510 N N . GLN D 1 25 ? -11.52491 15.69372 107.45595 1.000 22.65947 25 GLN D N 1
ATOM 3511 C CA . GLN D 1 25 ? -11.90176 16.74572 106.52589 1.000 22.44585 25 GLN D CA 1
ATOM 3512 C C . GLN D 1 25 ? -11.31662 16.44167 105.15296 1.000 22.23430 25 GLN D C 1
ATOM 3513 O O . GLN D 1 25 ? -10.25164 15.82561 105.03508 1.000 21.98558 25 GLN D O 1
ATOM 3519 N N . VAL D 1 26 ? -12.01649 16.88369 104.11487 1.000 21.11932 26 VAL D N 1
ATOM 3520 C CA . VAL D 1 26 ? -11.55535 16.73965 102.74093 1.000 20.51754 26 VAL D CA 1
ATOM 3521 C C . VAL D 1 26 ? -10.89624 18.04661 102.33298 1.000 20.19526 26 VAL D C 1
ATOM 3522 O O . VAL D 1 26 ? -11.55218 19.09364 102.28389 1.000 20.54385 26 VAL D O 1
ATOM 3526 N N . SER D 1 27 ? -9.59821 17.99153 102.05012 1.000 19.37383 27 SER D N 1
ATOM 3527 C CA . SER D 1 27 ? -8.87510 19.18549 101.64018 1.000 20.63322 27 SER D CA 1
ATOM 3528 C C . SER D 1 27 ? -9.34493 19.66249 100.26912 1.000 21.36987 27 SER D C 1
ATOM 3529 O O . SER D 1 27 ? -9.72088 18.86850 99.40209 1.000 20.69043 27 SER D O 1
ATOM 3532 N N . LYS D 1 28 ? -9.31984 20.97949 100.08110 1.000 25.93816 28 LYS D N 1
ATOM 3533 C CA . LYS D 1 28 ? -9.65267 21.57248 98.79606 1.000 27.13827 28 LYS D CA 1
ATOM 3534 C C . LYS D 1 28 ? -8.44656 21.69141 97.87318 1.000 27.86866 28 LYS D C 1
ATOM 3535 O O . LYS D 1 28 ? -8.60742 22.08140 96.71316 1.000 28.90353 28 LYS D O 1
ATOM 3541 N N . HIS D 1 29 ? -7.25663 21.36035 98.35732 1.000 37.12036 29 HIS D N 1
ATOM 3542 C CA . HIS D 1 29 ? -6.06454 21.35728 97.52045 1.000 37.47437 29 HIS D CA 1
ATOM 3543 C C . HIS D 1 29 ? -6.02452 20.07126 96.70247 1.000 35.53665 29 HIS D C 1
ATOM 3544 O O . HIS D 1 29 ? -6.29364 18.99328 97.24246 1.000 34.20477 29 HIS D O 1
ATOM 3551 N N . PRO D 1 30 ? -5.70338 20.13822 95.40450 1.000 34.98880 30 PRO D N 1
ATOM 3552 C CA . PRO D 1 30 ? -5.74835 18.92721 94.57352 1.000 32.90839 30 PRO D CA 1
ATOM 3553 C C . PRO D 1 30 ? -4.57943 17.98916 94.82766 1.000 32.36110 30 PRO D C 1
ATOM 3554 O O . PRO D 1 30 ? -3.73335 17.78910 93.94975 1.000 33.32550 30 PRO D O 1
ATOM 3558 N N . HIS D 1 31 ? -4.52559 17.40317 96.02667 1.000 24.06559 31 HIS D N 1
ATOM 3559 C CA . HIS D 1 31 ? -3.44767 16.47312 96.35080 1.000 22.91993 31 HIS D CA 1
ATOM 3560 C C . HIS D 1 31 ? -3.51365 15.23311 95.46782 1.000 22.47004 31 HIS D C 1
ATOM 3561 O O . HIS D 1 31 ? -2.50960 14.82205 94.87293 1.000 22.59380 31 HIS D O 1
ATOM 3568 N N . TYR D 1 32 ? -4.69667 14.62117 95.36970 1.000 20.69426 32 TYR D N 1
ATOM 3569 C CA . TYR D 1 32 ? -4.82765 13.38917 94.60070 1.000 20.23645 32 TYR D CA 1
ATOM 3570 C C . TYR D 1 32 ? -4.68347 13.64713 93.10571 1.000 20.81626 32 TYR D C 1
ATOM 3571 O O . TYR D 1 32 ? -4.12144 12.81809 92.38079 1.000 21.49864 32 TYR D O 1
ATOM 3580 N N . ASP D 1 33 ? -5.18336 14.79015 92.62364 1.000 20.18557 33 ASP D N 1
ATOM 3581 C CA . ASP D 1 33 ? -5.05319 15.11812 91.20565 1.000 20.90815 33 ASP D CA 1
ATOM 3582 C C . ASP D 1 33 ? -3.59514 15.34404 90.82680 1.000 22.40539 33 ASP D C 1
ATOM 3583 O O . ASP D 1 33 ? -3.11706 14.81400 89.81586 1.000 24.01217 33 ASP D O 1
ATOM 3588 N N . GLU D 1 34 ? -2.87318 16.13802 91.62287 1.000 30.88374 34 GLU D N 1
ATOM 3589 C CA . GLU D 1 34 ? -1.45414 16.35394 91.36002 1.000 33.13493 34 GLU D CA 1
ATOM 3590 C C . GLU D 1 34 ? -0.66122 15.05890 91.45612 1.000 31.23491 34 GLU D C 1
ATOM 3591 O O . GLU D 1 34 ? 0.32385 14.87783 90.73223 1.000 32.22939 34 GLU D O 1
ATOM 3597 N N . ALA D 1 35 ? -1.07037 14.14593 92.33910 1.000 23.74186 35 ALA D N 1
ATOM 3598 C CA . ALA D 1 35 ? -0.38944 12.86090 92.43019 1.000 22.40685 35 ALA D CA 1
ATOM 3599 C C . ALA D 1 35 ? -0.63936 12.00789 91.19417 1.000 22.68460 35 ALA D C 1
ATOM 3600 O O . ALA D 1 35 ? 0.25165 11.26684 90.76328 1.000 23.27015 35 ALA D O 1
ATOM 3602 N N . CYS D 1 36 ? -1.83829 12.09695 90.61504 1.000 21.52069 36 CYS D N 1
ATOM 3603 C CA . CYS D 1 36 ? -2.13920 11.32994 89.41102 1.000 21.91441 36 CYS D CA 1
ATOM 3604 C C . CYS D 1 36 ? -1.27105 11.77588 88.24411 1.000 22.31122 36 CYS D C 1
ATOM 3605 O O . CYS D 1 36 ? -0.77701 10.94384 87.47318 1.000 24.05160 36 CYS D O 1
ATOM 3608 N N . ARG D 1 37 ? -1.07697 13.08787 88.09511 1.000 28.79964 37 ARG D N 1
ATOM 3609 C CA . ARG D 1 37 ? -0.23382 13.58780 87.01619 1.000 31.86613 37 ARG D CA 1
ATOM 3610 C C . ARG D 1 37 ? 1.20514 13.11773 87.17936 1.000 32.44062 37 ARG D C 1
ATOM 3611 O O . ARG D 1 37 ? 1.84222 12.70568 86.20443 1.000 32.95972 37 ARG D O 1
ATOM 3619 N N . ALA D 1 38 ? 1.73301 13.16672 88.40541 1.000 26.21844 38 ALA D N 1
ATOM 3620 C CA . ALA D 1 38 ? 3.10996 12.73665 88.63057 1.000 27.32827 38 ALA D CA 1
ATOM 3621 C C . ALA D 1 38 ? 3.27191 11.24664 88.36561 1.000 26.62350 38 ALA D C 1
ATOM 3622 O O . ALA D 1 38 ? 4.25395 10.82158 87.74472 1.000 28.07609 38 ALA D O 1
ATOM 3624 N N . PHE D 1 39 ? 2.31582 10.43870 88.83152 1.000 24.70755 39 PHE D N 1
ATOM 3625 C CA . PHE D 1 39 ? 2.34677 9.00569 88.56154 1.000 23.40610 39 PHE D CA 1
ATOM 3626 C C . PHE D 1 39 ? 2.30492 8.72867 87.06554 1.000 24.91500 39 PHE D C 1
ATOM 3627 O O . PHE D 1 39 ? 3.07693 7.90762 86.55364 1.000 24.66132 39 PHE D O 1
ATOM 3635 N N . ALA D 1 40 ? 1.41003 9.41171 86.34444 1.000 25.96427 40 ALA D N 1
ATOM 3636 C CA . ALA D 1 40 ? 1.32918 9.23369 84.89943 1.000 27.57398 40 ALA D CA 1
ATOM 3637 C C . ALA D 1 40 ? 2.66626 9.52761 84.23057 1.000 29.69065 40 ALA D C 1
ATOM 3638 O O . ALA D 1 40 ? 3.08132 8.80257 83.32063 1.000 31.70981 40 ALA D O 1
ATOM 3640 N N . GLN D 1 41 ? 3.36627 10.56858 84.68563 1.000 33.62092 41 GLN D N 1
ATOM 3641 C CA . GLN D 1 41 ? 4.63935 10.96150 84.09176 1.000 36.41484 41 GLN D CA 1
ATOM 3642 C C . GLN D 1 41 ? 5.81726 10.11045 84.55490 1.000 36.21077 41 GLN D 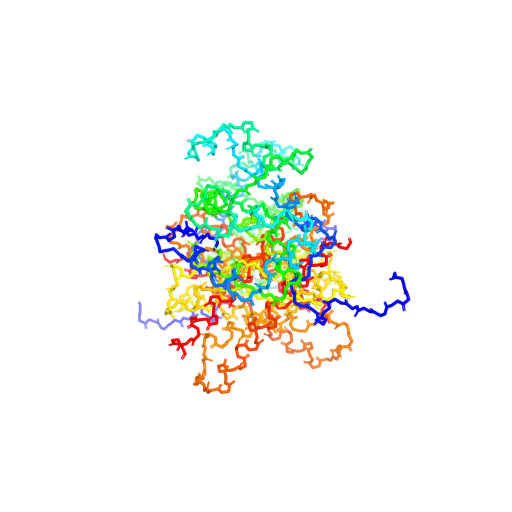C 1
ATOM 3643 O O . GLN D 1 41 ? 6.89233 10.19638 83.95101 1.000 37.05012 41 GLN D O 1
ATOM 3649 N N . ARG D 1 42 ? 5.65210 9.30347 85.60189 1.000 39.08151 42 ARG D N 1
ATOM 3650 C CA . ARG D 1 42 ? 6.76500 8.53242 86.14703 1.000 40.33348 42 ARG D CA 1
ATOM 3651 C C . ARG D 1 42 ? 6.92600 7.16840 85.48906 1.000 39.98557 42 ARG D C 1
ATOM 3652 O O . ARG D 1 42 ? 8.05599 6.69334 85.33819 1.000 41.50000 42 ARG D O 1
ATOM 3660 N N . HIS D 1 43 ? 5.82901 6.53346 85.08696 1.000 34.10549 43 HIS D N 1
ATOM 3661 C CA . HIS D 1 43 ? 5.86200 5.18645 84.54298 1.000 32.76324 43 HIS D CA 1
ATOM 3662 C C . HIS D 1 43 ? 5.37716 5.18645 83.09993 1.000 33.48880 43 HIS D C 1
ATOM 3663 O O . HIS D 1 43 ? 4.70625 6.11648 82.64584 1.000 34.13603 43 HIS D O 1
ATOM 3670 N N . ASN D 1 44 ? 5.73618 4.12742 82.37798 1.000 26.75159 44 ASN D N 1
ATOM 3671 C CA . ASN D 1 44 ? 5.28032 3.94242 81.00494 1.000 27.92221 44 ASN D CA 1
ATOM 3672 C C . ASN D 1 44 ? 3.84029 3.44450 81.01779 1.000 26.34270 44 ASN D C 1
ATOM 3673 O O . ASN D 1 44 ? 3.56318 2.34052 81.49978 1.000 25.11202 44 ASN D O 1
ATOM 3678 N N . MET D 1 45 ? 2.92439 4.25854 80.48568 1.000 29.68201 45 MET D N 1
ATOM 3679 C CA . MET D 1 45 ? 1.50636 3.92361 80.55353 1.000 30.42237 45 MET D CA 1
ATOM 3680 C C . MET D 1 45 ? 1.16939 2.68862 79.72852 1.000 31.42938 45 MET D C 1
ATOM 3681 O O . MET D 1 45 ? 0.24731 1.94667 80.08643 1.000 31.93920 45 MET D O 1
ATOM 3686 N N . ALA D 1 46 ? 1.89949 2.44856 78.63660 1.000 27.93404 46 ALA D N 1
ATOM 3687 C CA . ALA D 1 46 ? 1.59352 1.30856 77.77758 1.000 28.75872 46 ALA D CA 1
ATOM 3688 C C . ALA D 1 46 ? 1.86938 -0.01044 78.48963 1.000 27.61613 46 ALA D C 1
ATOM 3689 O O . ALA D 1 46 ? 0.99433 -0.88239 78.55755 1.000 27.04674 46 ALA D O 1
ATOM 3691 N N . LYS D 1 47 ? 3.08431 -0.18049 79.01977 1.000 30.39758 47 LYS D N 1
ATOM 3692 C CA . LYS D 1 47 ? 3.40417 -1.40750 79.74682 1.000 32.03852 47 LYS D CA 1
ATOM 3693 C C . LYS D 1 47 ? 2.53403 -1.55644 80.98773 1.000 30.22258 47 LYS D C 1
ATOM 3694 O O . LYS D 1 47 ? 2.05594 -2.65441 81.29269 1.000 29.35395 47 LYS D O 1
ATOM 3700 N N . LEU D 1 48 ? 2.32201 -0.46041 81.71769 1.000 28.41267 48 LEU D N 1
ATOM 3701 C CA . LEU D 1 48 ? 1.60187 -0.54335 82.98361 1.000 27.20371 48 LEU D CA 1
ATOM 3702 C C . LEU D 1 48 ? 0.14287 -0.92528 82.76646 1.000 28.67847 48 LEU D C 1
ATOM 3703 O O . LEU D 1 48 ? -0.41725 -1.71324 83.53641 1.000 28.21813 48 LEU D O 1
ATOM 3708 N N . ALA D 1 49 ? -0.48499 -0.38426 81.71939 1.000 31.43840 49 ALA D N 1
ATOM 3709 C CA . ALA D 1 49 ? -1.87598 -0.72720 81.44224 1.000 32.70461 49 ALA D CA 1
ATOM 3710 C C . ALA D 1 49 ? -2.02002 -2.20019 81.08125 1.000 34.50509 49 ALA D C 1
ATOM 3711 O O . ALA D 1 49 ? -3.01109 -2.84014 81.45515 1.000 35.99659 49 ALA D O 1
ATOM 3713 N N . GLU D 1 50 ? -1.04197 -2.75426 80.36336 1.000 42.72199 50 GLU D N 1
ATOM 3714 C CA . GLU D 1 50 ? -1.08301 -4.17626 80.03438 1.000 44.06256 50 GLU D CA 1
ATOM 3715 C C . GLU D 1 50 ? -0.86519 -5.03825 81.27142 1.000 43.05430 50 GLU D C 1
ATOM 3716 O O . GLU D 1 50 ? -1.56526 -6.03921 81.46836 1.000 42.93916 50 GLU D O 1
ATOM 3722 N N . ARG D 1 51 ? 0.10874 -4.67529 82.11252 1.000 35.61892 51 ARG D N 1
ATOM 3723 C CA . ARG D 1 51 ? 0.31857 -5.40728 83.35755 1.000 33.95616 51 ARG D CA 1
ATOM 3724 C C . ARG D 1 51 ? -0.91152 -5.34820 84.25142 1.000 33.52578 51 ARG D C 1
ATOM 3725 O O . ARG D 1 51 ? -1.21365 -6.31818 84.95540 1.000 33.22819 51 ARG D O 1
ATOM 3733 N N . ALA D 1 52 ? -1.63146 -4.22917 84.23332 1.000 37.28302 52 ALA D N 1
ATOM 3734 C CA . ALA D 1 52 ? -2.83354 -4.05509 85.03719 1.000 37.23816 52 ALA D CA 1
ATOM 3735 C C . ALA D 1 52 ? -4.09049 -4.57403 84.35306 1.000 38.25891 52 ALA D C 1
ATOM 3736 O O . ALA D 1 52 ? -5.17755 -4.46997 84.92894 1.000 39.41837 52 ALA D O 1
ATOM 3738 N N . GLY D 1 53 ? -3.97539 -5.12606 83.14808 1.000 31.12183 53 GLY D N 1
ATOM 3739 C CA . GLY D 1 53 ? -5.14634 -5.59801 82.43397 1.000 32.61325 53 GLY D CA 1
ATOM 3740 C C . GLY D 1 53 ? -6.11324 -4.50496 82.03584 1.000 33.99277 53 GLY D C 1
ATOM 3741 O O . GLY D 1 53 ? -7.31524 -4.76090 81.92472 1.000 34.18395 53 GLY D O 1
ATOM 3742 N N . MET D 1 54 ? -5.61715 -3.28999 81.81388 1.000 43.32650 54 MET D N 1
ATOM 3743 C CA . MET D 1 54 ? -6.44705 -2.14795 81.46277 1.000 43.71741 54 MET D CA 1
ATOM 3744 C C . MET D 1 54 ? -6.08288 -1.64300 80.07380 1.000 43.14421 54 MET D C 1
ATOM 3745 O O . MET D 1 54 ? -4.95384 -1.81906 79.60893 1.000 42.20301 54 MET D O 1
ATOM 3750 N N . ASN D 1 55 ? -7.05377 -1.01095 79.41969 1.000 38.69310 55 ASN D N 1
ATOM 3751 C CA . ASN D 1 55 ? -6.78360 -0.30699 78.17471 1.000 38.66923 55 ASN D CA 1
ATOM 3752 C C . ASN D 1 55 ? -5.96257 0.94597 78.46078 1.000 37.29136 55 ASN D C 1
ATOM 3753 O O . ASN D 1 55 ? -6.15664 1.61200 79.48274 1.000 35.56207 55 ASN D O 1
ATOM 3758 N N . VAL D 1 56 ? -5.03945 1.26691 77.54987 1.000 33.82992 56 VAL D N 1
ATOM 3759 C CA . VAL D 1 56 ? -4.09142 2.34986 77.80895 1.000 34.82162 56 VAL D CA 1
ATOM 3760 C C . VAL D 1 56 ? -4.81837 3.68190 77.95586 1.000 36.54953 56 VAL D C 1
ATOM 3761 O O . VAL D 1 56 ? -4.49142 4.48690 78.83688 1.000 35.20724 56 VAL D O 1
ATOM 3765 N N . GLN D 1 57 ? -5.82727 3.92894 77.11674 1.000 29.60252 57 GLN D N 1
ATOM 3766 C CA . GLN D 1 57 ? -6.55121 5.19498 77.19865 1.000 30.98211 57 GLN D CA 1
ATOM 3767 C C . GLN D 1 57 ? -7.38134 5.28005 78.47255 1.000 31.18243 57 GLN D C 1
ATOM 3768 O O . GLN D 1 57 ? -7.52735 6.36206 79.05152 1.000 28.31423 57 GLN D O 1
ATOM 3774 N N . THR D 1 58 ? -7.93445 4.15208 78.92051 1.000 34.38656 58 THR D N 1
ATOM 3775 C CA . THR D 1 58 ? -8.70158 4.15214 80.16043 1.000 34.26435 58 THR D CA 1
ATOM 3776 C C . THR D 1 58 ? -7.81069 4.47412 81.35752 1.000 34.40862 58 THR D C 1
ATOM 3777 O O . THR D 1 58 ? -8.21575 5.21315 82.26147 1.000 34.22033 58 THR D O 1
ATOM 3781 N N . LEU D 1 59 ? -6.59473 3.92405 81.37866 1.000 25.92826 59 LEU D N 1
ATOM 3782 C CA . LEU D 1 59 ? -5.64582 4.26202 82.43676 1.000 22.84151 59 LEU D CA 1
ATOM 3783 C C . LEU D 1 59 ? -5.28074 5.73900 82.39377 1.000 22.37983 59 LEU D C 1
ATOM 3784 O O . LEU D 1 59 ? -5.16382 6.38901 83.43878 1.000 21.19776 59 LEU D O 1
ATOM 3789 N N . ARG D 1 60 ? -5.09558 6.28597 81.18979 1.000 30.75190 60 ARG D N 1
ATOM 3790 C CA . ARG D 1 60 ? -4.81449 7.71295 81.05779 1.000 30.06857 60 ARG D CA 1
ATOM 3791 C C . ARG D 1 60 ? -5.99050 8.55202 81.53765 1.000 29.56997 60 ARG D C 1
ATOM 3792 O O . ARG D 1 60 ? -5.79851 9.59002 82.17966 1.000 28.30132 60 ARG D O 1
ATOM 3800 N N . ASN D 1 61 ? -7.21549 8.12608 81.21653 1.000 24.75620 61 ASN D N 1
ATOM 3801 C CA . ASN D 1 61 ? -8.39349 8.87415 81.63939 1.000 24.86253 61 ASN D CA 1
ATOM 3802 C C . ASN D 1 61 ? -8.56266 8.82618 83.15337 1.000 22.83337 61 ASN D C 1
ATOM 3803 O O . ASN D 1 61 ? -8.95167 9.82321 83.77031 1.000 23.20127 61 ASN D O 1
ATOM 3808 N N . LYS D 1 62 ? -8.27878 7.67718 83.76842 1.000 24.89919 62 LYS D N 1
ATOM 3809 C CA . LYS D 1 62 ? -8.39795 7.57021 85.21741 1.000 24.16629 62 LYS D CA 1
ATOM 3810 C C . LYS D 1 62 ? -7.33098 8.37616 85.94851 1.000 23.10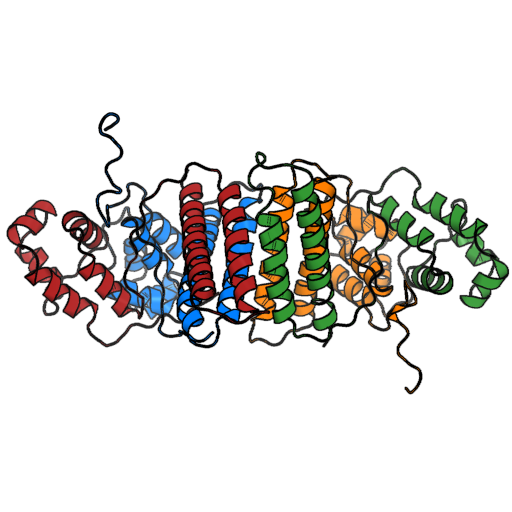628 62 LYS D C 1
ATOM 3811 O O . LYS D 1 62 ? -7.52609 8.72419 87.11849 1.000 21.59014 62 LYS D O 1
ATOM 3817 N N . LEU D 1 63 ? -6.21090 8.67209 85.29163 1.000 26.40774 63 LEU D N 1
ATOM 3818 C CA . LEU D 1 63 ? -5.19191 9.54105 85.86272 1.000 25.78028 63 LEU D CA 1
ATOM 3819 C C . LEU D 1 63 ? -5.34679 10.99205 85.42668 1.000 27.34722 63 LEU D C 1
ATOM 3820 O O . LEU D 1 63 ? -4.62780 11.85702 85.93775 1.000 26.42707 63 LEU D O 1
ATOM 3825 N N . ASN D 1 64 ? -6.26667 11.27408 84.50258 1.000 29.75685 64 ASN D N 1
ATOM 3826 C CA . ASN D 1 64 ? -6.46855 12.62609 83.99954 1.000 30.31270 64 ASN D CA 1
ATOM 3827 C C . ASN D 1 64 ? -7.53460 13.32016 84.83341 1.000 30.32685 64 ASN D C 1
ATOM 3828 O O . ASN D 1 64 ? -8.70462 12.91122 84.79129 1.000 29.76302 64 ASN D O 1
ATOM 3833 N N . PRO D 1 65 ? -7.19463 14.36815 85.59343 1.000 39.78876 65 PRO D N 1
ATOM 3834 C CA . PRO D 1 65 ? -8.22868 15.07122 86.37031 1.000 40.24205 65 PRO D CA 1
ATOM 3835 C C . PRO D 1 65 ? -9.28655 15.73626 85.50819 1.000 41.35393 65 PRO D C 1
ATOM 3836 O O . PRO D 1 65 ? -10.39759 15.98032 85.99706 1.000 41.84595 65 PRO D O 1
ATOM 3840 N N . GLU D 1 66 ? -8.98940 16.03322 84.24321 1.000 50.62923 66 GLU D N 1
ATOM 3841 C CA . GLU D 1 66 ? -9.97427 16.63526 83.35610 1.000 53.11499 66 GLU D CA 1
ATOM 3842 C C . GLU D 1 66 ? -10.96026 15.62330 82.78601 1.000 51.94307 66 GLU D C 1
ATOM 3843 O O . GLU D 1 66 ? -11.90817 16.02334 82.10290 1.000 53.34192 66 GLU D O 1
ATOM 3849 N N . GLN D 1 67 ? -10.75836 14.33030 83.04305 1.000 36.06943 67 GLN D N 1
ATOM 3850 C CA . GLN D 1 67 ? -11.66836 13.29134 82.59297 1.000 36.29983 67 GLN D CA 1
ATOM 3851 C C . GLN D 1 67 ? -12.44652 12.72040 83.77189 1.000 35.11723 67 GLN D C 1
ATOM 3852 O O . GLN D 1 67 ? -11.87465 12.51838 84.84896 1.000 33.55083 67 GLN D O 1
ATOM 3858 N N . PRO D 1 68 ? -13.74452 12.44646 83.60076 1.000 34.17268 68 PRO D N 1
ATOM 3859 C CA . PRO D 1 68 ? -14.55466 11.96752 84.73368 1.000 33.45130 68 PRO D CA 1
ATOM 3860 C C . PRO D 1 68 ? -14.18679 10.57451 85.21774 1.000 33.79494 68 PRO D C 1
ATOM 3861 O O . PRO D 1 68 ? -14.60693 10.19455 86.31870 1.000 34.17426 68 PRO D O 1
ATOM 3865 N N . HIS D 1 69 ? -13.42175 9.80846 84.44683 1.000 28.18539 69 HIS D N 1
ATOM 3866 C CA . HIS D 1 69 ? -13.08286 8.44645 84.83589 1.000 27.69490 69 HIS D CA 1
ATOM 3867 C C . HIS D 1 69 ? -12.22099 8.44142 86.09198 1.000 27.03628 69 HIS D C 1
ATOM 3868 O O . HIS D 1 69 ? -11.29897 9.24938 86.23607 1.000 25.97569 69 HIS D O 1
ATOM 3875 N N . GLN D 1 70 ? -12.52714 7.52145 87.00497 1.000 30.94354 70 GLN D N 1
ATOM 3876 C CA . GLN D 1 70 ? -11.80528 7.39443 88.26305 1.000 30.95681 70 GLN D CA 1
ATOM 3877 C C . GLN D 1 70 ? -11.42838 5.93842 88.49611 1.000 30.62657 70 GLN D C 1
ATOM 3878 O O . GLN D 1 70 ? -12.03237 5.01944 87.93806 1.000 31.62950 70 GLN D O 1
ATOM 3884 N N . PHE D 1 71 ? -10.41548 5.74338 89.33322 1.000 21.81550 71 PHE D N 1
ATOM 3885 C CA . PHE D 1 71 ? -9.95459 4.40636 89.67529 1.000 21.72255 71 PHE D CA 1
ATOM 3886 C C . PHE D 1 71 ? -10.92373 3.72342 90.63120 1.000 21.23597 71 PHE D C 1
ATOM 3887 O O . PHE D 1 71 ? -11.57679 4.36847 91.45712 1.000 21.62885 71 PHE D O 1
ATOM 3895 N N . THR D 1 72 ? -11.01679 2.40543 90.50321 1.000 23.44194 72 THR D N 1
ATOM 3896 C CA . THR D 1 72 ? -11.60894 1.57647 91.53616 1.000 21.66874 72 THR D CA 1
ATOM 3897 C C . THR D 1 72 ? -10.53907 1.23543 92.56728 1.000 19.45926 72 THR D C 1
ATOM 3898 O O . THR D 1 72 ? -9.34503 1.35437 92.28841 1.000 18.76620 72 THR D O 1
ATOM 3902 N N . PRO D 1 73 ? -10.93522 0.83447 93.77424 1.000 19.53808 73 PRO D N 1
ATOM 3903 C CA . PRO D 1 73 ? -9.94335 0.45344 94.79035 1.000 19.10050 73 PRO D CA 1
ATOM 3904 C C . PRO D 1 73 ? -8.99635 -0.63162 94.29547 1.000 18.49333 73 PRO D C 1
ATOM 3905 O O . PRO D 1 73 ? -7.77336 -0.47568 94.42660 1.000 17.70481 73 PRO D O 1
ATOM 3909 N N . PRO D 1 74 ? -9.49035 -1.73860 93.71344 1.000 20.86672 74 PRO D N 1
ATOM 3910 C CA . PRO D 1 74 ? -8.53935 -2.76166 93.23656 1.000 22.73295 74 PRO D CA 1
ATOM 3911 C C . PRO D 1 74 ? -7.62021 -2.27373 92.13365 1.000 23.35584 74 PRO D C 1
ATOM 3912 O O . PRO D 1 74 ? -6.50722 -2.79879 91.99678 1.000 24.38779 74 PRO D O 1
ATOM 3916 N N . GLU D 1 75 ? -8.04707 -1.28972 91.34059 1.000 17.56478 75 GLU D N 1
ATOM 3917 C CA . GLU D 1 75 ? -7.14893 -0.71078 90.34667 1.000 19.73835 75 GLU D CA 1
ATOM 3918 C C . GLU D 1 75 ? -6.03796 0.08517 91.01778 1.000 19.36162 75 GLU D C 1
ATOM 3919 O O . GLU D 1 75 ? -4.88992 0.06911 90.56090 1.000 19.74419 75 GLU D O 1
ATOM 3925 N N . LEU D 1 76 ? -6.36205 0.77921 92.11073 1.000 22.03693 76 LEU D N 1
ATOM 3926 C CA . LEU D 1 76 ? -5.34209 1.50217 92.86283 1.000 20.36200 76 LEU D CA 1
ATOM 3927 C C . LEU D 1 76 ? -4.36721 0.54512 93.53695 1.000 20.26610 76 LEU D C 1
ATOM 3928 O O . LEU D 1 76 ? -3.15620 0.80006 93.55808 1.000 21.86591 76 LEU D O 1
ATOM 3933 N N . TRP D 1 77 ? -4.87333 -0.55184 94.10992 1.000 21.41856 77 TRP D N 1
ATOM 3934 C CA . TRP D 1 77 ? -3.99245 -1.54588 94.72003 1.000 21.54970 77 TRP D CA 1
ATOM 3935 C C . TRP D 1 77 ? -3.05237 -2.14794 93.68514 1.000 22.96391 77 TRP D C 1
ATOM 3936 O O . TRP D 1 77 ? -1.83640 -2.22300 93.89927 1.000 24.88371 77 TRP D O 1
ATOM 3947 N N . LEU D 1 78 ? -3.60727 -2.59493 92.55808 1.000 19.54917 78 LEU D N 1
ATOM 3948 C CA . LEU D 1 78 ? -2.80420 -3.27999 91.55118 1.000 22.54615 78 LEU D CA 1
ATOM 3949 C C . LEU D 1 78 ? -1.69509 -2.37906 91.02129 1.000 22.47076 78 LEU D C 1
ATOM 3950 O O . LEU D 1 78 ? -0.53211 -2.78912 90.94842 1.000 22.73813 78 LEU D O 1
ATOM 3955 N N . LEU D 1 79 ? -2.03199 -1.13804 90.65823 1.000 15.78233 79 LEU D N 1
ATOM 3956 C CA . LEU D 1 79 ? -1.00988 -0.26011 90.09833 1.000 16.18851 79 LEU D CA 1
ATOM 3957 C C . LEU D 1 79 ? 0.03703 0.12485 91.13443 1.000 15.22950 79 LEU D C 1
ATOM 3958 O O . LEU D 1 79 ? 1.21307 0.28079 90.79056 1.000 16.12818 79 LEU D O 1
ATOM 3963 N N . THR D 1 80 ? -0.36010 0.28290 92.40039 1.000 19.36485 80 THR D N 1
ATOM 3964 C CA . THR D 1 80 ? 0.61980 0.52786 93.45349 1.000 18.79974 80 THR D CA 1
ATOM 3965 C C . THR D 1 80 ? 1.46870 -0.71218 93.70560 1.000 19.51802 80 THR D C 1
ATOM 3966 O O . THR D 1 80 ? 2.67668 -0.60824 93.94673 1.000 19.72104 80 THR D O 1
ATOM 3970 N N . ASP D 1 81 ? 0.84865 -1.89315 93.64755 1.000 23.42847 81 ASP D N 1
ATOM 3971 C CA . ASP D 1 81 ? 1.58857 -3.14419 93.77065 1.000 22.16890 81 ASP D CA 1
ATOM 3972 C C . ASP D 1 81 ? 2.58668 -3.30226 92.63076 1.000 23.93932 81 ASP D C 1
ATOM 3973 O O . ASP D 1 81 ? 3.77165 -3.56831 92.85789 1.000 23.42844 81 ASP D O 1
ATOM 3978 N N . LEU D 1 82 ? 2.11983 -3.13025 91.39071 1.000 16.82319 82 LEU D N 1
ATOM 3979 C CA . LEU D 1 82 ? 2.96894 -3.38231 90.23080 1.000 17.91513 82 LEU D CA 1
ATOM 3980 C C . LEU D 1 82 ? 4.14900 -2.41938 90.15692 1.000 18.44633 82 LEU D C 1
ATOM 3981 O O . LEU D 1 82 ? 5.21403 -2.79144 89.65304 1.000 19.72733 82 LEU D O 1
ATOM 3986 N N . THR D 1 83 ? 3.98501 -1.19136 90.64988 1.000 17.73928 83 THR D N 1
ATOM 3987 C CA . THR D 1 83 ? 5.02207 -0.17342 90.53297 1.000 18.53950 83 THR D CA 1
ATOM 3988 C C . THR D 1 83 ? 5.82795 0.02756 91.80706 1.000 18.84458 83 THR D C 1
ATOM 3989 O O . THR D 1 83 ? 6.91599 0.61050 91.74117 1.000 20.05410 83 THR D O 1
ATOM 3993 N N . GLU D 1 84 ? 5.32380 -0.43740 92.95401 1.000 27.09617 84 GLU D N 1
ATOM 3994 C CA . GLU D 1 84 ? 5.92167 -0.16441 94.26307 1.000 25.14791 84 GLU D CA 1
ATOM 3995 C C . GLU D 1 84 ? 6.02872 1.33559 94.52706 1.000 25.08219 84 GLU D C 1
ATOM 3996 O O . GLU D 1 84 ? 6.92067 1.79156 95.24815 1.000 24.79195 84 GLU D O 1
ATOM 4002 N N . ASP D 1 85 ? 5.11583 2.11363 93.94995 1.000 22.21717 85 ASP D N 1
ATOM 4003 C CA . ASP D 1 85 ? 5.14289 3.56863 94.03693 1.000 21.87375 85 ASP D CA 1
ATOM 4004 C C . ASP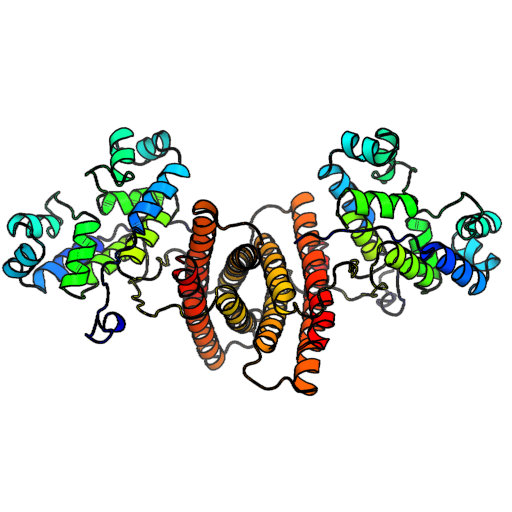 D 1 85 ? 3.86984 4.01671 94.73578 1.000 21.77494 85 ASP D C 1
ATOM 4005 O O . ASP D 1 85 ? 2.76489 3.78476 94.23067 1.000 22.56125 85 ASP D O 1
ATOM 4010 N N . SER D 1 86 ? 4.02675 4.63972 95.90179 1.000 21.06339 86 SER D N 1
ATOM 4011 C CA . SER D 1 86 ? 2.90668 5.05279 96.73367 1.000 20.56119 86 SER D CA 1
ATOM 4012 C C . SER D 1 86 ? 2.35080 6.41781 96.35058 1.000 19.34468 86 SER D C 1
ATOM 4013 O O . SER D 1 86 ? 1.58274 6.99487 97.12449 1.000 19.35101 86 SER D O 1
ATOM 4016 N N . THR D 1 87 ? 2.73195 6.94478 95.18362 1.000 21.19052 87 THR D N 1
ATOM 4017 C CA . THR D 1 87 ? 2.34206 8.30179 94.80655 1.000 20.90430 87 THR D CA 1
ATOM 4018 C C . THR D 1 87 ? 0.82607 8.46187 94.79939 1.000 20.94242 87 THR D C 1
ATOM 4019 O O . THR D 1 87 ? 0.29107 9.44491 95.32532 1.000 21.10638 87 THR D O 1
ATOM 4023 N N . LEU D 1 88 ? 0.11408 7.49390 94.21733 1.000 18.69198 88 LEU D N 1
ATOM 4024 C CA . LEU D 1 88 ? -1.34491 7.57098 94.18617 1.000 17.22386 88 LEU D CA 1
ATOM 4025 C C . LEU D 1 88 ? -1.93607 7.46603 95.58811 1.000 17.53391 88 LEU D C 1
ATOM 4026 O O . LEU D 1 88 ? -2.90307 8.16608 95.91299 1.000 17.46095 88 LEU D O 1
ATOM 4031 N N . VAL D 1 89 ? -1.36620 6.60701 96.43518 1.000 18.95839 89 VAL D N 1
ATOM 4032 C CA . VAL D 1 89 ? -1.89736 6.43806 97.78513 1.000 19.43617 89 VAL D CA 1
ATOM 4033 C C . VAL D 1 89 ? -1.57039 7.65206 98.64814 1.000 20.18031 89 VAL D C 1
ATOM 4034 O O . VAL D 1 89 ? -2.41244 8.12411 99.42104 1.000 21.58366 89 VAL D O 1
ATOM 4038 N N . ASP D 1 90 ? -0.34835 8.18199 98.52727 1.000 19.83349 90 ASP D N 1
ATOM 4039 C CA . ASP D 1 90 ? 0.02863 9.34798 99.32329 1.000 20.67838 90 ASP D CA 1
ATOM 4040 C C . ASP D 1 90 ? -0.84827 10.55202 99.00118 1.000 20.66018 90 ASP D C 1
ATOM 4041 O O . ASP D 1 90 ? -1.26133 11.28506 99.90712 1.000 21.41793 90 ASP D O 1
ATOM 4046 N N . GLY D 1 91 ? -1.14012 10.77702 97.71814 1.000 16.89767 91 GLY D N 1
ATOM 4047 C CA . GLY D 1 91 ? -2.04103 11.85806 97.35503 1.000 16.12224 91 GLY D CA 1
ATOM 4048 C C . GLY D 1 91 ? -3.47708 11.58114 97.74788 1.000 16.02762 91 GLY D C 1
ATOM 4049 O O . GLY D 1 91 ? -4.22707 12.50719 98.06878 1.000 18.12790 91 GLY D O 1
ATOM 4050 N N . PHE D 1 92 ? -3.88215 10.31116 97.71585 1.000 19.45284 92 PHE D N 1
ATOM 4051 C CA . PHE D 1 92 ? -5.18322 9.92624 98.25172 1.000 19.37676 92 PHE D CA 1
ATOM 4052 C C . PHE D 1 92 ? -5.27937 10.26427 99.73470 1.000 20.64634 92 PHE D C 1
ATOM 4053 O O . PHE D 1 92 ? -6.28038 10.83333 100.18759 1.000 21.17167 92 PHE D O 1
ATOM 4061 N N . LEU D 1 93 ? -4.23847 9.93123 100.50182 1.000 13.48394 93 LEU D N 1
ATOM 4062 C CA . LEU D 1 93 ? -4.25161 10.18425 101.93881 1.000 15.27091 93 LEU D CA 1
ATOM 4063 C C . LEU D 1 93 ? -4.12556 11.67025 102.24881 1.000 16.88964 93 LEU D C 1
ATOM 4064 O O . LEU D 1 93 ? -4.77763 12.17330 103.17073 1.000 18.13828 93 LEU D O 1
ATOM 4069 N N . ALA D 1 94 ? -3.28344 12.38919 101.50288 1.000 15.12036 94 ALA D N 1
ATOM 4070 C CA . ALA D 1 94 ? -3.15139 13.82319 101.73288 1.000 16.16362 94 ALA D CA 1
ATOM 4071 C C . ALA D 1 94 ? -4.43732 14.57225 101.41073 1.000 16.10719 94 ALA D C 1
ATOM 4072 O O . ALA D 1 94 ? -4.65532 15.66627 101.94069 1.000 16.94016 94 ALA D O 1
ATOM 4074 N N . GLN D 1 95 ? -5.29626 14.00228 100.56164 1.000 18.21432 95 GLN D N 1
ATOM 4075 C CA . GLN D 1 95 ? -6.56219 14.65334 100.24550 1.000 18.12311 95 GLN D CA 1
ATOM 4076 C C . GLN D 1 95 ? -7.46932 14.73341 101.46440 1.000 17.75569 95 GLN D C 1
ATOM 4077 O O . GLN D 1 95 ? -8.30428 15.64146 101.55629 1.000 18.40505 95 GLN D O 1
ATOM 4083 N N . ILE D 1 96 ? -7.32447 13.80342 102.40643 1.000 19.33794 96 ILE D N 1
ATOM 4084 C CA . ILE D 1 96 ? -8.10260 13.83848 103.64034 1.000 19.03055 96 ILE D CA 1
ATOM 4085 C C . ILE D 1 96 ? -7.18871 14.15145 104.81744 1.000 19.99214 96 ILE D C 1
ATOM 4086 O O . ILE D 1 96 ? -7.41985 13.68048 105.93642 1.000 20.53438 96 ILE D O 1
ATOM 4091 N N . HIS D 1 97 ? -6.14264 14.94439 104.56654 1.000 22.99641 97 HIS D N 1
ATOM 4092 C CA . HIS D 1 97 ? -5.24772 15.45136 105.61163 1.000 20.92300 97 HIS D CA 1
ATOM 4093 C C . HIS D 1 97 ? -4.56687 14.32234 106.38372 1.000 20.03261 97 HIS D C 1
ATOM 4094 O O . HIS D 1 97 ? -4.34099 14.42234 107.59174 1.000 20.09386 97 HIS D O 1
ATOM 4101 N N . CYS D 1 98 ? -4.23485 13.23831 105.68977 1.000 19.97315 98 CYS D N 1
ATOM 4102 C CA . CYS D 1 98 ? -3.57798 12.09728 106.30986 1.000 20.97853 98 CYS D CA 1
ATOM 4103 C C . CYS D 1 98 ? -2.13993 11.98320 105.82001 1.000 21.68277 98 CYS D C 1
ATOM 4104 O O . CYS D 1 98 ? -1.81679 12.35816 104.68904 1.000 20.10835 98 CYS D O 1
ATOM 4107 N N . LEU D 1 99 ? -1.28205 11.45117 106.69011 1.000 18.93243 99 LEU D N 1
ATOM 4108 C CA . LEU D 1 99 ? 0.12697 11.29909 106.37427 1.000 19.93404 99 LEU D CA 1
ATOM 4109 C C . LEU D 1 99 ? 0.32203 10.23006 105.29831 1.000 20.23358 99 LEU D C 1
ATOM 4110 O O . LEU D 1 99 ? -0.55999 9.39810 105.07022 1.000 19.90291 99 LEU D O 1
ATOM 4115 N N . PRO D 1 100 ? 1.46911 10.24299 104.61543 1.000 22.78374 100 PRO D N 1
ATOM 4116 C CA . PRO D 1 100 ? 1.73816 9.20996 103.60747 1.000 22.56072 100 PRO D CA 1
ATOM 4117 C C . PRO D 1 100 ? 1.68802 7.81497 104.20949 1.000 21.87319 100 PRO D C 1
ATOM 4118 O O . PRO D 1 100 ? 1.83888 7.61998 105.41751 1.000 20.89304 100 PRO D O 1
ATOM 4122 N N . CYS D 1 101 ? 1.47207 6.82997 103.34248 1.000 22.95041 101 CYS D N 1
ATOM 4123 C CA . CYS D 1 101 ? 1.26594 5.46999 103.81248 1.000 25.60294 101 CYS D CA 1
ATOM 4124 C C . CYS D 1 101 ? 2.57686 4.85193 104.28963 1.000 25.01661 101 CYS D C 1
ATOM 4125 O O . CYS D 1 101 ? 3.67392 5.25486 103.89074 1.000 25.27337 101 CYS D O 1
ATOM 4128 N N . VAL D 1 102 ? 2.44671 3.86495 105.16963 1.000 21.78363 102 VAL D N 1
ATOM 4129 C CA . VAL D 1 102 ? 3.58761 3.17890 105.76777 1.000 20.32886 102 VAL D CA 1
ATOM 4130 C C . VAL D 1 102 ? 3.51157 1.69790 105.41478 1.000 20.23466 102 VAL D C 1
ATOM 4131 O O . VAL D 1 102 ? 2.58249 1.00595 105.84969 1.000 19.89108 102 VAL D O 1
ATOM 4135 N N . PRO D 1 103 ? 4.45463 1.17483 104.63689 1.000 27.85067 103 PRO D N 1
ATOM 4136 C CA . PRO D 1 103 ? 4.41059 -0.25117 104.29891 1.000 28.64401 103 PRO D CA 1
ATOM 4137 C C . PRO D 1 103 ? 4.77542 -1.11917 105.49396 1.000 28.86861 103 PRO D C 1
ATOM 4138 O O . PRO D 1 103 ? 5.70835 -0.82221 106.24406 1.000 28.65735 103 PRO D O 1
ATOM 4142 N N . VAL D 1 104 ? 4.01234 -2.19513 105.66890 1.000 38.59684 104 VAL D N 1
ATOM 4143 C CA . VAL D 1 104 ? 4.25018 -3.18312 106.71494 1.000 39.77929 104 VAL D CA 1
ATOM 4144 C C . VAL D 1 104 ? 4.09117 -4.56512 106.09994 1.000 40.54103 104 VAL D C 1
ATOM 4145 O O . VAL D 1 104 ? 3.11023 -4.82608 105.39684 1.000 41.85826 104 VAL D O 1
ATOM 4149 N N . ASN D 1 105 ? 5.05509 -5.45017 106.36506 1.000 56.35675 105 ASN D N 1
ATOM 4150 C CA . ASN D 1 105 ? 5.00409 -6.79418 105.78508 1.000 59.13363 105 ASN D CA 1
ATOM 4151 C C . ASN D 1 105 ? 5.83094 -7.72821 106.67018 1.000 59.81092 105 ASN D C 1
ATOM 4152 O O . ASN D 1 105 ? 6.95996 -8.10427 106.35131 1.000 62.51714 105 ASN D O 1
ATOM 4157 N N . GLU D 1 106 ? 5.25280 -8.10116 107.80712 1.000 45.35418 106 GLU D N 1
ATOM 4158 C CA . GLU D 1 106 ? 5.82065 -9.12818 108.66420 1.000 45.22308 106 GLU D CA 1
ATOM 4159 C C . GLU D 1 106 ? 4.68755 -9.98911 109.20209 1.000 43.71454 106 GLU D C 1
ATOM 4160 O O . GLU D 1 106 ? 3.57855 -9.50505 109.43197 1.000 44.09085 106 GLU D O 1
ATOM 4166 N N . LEU D 1 107 ? 4.97546 -11.27112 109.37414 1.000 35.00033 107 LEU D N 1
ATOM 4167 C CA . LEU D 1 107 ? 3.97537 -12.24506 109.78105 1.000 36.07757 107 LEU D CA 1
ATOM 4168 C C . LEU D 1 107 ? 3.89320 -12.32703 111.30104 1.000 36.54431 107 LEU D C 1
ATOM 4169 O O . LEU D 1 107 ? 4.84214 -12.00907 112.02014 1.000 36.56948 107 LEU D O 1
ATOM 4174 N N . ALA D 1 108 ? 2.72913 -12.75596 111.78192 1.000 36.86772 108 ALA D N 1
ATOM 4175 C CA . ALA D 1 108 ? 2.47396 -12.91993 113.20790 1.000 37.73605 108 ALA D CA 1
ATOM 4176 C C . ALA D 1 108 ? 2.65885 -14.38893 113.56394 1.000 38.86972 108 ALA D C 1
ATOM 4177 O O . ALA D 1 108 ? 1.83584 -15.23190 113.19287 1.000 41.08069 108 ALA D O 1
ATOM 4179 N N . LYS D 1 109 ? 3.74076 -14.69598 114.27706 1.000 31.58357 109 LYS D N 1
ATOM 4180 C CA . LYS D 1 109 ? 4.05964 -16.06399 114.65912 1.000 33.23155 109 LYS D CA 1
ATOM 4181 C C . LYS D 1 109 ? 3.67947 -16.38795 116.09708 1.000 33.04443 109 LYS D C 1
ATOM 4182 O O . LYS D 1 109 ? 3.84636 -17.53495 116.52412 1.000 34.43710 109 LYS D O 1
ATOM 4188 N N . ASP D 1 110 ? 3.16944 -15.41891 116.85001 1.000 33.94499 110 ASP D N 1
ATOM 4189 C CA . ASP D 1 110 ? 2.83328 -15.60887 118.25298 1.000 35.85000 110 ASP D CA 1
ATOM 4190 C C . ASP D 1 110 ? 1.34427 -15.37679 118.47482 1.000 37.02589 110 ASP D C 1
ATOM 4191 O O . ASP D 1 110 ? 0.61339 -14.94576 117.57973 1.000 36.79139 110 ASP D O 1
ATOM 4196 N N . LYS D 1 111 ? 0.90312 -15.67174 119.69477 1.000 35.49653 111 LYS D N 1
ATOM 4197 C CA . LYS D 1 111 ? -0.49891 -15.52767 120.04262 1.000 36.57063 111 LYS D CA 1
ATOM 4198 C C . LYS D 1 111 ? -0.86885 -14.05564 120.20356 1.000 34.69023 111 LYS D C 1
ATOM 4199 O O . LYS D 1 111 ? -0.02784 -13.20168 120.50264 1.000 33.32851 111 LYS D O 1
ATOM 4204 N N . LEU D 1 112 ? -2.15681 -13.76958 119.99441 1.000 26.19083 112 LEU D N 1
ATOM 4205 C CA . LEU D 1 112 ? -2.65675 -12.40455 120.12734 1.000 25.01568 112 LEU D CA 1
ATOM 4206 C C . LEU D 1 112 ? -2.32387 -11.82555 121.49537 1.000 24.70349 112 LEU D C 1
ATOM 4207 O O . LEU D 1 112 ? -1.94082 -10.65456 121.60839 1.000 23.80066 112 LEU D O 1
ATOM 4212 N N . GLN D 1 113 ? -2.45303 -12.63952 122.54437 1.000 28.84246 113 GLN D N 1
ATOM 4213 C CA . GLN D 1 113 ? -2.26514 -12.14051 123.90138 1.000 29.39316 113 GLN D CA 1
ATOM 4214 C C . GLN D 1 113 ? -0.84114 -11.64358 124.11852 1.000 27.03082 113 GLN D C 1
ATOM 4215 O O . GLN D 1 113 ? -0.62516 -10.64458 124.81453 1.000 25.40274 113 GLN D O 1
ATOM 4221 N N . SER D 1 114 ? 0.14589 -12.30964 123.51564 1.000 30.77787 114 SER D N 1
ATOM 4222 C CA . SER D 1 114 ? 1.53089 -11.88071 123.69178 1.000 30.28377 114 SER D CA 1
ATOM 4223 C C . SER D 1 114 ? 1.76803 -10.51174 123.06679 1.000 28.73447 114 SER D C 1
ATOM 4224 O O . SER D 1 114 ? 2.47701 -9.67577 123.63985 1.000 27.29618 114 SER D O 1
ATOM 4227 N N . TYR D 1 115 ? 1.18317 -10.26372 121.88972 1.000 28.66837 115 TYR D N 1
ATOM 4228 C CA . TYR D 1 115 ? 1.34831 -8.96674 121.23772 1.000 26.61234 115 TYR D CA 1
ATOM 4229 C C . TYR D 1 115 ? 0.69328 -7.85270 122.04563 1.000 27.21310 115 TYR D C 1
ATOM 4230 O O . TYR D 1 115 ? 1.20533 -6.72772 122.09067 1.000 27.56414 115 TYR D O 1
ATOM 4239 N N . VAL D 1 116 ? -0.44380 -8.14063 122.68051 1.000 22.53476 116 VAL D N 1
ATOM 4240 C CA . VAL D 1 116 ? -1.12783 -7.11558 123.46342 1.000 22.29368 116 VAL D CA 1
ATOM 4241 C C . VAL D 1 116 ? -0.30495 -6.73860 124.68850 1.000 22.76435 116 VAL D C 1
ATOM 4242 O O . VAL D 1 116 ? -0.21692 -5.56160 125.05550 1.000 22.53253 116 VAL D O 1
ATOM 4246 N N . MET D 1 117 ? 0.31893 -7.72763 125.33259 1.000 33.21775 117 MET D N 1
ATOM 4247 C CA . MET D 1 117 ? 1.09682 -7.45365 126.53567 1.000 34.79318 117 MET D CA 1
ATOM 4248 C C . MET D 1 117 ? 2.36489 -6.67572 126.20979 1.000 33.42172 117 MET D C 1
ATOM 4249 O O . MET D 1 117 ? 2.73586 -5.75073 126.94182 1.000 33.71124 117 MET D O 1
ATOM 4254 N N . ARG D 1 118 ? 3.04799 -7.03977 125.12187 1.000 29.91636 118 ARG D N 1
ATOM 4255 C CA . ARG D 1 118 ? 4.22808 -6.28684 124.71398 1.000 30.26921 118 ARG D CA 1
ATOM 4256 C C . ARG D 1 118 ? 3.86620 -4.87283 124.28192 1.000 29.26729 118 ARG D C 1
ATOM 4257 O O . ARG D 1 118 ? 4.65322 -3.94287 124.48699 1.000 29.67757 118 ARG D O 1
ATOM 4265 N N . ALA D 1 119 ? 2.68427 -4.69078 123.68879 1.000 22.24079 119 ALA D N 1
ATOM 4266 C CA . ALA D 1 119 ? 2.22037 -3.34476 123.37472 1.000 21.53649 119 ALA D CA 1
ATOM 4267 C C . ALA D 1 119 ? 2.02028 -2.51473 124.63669 1.000 23.94230 119 ALA D C 1
ATOM 4268 O O . ALA D 1 119 ? 2.29335 -1.30774 124.63670 1.000 24.45404 119 ALA D O 1
ATOM 4270 N N . MET D 1 120 ? 1.55413 -3.13968 125.72065 1.000 23.13866 120 MET D N 1
ATOM 4271 C CA . MET D 1 120 ? 1.39204 -2.41066 126.97362 1.000 25.90959 120 MET D CA 1
ATOM 4272 C C . MET D 1 120 ? 2.73499 -2.01272 127.56876 1.000 26.18318 120 MET D C 1
ATOM 4273 O O . MET D 1 120 ? 2.84698 -0.94771 128.18675 1.000 27.64424 120 MET D O 1
ATOM 4278 N N . SER D 1 121 ? 3.76097 -2.84977 127.3978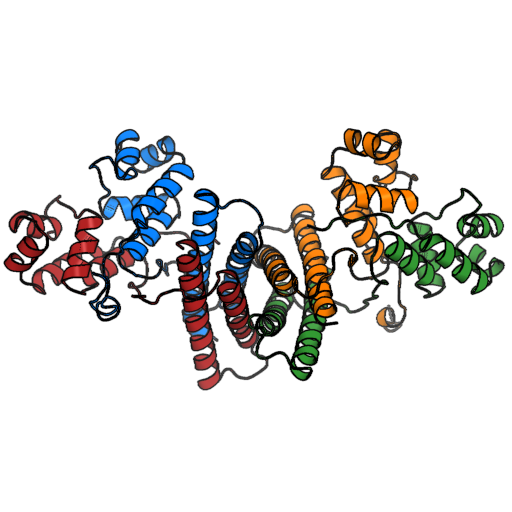8 1.000 27.41060 121 SER D N 1
ATOM 4279 C CA . SER D 1 121 ? 5.08593 -2.50384 127.89702 1.000 28.28293 121 SER D CA 1
ATOM 4280 C C . SER D 1 121 ? 5.65008 -1.29888 127.15306 1.000 27.67170 121 SER D C 1
ATOM 4281 O O . SER D 1 121 ? 6.18406 -0.37090 127.76910 1.000 27.57098 121 SER D O 1
ATOM 4284 N N . GLU D 1 122 ? 5.52522 -1.29189 125.82205 1.000 26.57124 122 GLU D N 1
ATOM 4285 C CA . GLU D 1 122 ? 6.00636 -0.15793 125.03908 1.000 27.04917 122 GLU D CA 1
ATOM 4286 C C . GLU D 1 122 ? 5.21840 1.10812 125.35098 1.000 26.99078 122 GLU D C 1
ATOM 4287 O O . GLU D 1 122 ? 5.79245 2.20009 125.43002 1.000 29.29597 122 GLU D O 1
ATOM 4293 N N . LEU D 1 123 ? 3.90237 0.98619 125.52984 1.000 25.70114 123 LEU D N 1
ATOM 4294 C CA . LEU D 1 123 ? 3.10739 2.15424 125.88773 1.000 27.64150 123 LEU D CA 1
ATOM 4295 C C . LEU D 1 123 ? 3.43627 2.64124 127.29176 1.000 30.34621 123 LEU D C 1
ATOM 4296 O O . LEU D 1 123 ? 3.40230 3.84925 127.55174 1.000 31.29638 123 LEU D O 1
ATOM 4301 N N . GLY D 1 124 ? 3.75912 1.72524 128.20581 1.000 25.60234 124 GLY D N 1
ATOM 4302 C CA . GLY D 1 124 ? 4.17900 2.13424 129.53285 1.000 27.79679 124 GLY D CA 1
ATOM 4303 C C . GLY D 1 124 ? 5.46804 2.92917 129.52297 1.000 28.21894 124 GLY D C 1
ATOM 4304 O O . GLY D 1 124 ? 5.63501 3.85717 130.32098 1.000 29.50758 124 GLY D O 1
ATOM 4305 N N . GLU D 1 125 ? 6.39212 2.58511 128.62308 1.000 41.27971 125 GLU D N 1
ATOM 4306 C CA . GLU D 1 125 ? 7.62418 3.35704 128.50720 1.000 41.85799 125 GLU D CA 1
ATOM 4307 C C . GLU D 1 125 ? 7.37532 4.70604 127.85215 1.000 40.45060 125 GLU D C 1
ATOM 4308 O O . GLU D 1 125 ? 8.05033 5.68701 128.18121 1.000 40.96413 125 GLU D O 1
ATOM 4314 N N . LEU D 1 126 ? 6.41842 4.77708 126.92505 1.000 27.12282 126 LEU D N 1
ATOM 4315 C CA . LEU D 1 126 ? 6.05555 6.06709 126.34899 1.000 28.17917 126 LEU D CA 1
ATOM 4316 C C . LEU D 1 126 ? 5.44148 6.97714 127.40291 1.000 29.89381 126 LEU D C 1
ATOM 4317 O O . LEU D 1 126 ? 5.79354 8.15812 127.49193 1.000 30.83042 126 LEU D O 1
ATOM 4322 N N . ALA D 1 127 ? 4.52537 6.44320 128.21582 1.000 27.58475 127 ALA D N 1
ATOM 4323 C CA . ALA D 1 127 ? 3.97529 7.22124 129.32075 1.000 28.88297 127 ALA D CA 1
ATOM 4324 C C . ALA D 1 127 ? 5.04320 7.55620 130.35186 1.000 30.91471 127 ALA D C 1
ATOM 4325 O O . ALA D 1 127 ? 5.00319 8.63622 130.95383 1.000 32.31885 127 ALA D O 1
ATOM 4327 N N . SER D 1 128 ? 6.00413 6.65216 130.56197 1.000 38.20889 128 SER D N 1
ATOM 4328 C CA . SER D 1 128 ? 7.07804 6.91612 131.51408 1.000 39.52219 128 SER D CA 1
ATOM 4329 C C . SER D 1 128 ? 7.93715 8.09206 131.06516 1.000 39.59442 128 SER D C 1
ATOM 4330 O O . SER D 1 128 ? 8.29411 8.95706 131.87318 1.000 41.06243 128 SER D O 1
ATOM 4333 N N . GLY D 1 129 ? 8.28429 8.14002 129.77720 1.000 46.18889 129 GLY D N 1
ATOM 4334 C CA . GLY D 1 129 ? 9.03641 9.27198 129.26726 1.000 46.39561 129 GLY D CA 1
ATOM 4335 C C . GLY D 1 129 ? 8.21548 10.54102 129.17615 1.000 47.04014 129 GLY D C 1
ATOM 4336 O O . GLY D 1 129 ? 8.76253 11.64399 129.24919 1.000 47.82036 129 GLY D O 1
ATOM 4337 N N . ALA D 1 130 ? 6.89449 10.40609 129.02401 1.000 38.17476 130 ALA D N 1
ATOM 4338 C CA . ALA D 1 130 ? 6.02856 11.57413 128.91890 1.000 38.17386 130 ALA D CA 1
ATOM 4339 C C . ALA D 1 130 ? 5.87446 12.31216 130.24187 1.000 40.42752 130 ALA D C 1
ATOM 4340 O O . ALA D 1 130 ? 5.52152 13.49618 130.23781 1.000 40.56395 130 ALA D O 1
ATOM 4342 N N . VAL D 1 131 ? 6.12530 11.64916 131.36991 1.000 53.86734 131 VAL D N 1
ATOM 4343 C CA . VAL D 1 131 ? 6.05920 12.30919 132.66889 1.000 57.44014 131 VAL D CA 1
ATOM 4344 C C . VAL D 1 131 ? 7.47117 12.67812 133.11004 1.000 60.96655 131 VAL D C 1
ATOM 4345 O O . VAL D 1 131 ? 7.69507 13.03913 134.27106 1.000 63.45117 131 VAL D O 1
ATOM 4349 N N . SER D 1 132 ? 8.42227 12.57805 132.17614 1.000 78.66273 132 SER D N 1
ATOM 4350 C CA . SER D 1 132 ? 9.78028 13.09199 132.32228 1.000 82.88813 132 SER D CA 1
ATOM 4351 C C . SER D 1 132 ? 10.49112 12.49797 133.53036 1.000 86.31451 132 SER D C 1
ATOM 4352 O O . SER D 1 132 ? 11.04907 11.39794 133.44644 1.000 85.46357 132 SER D O 1
ATOM 4355 N N . ASP D 1 133 ? 10.47804 13.23299 134.64735 1.000 117.10512 133 ASP D N 1
ATOM 4356 C CA . ASP D 1 133 ? 11.19389 12.89597 135.87643 1.000 120.56289 133 ASP D CA 1
ATOM 4357 C C . ASP D 1 133 ? 12.69891 13.05688 135.68359 1.000 122.76902 133 ASP D C 1
ATOM 4358 O O . ASP D 1 133 ? 13.47680 12.85886 136.62268 1.000 126.66365 133 ASP D O 1
ATOM 4360 N N . GLU D 1 134 ? 13.10706 13.41184 134.46663 1.000 89.29051 134 GLU D N 1
ATOM 4361 C CA . GLU D 1 134 ? 14.49212 13.70977 134.12778 1.000 88.73823 134 GLU D CA 1
ATOM 4362 C C . GLU D 1 134 ? 14.49130 14.48575 132.81876 1.000 85.04010 134 GLU D C 1
ATOM 4363 O O . GLU D 1 134 ? 13.48338 14.53079 132.10865 1.000 80.75388 134 GLU D O 1
ATOM 4369 N N . ARG D 1 135 ? 15.63336 15.09868 132.50588 1.000 75.61480 135 ARG D N 1
ATOM 4370 C CA . ARG D 1 135 ? 15.72654 15.88966 131.28587 1.000 74.74758 135 ARG D CA 1
ATOM 4371 C C . ARG D 1 135 ? 15.57162 14.99565 130.06287 1.000 70.44100 135 ARG D C 1
ATOM 4372 O O . ARG D 1 135 ? 16.18157 13.92661 129.97595 1.000 69.44515 135 ARG D O 1
ATOM 4380 N N . LEU D 1 136 ? 14.74875 15.43867 129.11478 1.000 72.86005 136 LEU D N 1
ATOM 4381 C CA . LEU D 1 136 ? 14.51984 14.69867 127.87676 1.000 70.18041 136 LEU D CA 1
ATOM 4382 C C . LEU D 1 136 ? 15.65396 15.00859 126.90888 1.000 72.03719 136 LEU D C 1
ATOM 4383 O O . LEU D 1 136 ? 15.60809 15.97558 126.14686 1.000 73.44389 136 LEU D O 1
ATOM 4388 N N . THR D 1 137 ? 16.68791 14.17254 126.93901 1.000 66.13974 137 THR D N 1
ATOM 4389 C CA . THR D 1 137 ? 17.83802 14.34346 126.06613 1.000 68.50350 137 THR D CA 1
ATOM 4390 C C . THR D 1 137 ? 17.52514 13.81246 124.66910 1.000 65.73709 137 THR D C 1
ATOM 4391 O O . THR D 1 137 ? 16.40915 13.37851 124.36999 1.000 62.71204 137 THR D O 1
ATOM 4395 N N . THR D 1 138 ? 18.53324 13.84939 123.79421 1.000 61.31073 138 THR D N 1
ATOM 4396 C CA . THR D 1 138 ? 18.36535 13.28838 122.45820 1.000 59.41713 138 THR D CA 1
ATOM 4397 C C . THR D 1 138 ? 18.25826 11.76839 122.50421 1.000 56.59223 138 THR D C 1
ATOM 4398 O O . THR D 1 138 ? 17.53232 11.17541 121.69814 1.000 54.65877 138 THR D O 1
ATOM 4402 N N . ALA D 1 139 ? 18.96113 11.12636 123.43930 1.000 58.67078 139 ALA D N 1
ATOM 4403 C CA . ALA D 1 139 ? 18.87904 9.67437 123.55931 1.000 56.38408 139 ALA D CA 1
ATOM 4404 C C . ALA D 1 139 ? 17.52996 9.23945 124.12017 1.000 51.99587 139 ALA D C 1
ATOM 4405 O O . ALA D 1 139 ? 16.97995 8.21447 123.69913 1.000 49.21888 139 ALA D O 1
ATOM 4407 N N . ARG D 1 140 ? 16.97990 10.00349 125.06710 1.000 53.05404 140 ARG D N 1
ATOM 4408 C CA . ARG D 1 140 ? 15.68582 9.64757 125.64197 1.000 49.47416 140 ARG D CA 1
ATOM 4409 C C . ARG D 1 140 ? 14.55793 9.85161 124.63884 1.000 46.61632 140 ARG D C 1
ATOM 4410 O O . ARG D 1 140 ? 13.61790 9.05066 124.58576 1.000 43.34887 140 ARG D O 1
ATOM 4418 N N . LYS D 1 141 ? 14.62708 10.91960 123.83883 1.000 53.39321 141 LYS D N 1
ATOM 4419 C CA . LYS D 1 141 ? 13.61420 11.12964 122.80872 1.000 53.16472 141 LYS D CA 1
ATOM 4420 C C . LYS D 1 141 ? 13.67325 10.03562 121.74975 1.000 52.47021 141 LYS D C 1
ATOM 4421 O O . LYS D 1 141 ? 12.63729 9.60666 121.23064 1.000 49.98611 141 LYS D O 1
ATOM 4427 N N . HIS D 1 142 ? 14.88426 9.56655 121.42688 1.000 59.43508 142 HIS D N 1
ATOM 4428 C CA . HIS D 1 142 ? 15.04231 8.48552 120.45692 1.000 59.34977 142 HIS D CA 1
ATOM 4429 C C . HIS D 1 142 ? 14.50118 7.17156 121.00588 1.000 54.75260 142 HIS D C 1
ATOM 4430 O O . HIS D 1 142 ? 13.85322 6.40958 120.28482 1.000 52.63420 142 HIS D O 1
ATOM 4437 N N . ASN D 1 143 ? 14.77503 6.88557 122.28191 1.000 44.74220 143 ASN D N 1
ATOM 4438 C CA . ASN D 1 143 ? 14.23590 5.68960 122.92087 1.000 41.59701 143 ASN D CA 1
ATOM 4439 C C . ASN D 1 143 ? 12.71690 5.71869 122.97471 1.000 39.16993 143 ASN D C 1
ATOM 4440 O O . ASN D 1 143 ? 12.07685 4.66972 122.85066 1.000 36.63551 143 ASN D O 1
ATOM 4445 N N . MET D 1 144 ? 12.12294 6.90072 123.16263 1.000 37.14575 144 MET D N 1
ATOM 4446 C CA . MET D 1 144 ? 10.66794 6.99980 123.15847 1.000 35.96714 144 MET D CA 1
ATOM 4447 C C . MET D 1 144 ? 10.10308 6.82680 121.75641 1.000 35.53179 144 MET D C 1
ATOM 4448 O O . MET D 1 144 ? 9.00807 6.27286 121.59430 1.000 34.13653 144 MET D O 1
ATOM 4453 N N . ILE D 1 145 ? 10.83222 7.28475 120.73648 1.000 32.67134 145 ILE D N 1
ATOM 4454 C CA . ILE D 1 145 ? 10.41535 7.02975 119.36144 1.000 32.06358 145 ILE D CA 1
ATOM 4455 C C . ILE D 1 145 ? 10.47731 5.53474 119.05947 1.000 30.85000 145 ILE D C 1
ATOM 4456 O O . ILE D 1 145 ? 9.59035 4.98778 118.39339 1.000 29.09897 145 ILE D O 1
ATOM 4461 N N . GLU D 1 146 ? 11.51322 4.84369 119.55559 1.000 41.03828 146 GLU D N 1
ATOM 4462 C CA . GLU D 1 146 ? 11.56416 3.39069 119.38962 1.000 39.83422 146 GLU D CA 1
ATOM 4463 C C . GLU D 1 146 ? 10.39305 2.70176 120.07651 1.000 35.90035 146 GLU D C 1
ATOM 4464 O O . GLU D 1 146 ? 9.85805 1.71978 119.54747 1.000 34.29779 146 GLU D O 1
ATOM 4470 N N . SER D 1 147 ? 9.98295 3.19080 121.24846 1.000 36.01783 147 SER D N 1
ATOM 4471 C CA . SER D 1 147 ? 8.83284 2.59587 121.91934 1.000 33.45352 147 SER D CA 1
ATOM 4472 C C . SER D 1 147 ? 7.56094 2.80593 121.10720 1.000 33.00568 147 SER D C 1
ATOM 4473 O O . SER D 1 147 ? 6.69890 1.91897 121.04412 1.000 30.37832 147 SER D O 1
ATOM 4476 N N . VAL D 1 148 ? 7.43407 3.96892 120.46317 1.000 26.14700 148 VAL D N 1
ATOM 4477 C CA . VAL D 1 148 ? 6.30418 4.19797 119.56704 1.000 25.55190 148 VAL D CA 1
ATOM 4478 C C . VAL D 1 148 ? 6.38626 3.26295 118.36807 1.000 24.81136 148 VAL D C 1
ATOM 4479 O O . VAL D 1 148 ? 5.37928 2.68299 117.94297 1.000 22.82097 148 VAL D O 1
ATOM 4483 N N . ASN D 1 149 ? 7.58531 3.09487 117.81120 1.000 31.42033 149 ASN D N 1
ATOM 4484 C CA . ASN D 1 149 ? 7.75539 2.19285 116.67623 1.000 32.70255 149 ASN D CA 1
ATOM 4485 C C . ASN D 1 149 ? 7.42227 0.75687 117.05922 1.000 29.24704 149 ASN D C 1
ATOM 4486 O O . ASN D 1 149 ? 6.76031 0.03889 116.29816 1.000 24.57153 149 ASN D O 1
ATOM 4491 N N . SER D 1 150 ? 7.86912 0.31987 118.23927 1.000 29.32110 150 SER D N 1
ATOM 4492 C CA . SER D 1 150 ? 7.59800 -1.04711 118.67227 1.000 26.49091 150 SER D CA 1
ATOM 4493 C C . SER D 1 150 ? 6.13395 -1.23103 119.04511 1.000 23.49361 150 SER D C 1
ATOM 4494 O O . SER D 1 150 ? 5.55192 -2.29000 118.79106 1.000 22.92366 150 SER D O 1
ATOM 4497 N N . GLY D 1 151 ? 5.52694 -0.21399 119.66203 1.000 24.18401 151 GLY D N 1
ATOM 4498 C CA . GLY D 1 151 ? 4.11690 -0.30991 119.99988 1.000 20.59487 151 GLY D CA 1
ATOM 4499 C C . GLY D 1 151 ? 3.23903 -0.39088 118.76779 1.000 20.68904 151 GLY D C 1
ATOM 4500 O O . GLY D 1 151 ? 2.27399 -1.15883 118.72969 1.000 19.24420 151 GLY D O 1
ATOM 4501 N N . ILE D 1 152 ? 3.56618 0.39709 117.74381 1.000 18.49211 152 ILE D N 1
ATOM 4502 C CA . ILE D 1 152 ? 2.86331 0.29210 116.46974 1.000 19.36731 152 ILE D CA 1
ATOM 4503 C C . ILE D 1 152 ? 3.04830 -1.09892 115.87778 1.000 20.18541 152 ILE D C 1
ATOM 4504 O O . ILE D 1 152 ? 2.09632 -1.70687 115.36968 1.000 20.28473 152 ILE D O 1
ATOM 4509 N N . ARG D 1 153 ? 4.27026 -1.63298 115.95392 1.000 24.03338 153 ARG D N 1
ATOM 4510 C CA . ARG D 1 153 ? 4.53925 -2.96200 115.41297 1.000 24.21492 153 ARG D CA 1
ATOM 4511 C C . ARG D 1 153 ? 3.73112 -4.03295 116.13590 1.000 21.11575 153 ARG D C 1
ATOM 4512 O O . ARG D 1 153 ? 3.19014 -4.94693 115.50185 1.000 23.16224 153 ARG D O 1
ATOM 4520 N N . MET D 1 154 ? 3.64398 -3.94192 117.46589 1.000 20.22784 154 MET D N 1
ATOM 4521 C CA . MET D 1 154 ? 2.88984 -4.92887 118.23382 1.000 19.85651 154 MET D CA 1
ATOM 4522 C C . MET D 1 154 ? 1.39188 -4.80880 117.97566 1.000 18.08819 154 MET D C 1
ATOM 4523 O O . MET D 1 154 ? 0.67382 -5.81376 118.01960 1.000 19.88880 154 MET D O 1
ATOM 4528 N N . LEU D 1 155 ? 0.90297 -3.59378 117.71258 1.000 18.54163 155 LEU D N 1
ATOM 4529 C CA . LEU D 1 155 ? -0.50998 -3.42671 117.38143 1.000 19.66310 155 LEU D CA 1
ATOM 4530 C C . LEU D 1 155 ? -0.82887 -4.01071 116.01041 1.000 23.23096 155 LEU D C 1
ATOM 4531 O O . LEU D 1 155 ? -1.85289 -4.68466 115.84031 1.000 23.15560 155 LEU D O 1
ATOM 4536 N N . SER D 1 156 ? 0.03425 -3.76577 115.02049 1.000 19.02653 156 SER D N 1
ATOM 4537 C CA . SER D 1 156 ? -0.18864 -4.32978 113.69248 1.000 23.05801 156 SER D CA 1
ATOM 4538 C C . SER D 1 156 ? -0.20072 -5.85078 113.73750 1.000 24.30365 156 SER D C 1
ATOM 4539 O O . SER D 1 156 ? -1.06669 -6.49174 113.12842 1.000 25.88920 156 SER D O 1
ATOM 4542 N N . LEU D 1 157 ? 0.75317 -6.44882 114.45461 1.000 21.05091 157 LEU D N 1
ATOM 4543 C CA . LEU D 1 157 ? 0.77308 -7.90082 114.58064 1.000 23.32457 157 LEU D CA 1
ATOM 4544 C C . LEU D 1 157 ? -0.43903 -8.40874 115.34952 1.000 21.87675 157 LEU D C 1
ATOM 4545 O O . LEU D 1 157 ? -0.92206 -9.51472 115.07848 1.000 23.97892 157 LEU D O 1
ATOM 4550 N N . SER D 1 158 ? -0.93709 -7.62370 116.30945 1.000 21.16832 158 SER D N 1
ATOM 4551 C CA . SER D 1 158 ? -2.18118 -7.97762 116.98232 1.000 20.39274 158 SER D CA 1
ATOM 4552 C C . SER D 1 158 ? -3.31208 -8.13458 115.97620 1.000 23.23357 158 SER D C 1
ATOM 4553 O O . SER D 1 158 ? -4.10114 -9.08354 116.05513 1.000 24.98772 158 SER D O 1
ATOM 4556 N N . ALA D 1 159 ? -3.39693 -7.21359 115.01218 1.000 23.67246 159 ALA D N 1
ATOM 4557 C CA . ALA D 1 159 ? -4.41682 -7.31355 113.97307 1.000 27.30508 159 ALA D CA 1
ATOM 4558 C C . ALA D 1 159 ? -4.19779 -8.54058 113.09911 1.000 31.86568 159 ALA D C 1
ATOM 4559 O O . ALA D 1 159 ? -5.16079 -9.21553 112.71202 1.000 34.61725 159 ALA D O 1
ATOM 4561 N N . LEU D 1 160 ? -2.93978 -8.85165 112.78025 1.000 22.76196 160 LEU D N 1
ATOM 4562 C CA . LEU D 1 160 ? -2.66475 -10.02468 111.96030 1.000 26.44369 160 LEU D CA 1
ATOM 4563 C C . LEU D 1 160 ? -2.93690 -11.31665 112.71829 1.000 25.69732 160 LEU D C 1
ATOM 4564 O O . LEU D 1 160 ? -3.28289 -12.33164 112.10327 1.000 27.96151 160 LEU D O 1
ATOM 4569 N N . ALA D 1 161 ? -2.78804 -11.30164 114.04431 1.000 24.12826 161 ALA D N 1
ATOM 4570 C CA . ALA D 1 161 ? -3.14719 -12.47561 114.83229 1.000 24.98550 161 ALA D CA 1
ATOM 4571 C C . ALA D 1 161 ? -4.64620 -12.74353 114.78213 1.000 24.98275 161 ALA D C 1
ATOM 4572 O O . ALA D 1 161 ? -5.07527 -13.88950 114.95510 1.000 26.73470 161 ALA D O 1
ATOM 4574 N N . LEU D 1 162 ? -5.45312 -11.70749 114.54103 1.000 33.90321 162 LEU D N 1
ATOM 4575 C CA . LEU D 1 162 ? -6.89311 -11.89142 114.40888 1.000 34.62742 162 LEU D CA 1
ATOM 4576 C C . LEU D 1 162 ? -7.27700 -12.53442 113.08384 1.000 38.70035 162 LEU D C 1
ATOM 4577 O O . LEU D 1 162 ? -8.39302 -13.04936 112.96273 1.000 40.54041 162 LEU D O 1
ATOM 4582 N N . HIS D 1 163 ? -6.38889 -12.51148 112.09394 1.000 39.71746 163 HIS D N 1
ATOM 4583 C CA . HIS D 1 163 ? -6.64079 -13.12949 110.79992 1.000 44.23876 163 HIS D CA 1
ATOM 4584 C C . HIS D 1 163 ? -6.15486 -14.57151 110.73400 1.000 48.46154 163 HIS D C 1
ATOM 4585 O O . HIS D 1 163 ? -6.10577 -15.14753 109.64201 1.000 50.85747 163 HIS D O 1
ATOM 4592 N N . ALA D 1 164 ? -5.79501 -15.16151 111.86905 1.000 76.63143 164 ALA D N 1
ATOM 4593 C CA . ALA D 1 164 ? -5.31909 -16.53954 111.90312 1.000 79.17515 164 ALA D CA 1
ATOM 4594 C C . ALA D 1 164 ? -6.47412 -17.52148 111.73901 1.000 81.97026 164 ALA D C 1
ATOM 4595 O O . ALA D 1 164 ? -7.45320 -17.47442 112.48490 1.000 81.44071 164 ALA D O 1
#